Protein AF-0000000073190656 (afdb_homodimer)

pLDDT: mean 90.26, std 19.66, range [23.2, 99.0]

Sequence (734 aa):
MNTFQLHHPTRQRKRSVVDAFKEKRTVSGDARRRVSADVKNALSNDRDWGFDILRLERVTENHALSQLGIKIFERWKVHDTLRCSSDLIAKWFTVIENHYHSLNPYHNATHAADVLQATSYFLDSPAVAHHVQDTHATAALIAAAVHDLDHPGRGNAFLINTRQSLALLYNDQSVLENHHVALAFQLTLQQSNNVNIFAKLHRDEFVAIRQAVVEMVLSTDMCRHFEYLTKFQQTIGNLHECDEERDTTSMTVCRMLIKCADIGNPTREWNLCKQWAMRIVEEYFDQTSEEREKGLPLTMELFDRNTCNVPLTQCGFIDMFARETFTSWSEFAELPELLKQLEINYENWRQQTTNWNPAQNTNLIDTMNTFQLHHPTRQRKRSVVDAFKEKRTVSGDARRRVSADVKNALSNDRDWGFDILRLERVTENHALSQLGIKIFERWKVHDTLRCSSDLIAKWFTVIENHYHSLNPYHNATHAADVLQATSYFLDSPAVAHHVQDTHATAALIAAAVHDLDHPGRGNAFLINTRQSLALLYNDQSVLENHHVALAFQLTLQQSNNVNIFAKLHRDEFVAIRQAVVEMVLSTDMCRHFEYLTKFQQTIGNLHECDEERDTTSMTVCRMLIKCADIGNPTREWNLCKQWAMRIVEEYFDQTSEEREKGLPLTMELFDRNTCNVPLTQCGFIDMFARETFTSWSEFAELPELLKQLEINYENWRQQTTNWNPAQNTNLIDT

Nearest PDB structures (foldseek):
  5tkb-assembly1_A  TM=9.461E-01  e=6.704E-19  Homo sapiens
  5tkb-assembly2_B  TM=9.419E-01  e=1.090E-18  Homo sapiens
  4wcu-assembly1_B  TM=9.398E-01  e=2.551E-18  Homo sapiens
  6nji-assembly2_B  TM=9.078E-01  e=1.335E-18  Homo sapiens
  6boj-assembly1_A  TM=9.090E-01  e=3.124E-18  Homo sapiens

Solvent-accessible surface area (backbone atoms only — not comparable to full-atom values): 38967 Å² total; per-residue (Å²): 133,83,75,77,75,77,77,71,78,77,77,72,76,75,76,63,76,68,62,64,65,61,66,65,65,79,67,49,76,64,55,59,49,46,47,48,48,51,41,52,60,56,52,69,48,57,74,43,83,77,47,56,57,66,59,29,20,62,61,49,70,69,40,26,27,38,60,51,44,49,52,52,38,56,75,67,41,41,36,66,78,32,59,42,53,68,64,45,52,48,50,31,32,48,57,54,47,68,45,28,34,80,83,34,68,36,52,19,36,53,47,25,29,44,19,30,39,40,39,54,40,52,54,66,25,66,56,36,43,73,50,43,46,70,64,52,51,53,19,48,50,53,21,29,59,31,42,54,39,54,38,83,55,63,56,58,67,58,35,44,76,66,62,32,70,59,18,43,58,45,65,64,48,61,30,58,29,46,48,9,47,19,49,50,51,48,54,29,64,35,69,91,65,72,26,46,60,59,73,67,44,52,69,70,55,46,51,51,36,50,52,44,22,48,52,33,23,48,45,59,39,69,91,46,40,66,61,54,51,51,52,36,54,54,50,66,74,42,60,86,73,50,89,59,55,64,65,57,54,16,50,44,50,47,27,49,45,47,33,47,26,68,63,35,49,56,38,34,54,63,71,59,23,52,53,53,50,34,22,45,49,52,34,40,27,52,43,39,53,50,27,57,73,69,70,46,83,69,88,54,72,69,33,37,56,80,68,29,54,63,36,47,54,53,40,48,46,34,70,76,54,41,49,65,51,38,51,56,46,19,62,64,38,67,38,62,64,41,45,54,33,26,52,53,43,41,51,56,28,56,66,39,44,82,73,57,55,29,79,58,50,80,63,58,63,83,126,133,84,75,78,75,77,76,71,76,76,78,73,75,76,75,62,74,71,65,62,65,62,68,64,64,79,68,50,76,62,55,59,50,46,48,48,48,52,41,51,60,56,52,69,48,55,74,43,85,76,48,56,56,64,58,31,20,61,62,49,71,70,40,26,27,40,61,52,44,47,52,52,38,56,75,67,40,41,36,66,78,31,58,41,52,68,66,45,51,46,50,31,32,49,57,54,45,67,45,27,34,80,82,33,67,37,55,19,36,53,46,23,28,45,20,29,40,40,40,53,40,52,55,66,25,66,57,36,42,74,49,43,46,69,63,52,52,53,18,48,52,52,22,28,60,32,42,56,38,54,39,84,56,64,57,58,67,59,36,44,76,66,63,33,70,58,16,44,58,44,66,64,48,61,30,57,29,46,48,8,49,20,48,50,51,48,56,28,64,34,71,91,66,72,28,47,57,60,73,67,45,52,69,70,57,46,52,53,35,51,52,45,22,47,52,31,22,47,44,57,38,70,92,46,41,66,60,54,51,51,52,37,54,54,50,67,73,41,61,87,73,50,88,60,55,64,65,59,53,16,50,45,50,49,26,49,45,48,32,47,28,67,64,36,48,56,38,33,53,61,72,62,23,50,52,53,50,33,22,44,49,51,35,40,25,53,43,39,53,49,26,58,74,70,70,45,81,70,88,53,71,70,35,38,56,80,67,28,53,64,35,48,52,54,40,47,46,35,69,74,54,42,49,65,51,37,51,56,46,19,62,64,38,68,38,62,64,40,46,54,33,27,54,52,42,41,51,58,27,54,68,39,44,84,72,58,54,30,80,56,51,81,64,58,64,83,124

Radius of gyration: 30.31 Å; Cα contacts (8 Å, |Δi|>4): 963; chains: 2; bounding box: 77×87×83 Å

Foldseek 3Di:
DPPPPPPPPDPPPPPPPVVVVPPPPCPDPVNVVVLVVQLVVLQVPLLDLQRDLVSNCVSVVNLSQLSNLLVLCVVLVLCVVLVHDSVLVSLLLVLQQVQFDPPQLFLHQSLLNQLLSLLSNLCPQPLLVVLADSLLSSLLNVLSRQLSGNPPLDDLVLCCQVVPPQCVVVVSQLSRLQVRLVVSVCCQVPVVSVNPSNVPPDPVSVVSSSVLSSLLSSLLRVVCQVVLLVVLLVLLVCVPPDVPPSVVNNSSSSSLSSNCSSVLLLLHAQVSSLSSLLSSLVSLCVSQVVCVVVVTPRPPVLSPLQHHQSLVVLLVCCVPHNQSSCVSSCVSSVNVSSNVSSVVNSVVSVVCRVVDDSVVSPPSHDD/DPPPPPPPPDPPPPPDPVVVVPPPPCPDPVNVVVLVVQLVVLQVPLLDLQRDLVSNCVSVVNLSQLSNLLVLCVVLVLCVVLVHDSVLVSLLLVLQQVQFDPPQLFLHQSLLNQLLSLLSNLCPQPLLVVLADSLLSSLLNVLSRQLQGNPPLDDLVLCCQVVPPQCVVVVSQLSRLQVRLVVSVCCQVPVVSVNPSNVPPDPVSVVSSSVLSSLLSSLLRVVCQVVLLVVLLVLLVCVPPDVPPSVVNNSSSSSLSSNCSSVLLLLHAQVSSLSSLLSSLVSLCVSQVVCVVVVTPRPPVLSPLQHHQSLVVLLVCCVPHNQSSCVSSCVSSVNVSSNVSSVVNSVVSVVCSVVDDSVVSPPSHDD

Structure (mmCIF, N/CA/C/O backbone):
data_AF-0000000073190656-model_v1
#
loop_
_entity.id
_entity.type
_entity.pdbx_description
1 polymer '3,5-cyclic-nucleotide phosphodiesterase'
#
loop_
_atom_site.group_PDB
_atom_site.id
_atom_site.type_symbol
_atom_site.label_atom_id
_atom_site.label_alt_id
_atom_site.label_comp_id
_atom_site.label_asym_id
_atom_site.label_entity_id
_atom_site.label_seq_id
_atom_site.pdbx_PDB_ins_code
_atom_site.Cartn_x
_atom_site.Cartn_y
_atom_site.Cartn_z
_atom_site.occupancy
_atom_site.B_iso_or_equiv
_atom_site.auth_seq_id
_atom_site.auth_comp_id
_atom_site.auth_asym_id
_atom_site.auth_atom_id
_atom_site.pdbx_PDB_model_num
ATOM 1 N N . MET A 1 1 ? 49.625 -15.656 38.875 1 24.77 1 MET A N 1
ATOM 2 C CA . MET A 1 1 ? 48.344 -16.25 39.219 1 24.77 1 MET A CA 1
ATOM 3 C C . MET A 1 1 ? 47.406 -15.188 39.781 1 24.77 1 MET A C 1
ATOM 5 O O . MET A 1 1 ? 46.438 -15.523 40.469 1 24.77 1 MET A O 1
ATOM 9 N N . ASN A 1 2 ? 47.75 -13.914 39.719 1 26.39 2 ASN A N 1
ATOM 10 C CA . ASN A 1 2 ? 47.188 -12.75 40.406 1 26.39 2 ASN A CA 1
ATOM 11 C C . ASN A 1 2 ? 45.719 -12.547 40.062 1 26.39 2 ASN A C 1
ATOM 13 O O . ASN A 1 2 ? 45.344 -12.5 38.906 1 26.39 2 ASN A O 1
ATOM 17 N N . THR A 1 3 ? 44.812 -12.898 41.031 1 25.34 3 THR A N 1
ATOM 18 C CA . THR A 1 3 ? 43.375 -13.07 41.156 1 25.34 3 THR A CA 1
ATOM 19 C C . THR A 1 3 ? 42.656 -11.734 40.969 1 25.34 3 THR A C 1
ATOM 21 O O . THR A 1 3 ? 42.75 -10.852 41.812 1 25.34 3 THR A O 1
ATOM 24 N N . PHE A 1 4 ? 42.844 -11.078 39.812 1 29.83 4 PHE A N 1
ATOM 25 C CA . PHE A 1 4 ? 42.344 -9.727 39.625 1 29.83 4 PHE A CA 1
ATOM 26 C C . PHE A 1 4 ? 40.844 -9.664 39.906 1 29.83 4 PHE A C 1
ATOM 28 O O . PHE A 1 4 ? 40.062 -10.391 39.312 1 29.83 4 PHE A O 1
ATOM 35 N N . GLN A 1 5 ? 40.5 -9.445 41.219 1 24.91 5 GLN A N 1
ATOM 36 C CA . GLN A 1 5 ? 39.188 -9.391 41.844 1 24.91 5 GLN A CA 1
ATOM 37 C C . GLN A 1 5 ? 38.281 -8.375 41.156 1 24.91 5 GLN A C 1
ATOM 39 O O . GLN A 1 5 ? 38.625 -7.195 41.062 1 24.91 5 GLN A O 1
ATOM 44 N N . LEU A 1 6 ? 37.594 -8.805 40.094 1 26.64 6 LEU A N 1
ATOM 45 C CA . LEU A 1 6 ? 36.688 -8.039 39.219 1 26.64 6 LEU A CA 1
ATOM 46 C C . LEU A 1 6 ? 35.594 -7.355 40.031 1 26.64 6 LEU A C 1
ATOM 48 O O . LEU A 1 6 ? 34.812 -8.023 40.719 1 26.64 6 LEU A O 1
ATOM 52 N N . HIS A 1 7 ? 35.969 -6.227 40.719 1 26.83 7 HIS A N 1
ATOM 53 C CA . HIS A 1 7 ? 35.094 -5.512 41.625 1 26.83 7 HIS A CA 1
ATOM 54 C C . HIS A 1 7 ? 33.781 -5.145 40.938 1 26.83 7 HIS A C 1
ATOM 56 O O . HIS A 1 7 ? 33.781 -4.617 39.812 1 26.83 7 HIS A O 1
ATOM 62 N N . HIS A 1 8 ? 32.719 -5.926 41.125 1 24.77 8 HIS A N 1
ATOM 63 C CA . HIS A 1 8 ? 31.344 -5.898 40.656 1 24.77 8 HIS A CA 1
ATOM 64 C C . HIS A 1 8 ? 30.656 -4.586 41.031 1 24.77 8 HIS A C 1
ATOM 66 O O . HIS A 1 8 ? 30.578 -4.223 42.188 1 24.77 8 HIS A O 1
ATOM 72 N N . PRO A 1 9 ? 30.875 -3.551 40.188 1 28.08 9 PRO A N 1
ATOM 73 C CA . PRO A 1 9 ? 30.328 -2.277 40.656 1 28.08 9 PRO A CA 1
ATOM 74 C C . PRO A 1 9 ? 28.859 -2.385 41.062 1 28.08 9 PRO A C 1
ATOM 76 O O . PRO A 1 9 ? 28.125 -3.25 40.594 1 28.08 9 PRO A O 1
ATOM 79 N N . THR A 1 10 ? 28.547 -2.158 42.344 1 26.36 10 THR A N 1
ATOM 80 C CA . THR A 1 10 ? 27.297 -2.209 43.062 1 26.36 10 THR A CA 1
ATOM 81 C C . THR A 1 10 ? 26.188 -1.488 42.281 1 26.36 10 THR A C 1
ATOM 83 O O . THR A 1 10 ? 26.375 -0.35 41.875 1 26.36 10 THR A O 1
ATOM 86 N N . ARG A 1 11 ? 25.266 -2.25 41.656 1 23.97 11 ARG A N 1
ATOM 87 C CA . ARG A 1 11 ? 24.078 -1.869 40.906 1 23.97 11 ARG A CA 1
ATOM 88 C C . ARG A 1 11 ? 23.25 -0.833 41.656 1 23.97 11 ARG A C 1
ATOM 90 O O . ARG A 1 11 ? 22.734 -1.107 42.75 1 23.97 11 ARG A O 1
ATOM 97 N N . GLN A 1 12 ? 23.719 0.438 41.625 1 23.36 12 GLN A N 1
ATOM 98 C CA . GLN A 1 12 ? 22.922 1.472 42.281 1 23.36 12 GLN A CA 1
ATOM 99 C C . GLN A 1 12 ? 21.438 1.284 42.031 1 23.36 12 GLN A C 1
ATOM 101 O O . GLN A 1 12 ? 21.031 0.971 40.906 1 23.36 12 GLN A O 1
ATOM 106 N N . ARG A 1 13 ? 20.688 0.975 42.969 1 24.77 13 ARG A N 1
ATOM 107 C CA . ARG A 1 13 ? 19.25 0.742 43.094 1 24.77 13 ARG A CA 1
ATOM 108 C C . ARG A 1 13 ? 18.453 1.776 42.312 1 24.77 13 ARG A C 1
ATOM 110 O O . ARG A 1 13 ? 18.641 2.98 42.5 1 24.77 13 ARG A O 1
ATOM 117 N N . LYS A 1 14 ? 18.062 1.342 41.094 1 27.03 14 LYS A N 1
ATOM 118 C CA . LYS A 1 14 ? 17.172 2.057 40.188 1 27.03 14 LYS A CA 1
ATOM 119 C C . LYS A 1 14 ? 15.984 2.654 40.938 1 27.03 14 LYS A C 1
ATOM 121 O O . LYS A 1 14 ? 15.234 1.929 41.594 1 27.03 14 LYS A O 1
ATOM 126 N N . ARG A 1 15 ? 16.172 3.865 41.469 1 29.94 15 ARG A N 1
ATOM 127 C CA . ARG A 1 15 ? 15.125 4.629 42.125 1 29.94 15 ARG A CA 1
ATOM 128 C C . ARG A 1 15 ? 13.789 4.473 41.406 1 29.94 15 ARG A C 1
ATOM 130 O O . ARG A 1 15 ? 13.742 4.492 40.188 1 29.94 15 ARG A O 1
ATOM 137 N N . SER A 1 16 ? 12.852 3.766 41.969 1 26.41 16 SER A N 1
ATOM 138 C CA . SER A 1 16 ? 11.523 3.389 41.5 1 26.41 16 SER A CA 1
ATOM 139 C C . SER A 1 16 ? 10.773 4.598 40.938 1 26.41 16 SER A C 1
ATOM 141 O O . SER A 1 16 ? 10.875 5.699 41.5 1 26.41 16 SER A O 1
ATOM 143 N N . VAL A 1 17 ? 10.5 4.582 39.688 1 28.22 17 VAL A N 1
ATOM 144 C CA . VAL A 1 17 ? 9.742 5.527 38.875 1 28.22 17 VAL A CA 1
ATOM 145 C C . VAL A 1 17 ? 8.477 5.949 39.594 1 28.22 17 VAL A C 1
ATOM 147 O O . VAL A 1 17 ? 7.77 6.859 39.156 1 28.22 17 VAL A O 1
ATOM 150 N N . VAL A 1 18 ? 8.047 5.223 40.625 1 29.92 18 VAL A N 1
ATOM 151 C CA . VAL A 1 18 ? 6.84 5.527 41.375 1 29.92 18 VAL A CA 1
ATOM 152 C C . VAL A 1 18 ? 6.988 6.883 42.062 1 29.92 18 VAL A C 1
ATOM 154 O O . VAL A 1 18 ? 6.008 7.602 42.25 1 29.92 18 VAL A O 1
ATOM 157 N N . ASP A 1 19 ? 8.195 7.07 42.5 1 27.5 19 ASP A N 1
ATOM 158 C CA . ASP A 1 19 ? 8.305 8.234 43.375 1 27.5 19 ASP A CA 1
ATOM 159 C C . ASP A 1 19 ? 8.195 9.531 42.562 1 27.5 19 ASP A C 1
ATOM 161 O O . ASP A 1 19 ? 8.148 10.625 43.125 1 27.5 19 ASP A O 1
ATOM 165 N N . ALA A 1 20 ? 8.453 9.398 41.344 1 32.5 20 ALA A N 1
ATOM 166 C CA . ALA A 1 20 ? 8.477 10.664 40.625 1 32.5 20 ALA A CA 1
ATOM 167 C C . ALA A 1 20 ? 7.078 11.25 40.5 1 32.5 20 ALA A C 1
ATOM 169 O O . ALA A 1 20 ? 6.922 12.453 40.25 1 32.5 20 ALA A O 1
ATOM 170 N N . PHE A 1 21 ? 6.078 10.312 40.5 1 31.14 21 PHE A N 1
ATOM 171 C CA . PHE A 1 21 ? 4.758 10.875 40.25 1 31.14 21 PHE A CA 1
ATOM 172 C C . PHE A 1 21 ? 4.293 11.734 41.406 1 31.14 21 PHE A C 1
ATOM 174 O O . PHE A 1 21 ? 3.219 12.336 41.344 1 31.14 21 PHE A O 1
ATOM 181 N N . LYS A 1 22 ? 4.824 11.508 42.594 1 31.08 22 LYS A N 1
ATOM 182 C CA . LYS A 1 22 ? 4.215 12.195 43.719 1 31.08 22 LYS A CA 1
ATOM 183 C C . LYS A 1 22 ? 4.539 13.688 43.719 1 31.08 22 LYS A C 1
ATOM 185 O O . LYS A 1 22 ? 3.936 14.469 44.438 1 31.08 22 LYS A O 1
ATOM 190 N N . GLU A 1 23 ? 5.73 13.938 43.219 1 27.06 23 GLU A N 1
ATOM 191 C CA . GLU A 1 23 ? 5.875 15.367 43.469 1 27.06 23 GLU A CA 1
ATOM 192 C C . GLU A 1 23 ? 4.969 16.188 42.562 1 27.06 23 GLU A C 1
ATOM 194 O O . GLU A 1 23 ? 5.43 16.766 41.594 1 27.06 23 GLU A O 1
ATOM 199 N N . LYS A 1 24 ? 3.906 15.609 42.062 1 36.16 24 LYS A N 1
ATOM 200 C CA . LYS A 1 24 ? 2.996 16.594 41.469 1 36.16 24 LYS A CA 1
ATOM 201 C C . LYS A 1 24 ? 2.689 17.719 42.438 1 36.16 24 LYS A C 1
ATOM 203 O O . LYS A 1 24 ? 1.915 17.531 43.375 1 36.16 24 LYS A O 1
ATOM 208 N N . ARG A 1 25 ? 3.73 18.484 42.688 1 33.44 25 ARG A N 1
ATOM 209 C CA . ARG A 1 25 ? 3.564 19.672 43.5 1 33.44 25 ARG A CA 1
ATOM 210 C C . ARG A 1 25 ? 2.279 20.406 43.156 1 33.44 25 ARG A C 1
ATOM 212 O O . ARG A 1 25 ? 1.805 20.328 42.031 1 33.44 25 ARG A O 1
ATOM 219 N N . THR A 1 26 ? 1.508 20.859 44.062 1 35.5 26 THR A N 1
ATOM 220 C CA . THR A 1 26 ? 0.364 21.766 44.156 1 35.5 26 THR A CA 1
ATOM 221 C C . THR A 1 26 ? 0.563 22.969 43.25 1 35.5 26 THR A C 1
ATOM 223 O O . THR A 1 26 ? 1.253 23.922 43.625 1 35.5 26 THR A O 1
ATOM 226 N N . VAL A 1 27 ? 0.921 22.766 41.969 1 41.72 27 VAL A N 1
ATOM 227 C CA . VAL A 1 27 ? 0.806 24 41.219 1 41.72 27 VAL A CA 1
ATOM 228 C C . VAL A 1 27 ? -0.464 24.75 41.625 1 41.72 27 VAL A C 1
ATOM 230 O O . VAL A 1 27 ? -1.554 24.172 41.625 1 41.72 27 VAL A O 1
ATOM 233 N N . SER A 1 28 ? -0.352 25.719 42.281 1 43.84 28 SER A N 1
ATOM 234 C CA . SER A 1 28 ? -1.417 26.531 42.875 1 43.84 28 SER A CA 1
ATOM 235 C C . SER A 1 28 ? -2.51 26.812 41.844 1 43.84 28 SER A C 1
ATOM 237 O O . SER A 1 28 ? -2.262 26.781 40.625 1 43.84 28 SER A O 1
ATOM 239 N N . GLY A 1 29 ? -3.83 26.594 42.156 1 44.53 29 GLY A N 1
ATOM 240 C CA . GLY A 1 29 ? -5.027 26.984 41.438 1 44.53 29 GLY A CA 1
ATOM 241 C C . GLY A 1 29 ? -4.793 28.156 40.5 1 44.53 29 GLY A C 1
ATOM 242 O O . GLY A 1 29 ? -5.363 28.203 39.406 1 44.53 29 GLY A O 1
ATOM 243 N N . ASP A 1 30 ? -3.918 29.016 40.875 1 46.69 30 ASP A N 1
ATOM 244 C CA . ASP A 1 30 ? -3.66 30.219 40.062 1 46.69 30 ASP A CA 1
ATOM 245 C C . ASP A 1 30 ? -2.811 29.891 38.844 1 46.69 30 ASP A C 1
ATOM 247 O O . ASP A 1 30 ? -3.031 30.438 37.75 1 46.69 30 ASP A O 1
ATOM 251 N N . ALA A 1 31 ? -1.82 28.969 38.938 1 46.19 31 ALA A N 1
ATOM 252 C CA . ALA A 1 31 ? -0.962 28.562 37.844 1 46.19 31 ALA A CA 1
ATOM 253 C C . ALA A 1 31 ? -1.748 27.781 36.812 1 46.19 31 ALA A C 1
ATOM 255 O O . ALA A 1 31 ? -1.561 27.969 35.594 1 46.19 31 ALA A O 1
ATOM 256 N N . ARG A 1 32 ? -2.535 26.953 37.188 1 54.06 32 ARG A N 1
ATOM 257 C CA . ARG A 1 32 ? -3.41 26.219 36.281 1 54.06 32 ARG A CA 1
ATOM 258 C C . ARG A 1 32 ? -4.359 27.172 35.562 1 54.06 32 ARG A C 1
ATOM 260 O O . ARG A 1 32 ? -4.656 26.969 34.375 1 54.06 32 ARG A O 1
ATOM 267 N N . ARG A 1 33 ? -4.832 28.141 36.281 1 51.28 33 ARG A N 1
ATOM 268 C CA . ARG A 1 33 ? -5.707 29.141 35.688 1 51.28 33 ARG A CA 1
ATOM 269 C C . ARG A 1 33 ? -4.949 30 34.656 1 51.28 33 ARG A C 1
ATOM 271 O O . ARG A 1 33 ? -5.492 30.344 33.625 1 51.28 33 ARG A O 1
ATOM 278 N N . ARG A 1 34 ? -3.773 30.375 34.969 1 54.16 34 ARG A N 1
ATOM 279 C CA . ARG A 1 34 ? -2.955 31.156 34.031 1 54.16 34 ARG A CA 1
ATOM 280 C C . ARG A 1 34 ? -2.605 30.359 32.781 1 54.16 34 ARG A C 1
ATOM 282 O O . ARG A 1 34 ? -2.658 30.875 31.672 1 54.16 34 ARG A O 1
ATOM 289 N N . VAL A 1 35 ? -2.203 29.141 33 1 63.47 35 VAL A N 1
ATOM 290 C CA . VAL A 1 35 ? -1.909 28.281 31.859 1 63.47 35 VAL A CA 1
ATOM 291 C C . VAL A 1 35 ? -3.148 28.141 30.984 1 63.47 35 VAL A C 1
ATOM 293 O O . VAL A 1 35 ? -3.055 28.203 29.75 1 63.47 35 VAL A O 1
ATOM 296 N N . SER A 1 36 ? -4.164 28.266 31.688 1 77.06 36 SER A N 1
ATOM 297 C CA . SER A 1 36 ? -5.43 28.156 30.969 1 77.06 36 SER A CA 1
ATOM 298 C C . SER A 1 36 ? -5.73 29.422 30.172 1 77.06 36 SER A C 1
ATOM 300 O O . SER A 1 36 ? -6.148 29.344 29.016 1 77.06 36 SER A O 1
ATOM 302 N N . ALA A 1 37 ? -5.332 30.578 30.719 1 86.69 37 ALA A N 1
ATOM 303 C CA . ALA A 1 37 ? -5.582 31.828 30 1 86.69 37 ALA A CA 1
ATOM 304 C C . ALA A 1 37 ? -4.629 31.984 28.828 1 86.69 37 ALA A C 1
ATOM 306 O O . ALA A 1 37 ? -5.023 32.469 27.766 1 86.69 37 ALA A O 1
ATOM 307 N N . ASP A 1 38 ? -3.428 31.641 29.016 1 91.44 38 ASP A N 1
ATOM 308 C CA . ASP A 1 38 ? -2.43 31.719 27.953 1 91.44 38 ASP A CA 1
ATOM 309 C C . ASP A 1 38 ? -2.807 30.812 26.781 1 91.44 38 ASP A C 1
ATOM 311 O O . ASP A 1 38 ? -2.645 31.188 25.625 1 91.44 38 ASP A O 1
ATOM 315 N N . VAL A 1 39 ? -3.229 29.703 27.141 1 93.69 39 VAL A N 1
ATOM 316 C CA . VAL A 1 39 ? -3.635 28.766 26.109 1 93.69 39 VAL A CA 1
ATOM 317 C C . VAL A 1 39 ? -4.844 29.312 25.359 1 93.69 39 VAL A C 1
ATOM 319 O O . VAL A 1 39 ? -4.887 29.266 24.125 1 93.69 39 VAL A O 1
ATOM 322 N N . LYS A 1 40 ? -5.797 29.844 26.062 1 93.56 40 LYS A N 1
ATOM 323 C CA . LYS A 1 40 ? -6.984 30.438 25.453 1 93.56 40 LYS A CA 1
ATOM 324 C C . LYS A 1 40 ? -6.613 31.578 24.5 1 93.56 40 LYS A C 1
ATOM 326 O O . LYS A 1 40 ? -7.168 31.688 23.406 1 93.56 40 LYS A O 1
ATOM 331 N N . ASN A 1 41 ? -5.738 32.375 24.984 1 93.5 41 ASN A N 1
ATOM 332 C CA . ASN A 1 41 ? -5.289 33.469 24.156 1 93.5 41 ASN A CA 1
ATOM 333 C C . ASN A 1 41 ? -4.555 33 22.906 1 93.5 41 ASN A C 1
ATOM 335 O O . ASN A 1 41 ? -4.727 33.562 21.828 1 93.5 41 ASN A O 1
ATOM 339 N N . ALA A 1 42 ? -3.791 32.031 23.078 1 93.81 42 ALA A N 1
ATOM 340 C CA . ALA A 1 42 ? -3.018 31.516 21.969 1 93.81 42 ALA A CA 1
ATOM 341 C C . ALA A 1 42 ? -3.928 30.859 20.922 1 93.81 42 ALA A C 1
ATOM 343 O O . ALA A 1 42 ? -3.592 30.797 19.75 1 93.81 42 ALA A O 1
ATOM 344 N N . LEU A 1 43 ? -5.074 30.453 21.375 1 96 43 LEU A N 1
ATOM 345 C CA . LEU A 1 43 ? -6.004 29.734 20.5 1 96 43 LEU A CA 1
ATOM 346 C C . LEU A 1 43 ? -6.949 30.703 19.812 1 96 43 LEU A C 1
ATOM 348 O O . LEU A 1 43 ? -7.684 30.312 18.891 1 96 43 LEU A O 1
ATOM 352 N N . SER A 1 44 ? -7.02 31.969 20.125 1 92.88 44 SER A N 1
ATOM 353 C CA . SER A 1 44 ? -8.062 32.906 19.734 1 92.88 44 SER A CA 1
ATOM 354 C C . SER A 1 44 ? -8.039 33.188 18.234 1 92.88 44 SER A C 1
ATOM 356 O O . SER A 1 44 ? -9.086 33.438 17.625 1 92.88 44 SER A O 1
ATOM 358 N N . ASN A 1 45 ? -6.949 33.094 17.547 1 92.94 45 ASN A N 1
ATOM 359 C CA . ASN A 1 45 ? -6.883 33.469 16.141 1 92.94 45 ASN A CA 1
ATOM 360 C C . ASN A 1 45 ? -6.574 32.25 15.273 1 92.94 45 ASN A C 1
ATOM 362 O O . ASN A 1 45 ? -5.836 32.344 14.289 1 92.94 45 ASN A O 1
ATOM 366 N N . ASP A 1 46 ? -7.199 31.109 15.648 1 95.69 46 ASP A N 1
ATOM 367 C CA . ASP A 1 46 ? -6.883 29.859 14.961 1 95.69 46 ASP A CA 1
ATOM 368 C C . ASP A 1 46 ? -7.465 29.859 13.547 1 95.69 46 ASP A C 1
ATOM 370 O O . ASP A 1 46 ? -7.078 29.031 12.719 1 95.69 46 ASP A O 1
ATOM 374 N N . ARG A 1 47 ? -8.32 30.828 13.125 1 96.94 47 ARG A N 1
ATOM 375 C CA . ARG A 1 47 ? -8.922 30.875 11.797 1 96.94 47 ARG A CA 1
ATOM 376 C C . ARG A 1 47 ? -8.07 31.734 10.852 1 96.94 47 ARG A C 1
ATOM 378 O O . ARG A 1 47 ? -8.273 31.703 9.633 1 96.94 47 ARG A O 1
ATOM 385 N N . ASP A 1 48 ? -7.156 32.406 11.438 1 97.06 48 ASP A N 1
ATOM 386 C CA . ASP A 1 48 ? -6.293 33.281 10.648 1 97.06 48 ASP A CA 1
ATOM 387 C C . ASP A 1 48 ? -5.086 32.531 10.109 1 97.06 48 ASP A C 1
ATOM 389 O O . ASP A 1 48 ? -4.523 31.672 10.805 1 97.06 48 ASP A O 1
ATOM 393 N N . TRP A 1 49 ? -4.688 32.875 8.883 1 97.88 49 TRP A N 1
ATOM 394 C CA . TRP A 1 49 ? -3.531 32.219 8.289 1 97.88 49 TRP A CA 1
ATOM 395 C C . TRP A 1 49 ? -2.26 32.531 9.07 1 97.88 49 TRP A C 1
ATOM 397 O O . TRP A 1 49 ? -1.333 31.734 9.109 1 97.88 49 TRP A O 1
ATOM 407 N N . GLY A 1 50 ? -2.213 33.688 9.75 1 96.38 50 GLY A N 1
ATOM 408 C CA . GLY A 1 50 ? -1.062 34.125 10.531 1 96.38 50 GLY A CA 1
ATOM 409 C C . GLY A 1 50 ? -1.003 33.469 11.906 1 96.38 50 GLY A C 1
ATOM 410 O O . GLY A 1 50 ? -0.258 33.938 12.773 1 96.38 50 GLY A O 1
ATOM 411 N N . PHE A 1 51 ? -1.784 32.438 12.148 1 97.5 51 PHE A N 1
ATOM 412 C CA . PHE A 1 51 ? -1.822 31.75 13.43 1 97.5 51 PHE A CA 1
ATOM 413 C C . PHE A 1 51 ? -0.434 31.25 13.812 1 97.5 51 PHE A C 1
ATOM 415 O O . PHE A 1 51 ? 0.255 30.625 13.008 1 97.5 51 PHE A O 1
ATOM 422 N N . ASP A 1 52 ? -0.055 31.547 15.039 1 97.31 52 ASP A N 1
ATOM 423 C CA . ASP A 1 52 ? 1.271 31.172 15.523 1 97.31 52 ASP A CA 1
ATOM 424 C C . ASP A 1 52 ? 1.231 29.859 16.281 1 97.31 52 ASP A C 1
ATOM 426 O O . ASP A 1 52 ? 1.178 29.828 17.516 1 97.31 52 ASP A O 1
ATOM 430 N N . ILE A 1 53 ? 1.461 28.797 15.562 1 98.19 53 ILE A N 1
ATOM 431 C CA . ILE A 1 53 ? 1.377 27.438 16.125 1 98.19 53 ILE A CA 1
ATOM 432 C C . ILE A 1 53 ? 2.504 27.234 17.125 1 98.19 53 ILE A C 1
ATOM 434 O O . ILE A 1 53 ? 2.354 26.469 18.078 1 98.19 53 ILE A O 1
ATOM 438 N N . LEU A 1 54 ? 3.639 27.891 16.922 1 97.06 54 LEU A N 1
ATOM 439 C CA . LEU A 1 54 ? 4.781 27.703 17.812 1 97.06 54 LEU A CA 1
ATOM 440 C C . LEU A 1 54 ? 4.555 28.375 19.156 1 97.06 54 LEU A C 1
ATOM 442 O O . LEU A 1 54 ? 5.02 27.875 20.188 1 97.06 54 LEU A O 1
ATOM 446 N N . ARG A 1 55 ? 3.881 29.484 19.156 1 96.56 55 ARG A N 1
ATOM 447 C CA . ARG A 1 55 ? 3.451 30.062 20.422 1 96.56 55 ARG A CA 1
ATOM 448 C C . ARG A 1 55 ? 2.568 29.078 21.188 1 96.56 55 ARG A C 1
ATOM 450 O O . ARG A 1 55 ? 2.744 28.891 22.391 1 96.56 55 ARG A O 1
ATOM 457 N N . LEU A 1 56 ? 1.623 28.469 20.484 1 97.75 56 LEU A N 1
ATOM 458 C CA . LEU A 1 56 ? 0.764 27.469 21.109 1 97.75 56 LEU A CA 1
ATOM 459 C C . LEU A 1 56 ? 1.585 26.297 21.641 1 97.75 56 LEU A C 1
ATOM 461 O O . LEU A 1 56 ? 1.305 25.781 22.719 1 97.75 56 LEU A O 1
ATOM 465 N N . GLU A 1 57 ? 2.502 25.859 20.891 1 97.31 57 GLU A N 1
ATOM 466 C CA . GLU A 1 57 ? 3.402 24.797 21.328 1 97.31 57 GLU A CA 1
ATOM 467 C C . GLU A 1 57 ? 4.031 25.141 22.688 1 97.31 57 GLU A C 1
ATOM 469 O O . GLU A 1 57 ? 4.039 24.328 23.594 1 97.31 57 GLU A O 1
ATOM 474 N N . ARG A 1 58 ? 4.539 26.359 22.766 1 96.12 58 ARG A N 1
ATOM 475 C CA . ARG A 1 58 ? 5.246 26.812 23.969 1 96.12 58 ARG A CA 1
ATOM 476 C C . ARG A 1 58 ? 4.305 26.859 25.156 1 96.12 58 ARG A C 1
ATOM 478 O O . ARG A 1 58 ? 4.613 26.328 26.219 1 96.12 58 ARG A O 1
ATOM 485 N N . VAL A 1 59 ? 3.186 27.438 25 1 96.44 59 VAL A N 1
ATOM 486 C CA . VAL A 1 59 ? 2.305 27.703 26.125 1 96.44 59 VAL A CA 1
ATOM 487 C C . VAL A 1 59 ? 1.63 26.406 26.562 1 96.44 59 VAL A C 1
ATOM 489 O O . VAL A 1 59 ? 1.193 26.281 27.703 1 96.44 59 VAL A O 1
ATOM 492 N N . THR A 1 60 ? 1.537 25.406 25.656 1 96.25 60 THR A N 1
ATOM 493 C CA . THR A 1 60 ? 0.891 24.141 25.984 1 96.25 60 THR A CA 1
ATOM 494 C C . THR A 1 60 ? 1.93 23.078 26.344 1 96.25 60 THR A C 1
ATOM 496 O O . THR A 1 60 ? 1.582 21.922 26.594 1 96.25 60 THR A O 1
ATOM 499 N N . GLU A 1 61 ? 3.137 23.406 26.266 1 94.44 61 GLU A N 1
ATOM 500 C CA . GLU A 1 61 ? 4.23 22.484 26.531 1 94.44 61 GLU A CA 1
ATOM 501 C C . GLU A 1 61 ? 4.145 21.266 25.609 1 94.44 61 GLU A C 1
ATOM 503 O O . GLU A 1 61 ? 4.121 20.125 26.078 1 94.44 61 GLU A O 1
ATOM 508 N N . ASN A 1 62 ? 4.047 21.531 24.375 1 95.31 62 ASN A N 1
ATOM 509 C CA . ASN A 1 62 ? 4.121 20.562 23.297 1 95.31 62 ASN A CA 1
ATOM 510 C C . ASN A 1 62 ? 2.812 19.797 23.141 1 95.31 62 ASN A C 1
ATOM 512 O O . ASN A 1 62 ? 2.805 18.672 22.641 1 95.31 62 ASN A O 1
ATOM 516 N N . HIS A 1 63 ? 1.669 20.391 23.516 1 97.62 63 HIS A N 1
ATOM 517 C CA . HIS A 1 63 ? 0.359 19.781 23.328 1 97.62 63 HIS A CA 1
ATOM 518 C C . HIS A 1 63 ? -0.509 20.609 22.391 1 97.62 63 HIS A C 1
ATOM 520 O O . HIS A 1 63 ? -1.713 20.75 22.609 1 97.62 63 HIS A O 1
ATOM 526 N N . ALA A 1 64 ? 0.108 21.203 21.406 1 98.38 64 ALA A N 1
ATOM 527 C CA . ALA A 1 64 ? -0.592 22.062 20.453 1 98.38 64 ALA A CA 1
ATOM 528 C C . ALA A 1 64 ? -1.655 21.281 19.688 1 98.38 64 ALA A C 1
ATOM 530 O O . ALA A 1 64 ? -2.738 21.812 19.422 1 98.38 64 ALA A O 1
ATOM 531 N N . LEU A 1 65 ? -1.407 20.031 19.344 1 98.88 65 LEU A N 1
ATOM 532 C CA . LEU A 1 65 ? -2.314 19.266 18.5 1 98.88 65 LEU A CA 1
ATOM 533 C C . LEU A 1 65 ? -3.635 19 19.219 1 98.88 65 LEU A C 1
ATOM 535 O O . LEU A 1 65 ? -4.707 19.234 18.656 1 98.88 65 LEU A O 1
ATOM 539 N N . SER A 1 66 ? -3.537 18.516 20.453 1 98.56 66 SER A N 1
ATOM 540 C CA . SER A 1 66 ? -4.762 18.203 21.188 1 98.56 66 SER A CA 1
ATOM 541 C C . SER A 1 66 ? -5.574 19.469 21.469 1 98.56 66 SER A C 1
ATOM 543 O O . SER A 1 66 ? -6.789 19.484 21.25 1 98.56 66 SER A O 1
ATOM 545 N N . GLN A 1 67 ? -4.891 20.562 21.891 1 98.12 67 GLN A N 1
ATOM 546 C CA . GLN A 1 67 ? -5.586 21.797 22.234 1 98.12 67 GLN A CA 1
ATOM 547 C C . GLN A 1 67 ? -6.262 22.406 21.016 1 98.12 67 GLN A C 1
ATOM 549 O O . GLN A 1 67 ? -7.449 22.734 21.062 1 98.12 67 GLN A O 1
ATOM 554 N N . LEU A 1 68 ? -5.531 22.547 19.984 1 98.75 68 LEU A N 1
ATOM 555 C CA . LEU A 1 68 ? -6.066 23.141 18.781 1 98.75 68 LEU A CA 1
ATOM 556 C C . LEU A 1 68 ? -7.059 22.203 18.094 1 98.75 68 LEU A C 1
ATOM 558 O O . LEU A 1 68 ? -8.078 22.641 17.562 1 98.75 68 LEU A O 1
ATOM 562 N N . GLY A 1 69 ? -6.75 20.906 18.094 1 98.81 69 GLY A N 1
ATOM 563 C CA . GLY A 1 69 ? -7.598 19.906 17.438 1 98.81 69 GLY A CA 1
ATOM 564 C C . GLY A 1 69 ? -9 19.844 18.016 1 98.81 69 GLY A C 1
ATOM 565 O O . GLY A 1 69 ? -9.984 19.828 17.281 1 98.81 69 GLY A O 1
ATOM 566 N N . ILE A 1 70 ? -9.086 19.828 19.281 1 98.44 70 ILE A N 1
ATOM 567 C CA . ILE A 1 70 ? -10.383 19.797 19.969 1 98.44 70 ILE A CA 1
ATOM 568 C C . ILE A 1 70 ? -11.203 21.016 19.547 1 98.44 70 ILE A C 1
ATOM 570 O O . ILE A 1 70 ? -12.383 20.891 19.219 1 98.44 70 ILE A O 1
ATOM 574 N N . LYS A 1 71 ? -10.57 22.141 19.531 1 98.31 71 LYS A N 1
ATOM 575 C CA . LYS A 1 71 ? -11.258 23.375 19.156 1 98.31 71 LYS A CA 1
ATOM 576 C C . LYS A 1 71 ? -11.75 23.328 17.719 1 98.31 71 LYS A C 1
ATOM 578 O O . LYS A 1 71 ? -12.898 23.656 17.438 1 98.31 71 LYS A O 1
ATOM 583 N N . ILE A 1 72 ? -10.898 22.922 16.812 1 98.75 72 ILE A N 1
ATOM 584 C CA . ILE A 1 72 ? -11.227 22.875 15.391 1 98.75 72 ILE A CA 1
ATOM 585 C C . ILE A 1 72 ? -12.32 21.828 15.156 1 98.75 72 ILE A C 1
ATOM 587 O O . ILE A 1 72 ? -13.281 22.094 14.422 1 98.75 72 ILE A O 1
ATOM 591 N N . PHE A 1 73 ? -12.195 20.641 15.789 1 98.81 73 PHE A N 1
ATOM 592 C CA . PHE A 1 73 ? -13.195 19.594 15.609 1 98.81 73 PHE A CA 1
ATOM 593 C C . PHE A 1 73 ? -14.555 20.047 16.141 1 98.81 73 PHE A C 1
ATOM 595 O O . PHE A 1 73 ? -15.594 19.703 15.57 1 98.81 73 PHE A O 1
ATOM 602 N N . GLU A 1 74 ? -14.539 20.859 17.172 1 98 74 GLU A N 1
ATOM 603 C CA . GLU A 1 74 ? -15.789 21.406 17.688 1 98 74 GLU A CA 1
ATOM 604 C C . GLU A 1 74 ? -16.406 22.406 16.703 1 98 74 GLU A C 1
ATOM 606 O O . GLU A 1 74 ? -17.609 22.344 16.438 1 98 74 GLU A O 1
ATOM 611 N N . ARG A 1 75 ? -15.625 23.266 16.234 1 97.56 75 ARG A N 1
ATOM 612 C CA . ARG A 1 75 ? -16.109 24.281 15.305 1 97.56 75 ARG A CA 1
ATOM 613 C C . ARG A 1 75 ? -16.703 23.641 14.055 1 97.56 75 ARG A C 1
ATOM 615 O O . ARG A 1 75 ? -17.719 24.094 13.531 1 97.56 75 ARG A O 1
ATOM 622 N N . TRP A 1 76 ? -16.094 22.578 13.609 1 98.06 76 TRP A N 1
ATOM 623 C CA . TRP A 1 76 ? -16.531 21.906 12.391 1 98.06 76 TRP A CA 1
ATOM 624 C C . TRP A 1 76 ? -17.578 20.844 12.688 1 98.06 76 TRP A C 1
ATOM 626 O O . TRP A 1 76 ? -18 20.109 11.789 1 98.06 76 TRP A O 1
ATOM 636 N N . LYS A 1 77 ? -17.953 20.672 13.953 1 97.75 77 LYS A N 1
ATOM 637 C CA . LYS A 1 77 ? -18.984 19.75 14.406 1 97.75 77 LYS A CA 1
ATOM 638 C C . LYS A 1 77 ? -18.672 18.328 13.969 1 97.75 77 LYS A C 1
ATOM 640 O O . LYS A 1 77 ? -19.547 17.625 13.461 1 97.75 77 LYS A O 1
ATOM 645 N N . VAL A 1 78 ? -17.438 17.969 14.141 1 98.38 78 VAL A N 1
ATOM 646 C CA . VAL A 1 78 ? -17 16.625 13.781 1 98.38 78 VAL A CA 1
ATOM 647 C C . VAL A 1 78 ? -17.719 15.594 14.648 1 98.38 78 VAL A C 1
ATOM 649 O O . VAL A 1 78 ? -18.047 14.508 14.188 1 98.38 78 VAL A O 1
ATOM 652 N N . HIS A 1 79 ? -17.969 15.961 15.93 1 97.56 79 HIS A N 1
ATOM 653 C CA . HIS A 1 79 ? -18.672 15.07 16.844 1 97.56 79 HIS A CA 1
ATOM 654 C C . HIS A 1 79 ? -20.078 14.742 16.312 1 97.56 79 HIS A C 1
ATOM 656 O O . HIS A 1 79 ? -20.562 13.625 16.516 1 97.56 79 HIS A O 1
ATOM 662 N N . ASP A 1 80 ? -20.719 15.664 15.656 1 97.5 80 ASP A N 1
ATOM 663 C CA . ASP A 1 80 ? -22.031 15.422 15.078 1 97.5 80 ASP A CA 1
ATOM 664 C C . ASP A 1 80 ? -21.938 14.484 13.883 1 97.5 80 ASP A C 1
ATOM 666 O O . ASP A 1 80 ? -22.734 13.555 13.758 1 97.5 80 ASP A O 1
ATOM 670 N N . THR A 1 81 ? -21 14.781 13.023 1 97.44 81 THR A N 1
ATOM 671 C CA . THR A 1 81 ? -20.828 13.969 11.82 1 97.44 81 THR A CA 1
ATOM 672 C C . THR A 1 81 ? -20.5 12.523 12.188 1 97.44 81 THR A C 1
ATOM 674 O O . THR A 1 81 ? -20.984 11.594 11.539 1 97.44 81 THR A O 1
ATOM 677 N N . LEU A 1 82 ? -19.688 12.344 13.25 1 98.44 82 LEU A N 1
ATOM 678 C CA . LEU A 1 82 ? -19.25 11.008 13.633 1 98.44 82 LEU A CA 1
ATOM 679 C C . LEU A 1 82 ? -20.172 10.414 14.703 1 98.44 82 LEU A C 1
ATOM 681 O O . LEU A 1 82 ? -19.984 9.273 15.117 1 98.44 82 LEU A O 1
ATOM 685 N N . ARG A 1 83 ? -21.125 11.211 15.188 1 98.06 83 ARG A N 1
ATOM 686 C CA . ARG A 1 83 ? -22.094 10.789 16.203 1 98.06 83 ARG A CA 1
ATOM 687 C C . ARG A 1 83 ? -21.391 10.297 17.453 1 98.06 83 ARG A C 1
ATOM 689 O O . ARG A 1 83 ? -21.688 9.211 17.953 1 98.06 83 ARG A O 1
ATOM 696 N N . CYS A 1 84 ? -20.406 11.039 17.906 1 97.62 84 CYS A N 1
ATOM 697 C CA . CYS A 1 84 ? -19.703 10.719 19.141 1 97.62 84 CYS A CA 1
ATOM 698 C C . CYS A 1 84 ? -19.609 11.938 20.047 1 97.62 84 CYS A C 1
ATOM 700 O O . CYS A 1 84 ? -20 13.039 19.656 1 97.62 84 CYS A O 1
ATOM 702 N N . SER A 1 85 ? -19.141 11.727 21.266 1 97.88 85 SER A N 1
ATOM 703 C CA . SER A 1 85 ? -19.078 12.82 22.234 1 97.88 85 SER A CA 1
ATOM 704 C C . SER A 1 85 ? -17.812 13.648 22.062 1 97.88 85 SER A C 1
ATOM 706 O O . SER A 1 85 ? -16.797 13.148 21.578 1 97.88 85 SER A O 1
ATOM 708 N N . SER A 1 86 ? -17.891 14.898 22.516 1 97.56 86 SER A N 1
ATOM 709 C CA . SER A 1 86 ? -16.719 15.766 22.516 1 97.56 86 SER A CA 1
ATOM 710 C C . SER A 1 86 ? -15.641 15.227 23.438 1 97.56 86 SER A C 1
ATOM 712 O O . SER A 1 86 ? -14.445 15.391 23.172 1 97.56 86 SER A O 1
ATOM 714 N N . ASP A 1 87 ? -16.062 14.578 24.406 1 98.06 87 ASP A N 1
ATOM 715 C CA . ASP A 1 87 ? -15.117 13.969 25.344 1 98.06 87 ASP A CA 1
ATOM 716 C C . ASP A 1 87 ? -14.312 12.867 24.656 1 98.06 87 ASP A C 1
ATOM 718 O O . ASP A 1 87 ? -13.109 12.734 24.906 1 98.06 87 ASP A O 1
ATOM 722 N N . LEU A 1 88 ? -14.992 12.078 23.891 1 98.56 88 LEU A N 1
ATOM 723 C CA . LEU A 1 88 ? -14.312 11.016 23.156 1 98.56 88 LEU A CA 1
ATOM 724 C C . LEU A 1 88 ? -13.305 11.594 22.156 1 98.56 88 LEU A C 1
ATOM 726 O O . LEU A 1 88 ? -12.211 11.055 22 1 98.56 88 LEU A O 1
ATOM 730 N N . ILE A 1 89 ? -13.688 12.688 21.547 1 98.69 89 ILE A N 1
ATOM 731 C CA . ILE A 1 89 ? -12.797 13.359 20.609 1 98.69 89 ILE A CA 1
ATOM 732 C C . ILE A 1 89 ? -11.555 13.859 21.359 1 98.69 89 ILE A C 1
ATOM 734 O O . ILE A 1 89 ? -10.43 13.719 20.875 1 98.69 89 ILE A O 1
ATOM 738 N N . ALA A 1 90 ? -11.758 14.398 22.5 1 98.5 90 ALA A N 1
ATOM 739 C CA . ALA A 1 90 ? -10.633 14.883 23.297 1 98.5 90 ALA A CA 1
ATOM 740 C C . ALA A 1 90 ? -9.695 13.734 23.672 1 98.5 90 ALA A C 1
ATOM 742 O O . ALA A 1 90 ? -8.469 13.875 23.594 1 98.5 90 ALA A O 1
ATOM 743 N N . LYS A 1 91 ? -10.25 12.641 24.078 1 98.69 91 LYS A N 1
ATOM 744 C CA . LYS A 1 91 ? -9.445 11.469 24.406 1 98.69 91 LYS A CA 1
ATOM 745 C C . LYS A 1 91 ? -8.695 10.953 23.172 1 98.69 91 LYS A C 1
ATOM 747 O O . LYS A 1 91 ? -7.543 10.531 23.281 1 98.69 91 LYS A O 1
ATOM 752 N N . TRP A 1 92 ? -9.398 10.945 22.078 1 98.88 92 TRP A N 1
ATOM 753 C CA . TRP A 1 92 ? -8.789 10.508 20.828 1 98.88 92 TRP A CA 1
ATOM 754 C C . TRP A 1 92 ? -7.559 11.352 2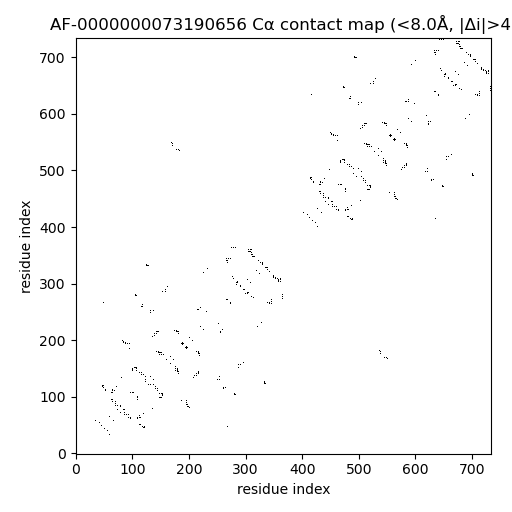0.5 1 98.88 92 TRP A C 1
ATOM 756 O O . TRP A 1 92 ? -6.5 10.812 20.172 1 98.88 92 TRP A O 1
ATOM 766 N N . PHE A 1 93 ? -7.641 12.664 20.656 1 98.88 93 PHE A N 1
ATOM 767 C CA . PHE A 1 93 ? -6.512 13.547 20.375 1 98.88 93 PHE A CA 1
ATOM 768 C C . PHE A 1 93 ? -5.363 13.281 21.344 1 98.88 93 PHE A C 1
ATOM 770 O O . PHE A 1 93 ? -4.195 13.383 20.969 1 98.88 93 PHE A O 1
ATOM 777 N N . THR A 1 94 ? -5.695 12.984 22.516 1 98.62 94 THR A N 1
ATOM 778 C CA . THR A 1 94 ? -4.66 12.672 23.484 1 98.62 94 THR A CA 1
ATOM 779 C C . THR A 1 94 ? -3.883 11.43 23.062 1 98.62 94 THR A C 1
ATOM 781 O O . THR A 1 94 ? -2.65 11.414 23.109 1 98.62 94 THR A O 1
ATOM 784 N N . VAL A 1 95 ? -4.641 10.414 22.656 1 98.75 95 VAL A N 1
ATOM 785 C CA . VAL A 1 95 ? -4.012 9.172 22.219 1 98.75 95 VAL A CA 1
ATOM 786 C C . VAL A 1 95 ? -3.158 9.422 20.984 1 98.75 95 VAL A C 1
ATOM 788 O O . VAL A 1 95 ? -2.01 8.977 20.906 1 98.75 95 VAL A O 1
ATOM 791 N N . ILE A 1 96 ? -3.67 10.164 20 1 98.88 96 ILE A N 1
ATOM 792 C CA . ILE A 1 96 ? -2.975 10.438 18.75 1 98.88 96 ILE A CA 1
ATOM 793 C C . ILE A 1 96 ? -1.719 11.258 19.031 1 98.88 96 ILE A C 1
ATOM 795 O O . ILE A 1 96 ? -0.628 10.914 18.562 1 98.88 96 ILE A O 1
ATOM 799 N N . GLU A 1 97 ? -1.846 12.305 19.781 1 98.81 97 GLU A N 1
ATOM 800 C CA . GLU A 1 97 ? -0.72 13.188 20.078 1 98.81 97 GLU A CA 1
ATOM 801 C C . GLU A 1 97 ? 0.387 12.445 20.812 1 98.81 97 GLU A C 1
ATOM 803 O O . GLU A 1 97 ? 1.572 12.688 20.578 1 98.81 97 GLU A O 1
ATOM 808 N N . ASN A 1 98 ? 0.024 11.516 21.688 1 98.44 98 ASN A N 1
ATOM 809 C CA . ASN A 1 98 ? 0.988 10.75 22.469 1 98.44 98 ASN A CA 1
ATOM 810 C C . ASN A 1 98 ? 1.808 9.812 21.578 1 98.44 98 ASN A C 1
ATOM 812 O O . ASN A 1 98 ? 2.828 9.281 22.016 1 98.44 98 ASN A O 1
ATOM 816 N N . HIS A 1 99 ? 1.34 9.617 20.359 1 98.62 99 HIS A N 1
ATOM 817 C CA . HIS A 1 99 ? 2.057 8.695 19.484 1 98.62 99 HIS A CA 1
ATOM 818 C C . HIS A 1 99 ? 2.885 9.453 18.453 1 98.62 99 HIS A C 1
ATOM 820 O O . HIS A 1 99 ? 3.395 8.859 17.5 1 98.62 99 HIS A O 1
ATOM 826 N N . TYR A 1 100 ? 2.953 10.758 18.594 1 98.69 100 TYR A N 1
ATOM 827 C CA . TYR A 1 100 ? 3.977 11.555 17.938 1 98.69 100 TYR A CA 1
ATOM 828 C C . TYR A 1 100 ? 5.262 11.586 18.75 1 98.69 100 TYR A C 1
ATOM 830 O O . TYR A 1 100 ? 5.234 11.438 19.969 1 98.69 100 TYR A O 1
ATOM 838 N N . HIS A 1 101 ? 6.34 11.789 18.062 1 97.88 101 HIS A N 1
ATOM 839 C CA . HIS A 1 101 ? 7.637 11.867 18.734 1 97.88 101 HIS A CA 1
ATOM 840 C C . HIS A 1 101 ? 8.047 13.32 18.969 1 97.88 101 HIS A C 1
ATOM 842 O O . HIS A 1 101 ? 8.453 14.008 18.031 1 97.88 101 HIS A O 1
ATOM 848 N N . SER A 1 102 ? 8.133 13.688 20.203 1 94.62 102 SER A N 1
ATOM 849 C CA . SER A 1 102 ? 8.383 15.086 20.562 1 94.62 102 SER A CA 1
ATOM 850 C C . SER A 1 102 ? 9.828 15.477 20.281 1 94.62 102 SER A C 1
ATOM 852 O O . SER A 1 102 ? 10.148 16.656 20.172 1 94.62 102 SER A O 1
ATOM 854 N N . LEU A 1 103 ? 10.664 14.484 20.125 1 94.5 103 LEU A N 1
ATOM 855 C CA . LEU A 1 103 ? 12.078 14.766 19.906 1 94.5 103 LEU A CA 1
ATOM 856 C C . LEU A 1 103 ? 12.344 15.133 18.453 1 94.5 103 LEU A C 1
ATOM 858 O O . LEU A 1 103 ? 13.398 15.672 18.125 1 94.5 103 LEU A O 1
ATOM 862 N N . ASN A 1 104 ? 11.414 14.789 17.578 1 97.31 104 ASN A N 1
ATOM 863 C CA . ASN A 1 104 ? 11.562 15.219 16.188 1 97.31 104 ASN A CA 1
ATOM 864 C C . ASN A 1 104 ? 11.477 16.734 16.062 1 97.31 104 ASN A C 1
ATOM 866 O O . ASN A 1 104 ? 10.516 17.344 16.531 1 97.31 104 ASN A O 1
ATOM 870 N N . PRO A 1 105 ? 12.422 17.312 15.398 1 96.69 105 PRO A N 1
ATOM 871 C CA . PRO A 1 105 ? 12.352 18.766 15.227 1 96.69 105 PRO A CA 1
ATOM 872 C C . PRO A 1 105 ? 11.156 19.203 14.383 1 96.69 105 PRO A C 1
ATOM 874 O O . PRO A 1 105 ? 10.484 20.188 14.719 1 96.69 105 PRO A O 1
ATOM 877 N N . TYR A 1 106 ? 10.852 18.484 13.344 1 98.12 106 TYR A N 1
ATOM 878 C CA . TYR A 1 106 ? 9.844 18.938 12.383 1 98.12 106 TYR A CA 1
ATOM 879 C C . TYR A 1 106 ? 8.609 18.047 12.43 1 98.12 106 TYR A C 1
ATOM 881 O O . TYR A 1 106 ? 7.508 18.516 12.727 1 98.12 106 TYR A O 1
ATOM 889 N N . HIS A 1 107 ? 8.805 16.734 12.156 1 98.69 107 HIS A N 1
ATOM 890 C CA . HIS A 1 107 ? 7.676 15.812 12.078 1 98.69 107 HIS A CA 1
ATOM 891 C C . HIS A 1 107 ? 7.207 15.391 13.469 1 98.69 107 HIS A C 1
ATOM 893 O O . HIS A 1 107 ? 7.434 14.258 13.891 1 98.69 107 HIS A O 1
ATOM 899 N N . ASN A 1 108 ? 6.527 16.266 14.117 1 98.62 108 ASN A N 1
ATOM 900 C CA . ASN A 1 108 ? 6.008 16.094 15.469 1 98.62 108 ASN A CA 1
ATOM 901 C C . ASN A 1 108 ? 4.559 16.547 15.57 1 98.62 108 ASN A C 1
ATOM 903 O O . ASN A 1 108 ? 3.932 16.875 14.562 1 98.62 108 ASN A O 1
ATOM 907 N N . ALA A 1 109 ? 4.035 16.547 16.797 1 98.81 109 ALA A N 1
ATOM 908 C CA . ALA A 1 109 ? 2.631 16.875 17.016 1 98.81 109 ALA A CA 1
ATOM 909 C C . ALA A 1 109 ? 2.348 18.328 16.656 1 98.81 109 ALA A C 1
ATOM 911 O O . ALA A 1 109 ? 1.26 18.672 16.188 1 98.81 109 ALA A O 1
ATOM 912 N N . THR A 1 110 ? 3.297 19.203 16.859 1 98.81 110 THR A N 1
ATOM 913 C CA . THR A 1 110 ? 3.125 20.625 16.547 1 98.81 110 THR A CA 1
ATOM 914 C C . THR A 1 110 ? 2.957 20.828 15.047 1 98.81 110 THR A C 1
ATOM 916 O O . THR A 1 110 ? 2.109 21.609 14.609 1 98.81 110 THR A O 1
ATOM 919 N N . HIS A 1 111 ? 3.811 20.109 14.273 1 98.88 111 HIS A N 1
ATOM 920 C CA . HIS A 1 111 ? 3.648 20.172 12.828 1 98.88 111 HIS A CA 1
ATOM 921 C C . HIS A 1 111 ? 2.268 19.672 12.406 1 98.88 111 HIS A C 1
ATOM 923 O O . HIS A 1 111 ? 1.619 20.281 11.555 1 98.88 111 HIS A O 1
ATOM 929 N N . ALA A 1 112 ? 1.806 18.609 13 1 98.94 112 ALA A N 1
ATOM 930 C CA . ALA A 1 112 ? 0.47 18.094 12.703 1 98.94 112 ALA A CA 1
ATOM 931 C C . ALA A 1 112 ? -0.601 19.125 13.031 1 98.94 112 ALA A C 1
ATOM 933 O O . ALA A 1 112 ? -1.57 19.281 12.289 1 98.94 112 ALA A O 1
ATOM 934 N N . ALA A 1 113 ? -0.405 19.812 14.148 1 98.88 113 ALA A N 1
ATOM 935 C CA . ALA A 1 113 ? -1.34 20.859 14.539 1 98.88 113 ALA A CA 1
ATOM 936 C C . ALA A 1 113 ? -1.362 21.984 13.5 1 98.88 113 ALA A C 1
ATOM 938 O O . ALA A 1 113 ? -2.426 22.516 13.18 1 98.88 113 ALA A O 1
ATOM 939 N N . ASP A 1 114 ? -0.233 22.344 13.055 1 98.88 114 ASP A N 1
ATOM 940 C CA . ASP A 1 114 ? -0.131 23.391 12.039 1 98.88 114 ASP A CA 1
ATOM 941 C C . ASP A 1 114 ? -0.842 22.969 10.75 1 98.88 114 ASP A C 1
ATOM 943 O O . ASP A 1 114 ? -1.555 23.781 10.148 1 98.88 114 ASP A O 1
ATOM 947 N N . VAL A 1 115 ? -0.642 21.734 10.336 1 98.94 115 VAL A N 1
ATOM 948 C CA . VAL A 1 115 ? -1.295 21.203 9.141 1 98.94 115 VAL A CA 1
ATOM 949 C C . VAL A 1 115 ? -2.807 21.156 9.359 1 98.94 115 VAL A C 1
ATOM 951 O O . VAL A 1 115 ? -3.576 21.469 8.438 1 98.94 115 VAL A O 1
ATOM 954 N N . LEU A 1 116 ? -3.227 20.781 10.547 1 98.94 116 LEU A N 1
ATOM 955 C CA . LEU A 1 116 ? -4.648 20.766 10.875 1 98.94 116 LEU A CA 1
ATOM 956 C C . LEU A 1 116 ? -5.234 22.172 10.805 1 98.94 116 LEU A C 1
ATOM 958 O O . LEU A 1 116 ? -6.324 22.375 10.266 1 98.94 116 LEU A O 1
ATOM 962 N N . GLN A 1 117 ? -4.523 23.156 11.344 1 98.88 117 GLN A N 1
ATOM 963 C CA . GLN A 1 117 ? -4.945 24.547 11.266 1 98.88 117 GLN A CA 1
ATOM 964 C C . GLN A 1 117 ? -5.07 25 9.82 1 98.88 117 GLN A C 1
ATOM 966 O O . GLN A 1 117 ? -6.062 25.625 9.438 1 98.88 117 GLN A O 1
ATOM 971 N N . ALA A 1 118 ? -4.09 24.734 9.031 1 98.88 118 ALA A N 1
ATOM 972 C CA . ALA A 1 118 ? -4.105 25.109 7.617 1 98.88 118 ALA A CA 1
ATOM 973 C C . ALA A 1 118 ? -5.27 24.438 6.887 1 98.88 118 ALA A C 1
ATOM 975 O O . ALA A 1 118 ? -5.926 25.062 6.055 1 98.88 118 ALA A O 1
ATOM 976 N N . THR A 1 119 ? -5.477 23.156 7.168 1 98.94 119 THR A N 1
ATOM 977 C CA . THR A 1 119 ? -6.582 22.406 6.574 1 98.94 119 THR A CA 1
ATOM 978 C C . THR A 1 119 ? -7.918 23.078 6.883 1 98.94 119 THR A C 1
ATOM 980 O O . THR A 1 119 ? -8.734 23.297 5.98 1 98.94 119 THR A O 1
ATOM 983 N N . SER A 1 120 ? -8.086 23.422 8.141 1 98.88 120 SER A N 1
ATOM 984 C CA . SER A 1 120 ? -9.305 24.125 8.547 1 98.88 120 SER A CA 1
ATOM 985 C C . SER A 1 120 ? -9.438 25.469 7.836 1 98.88 120 SER A C 1
ATOM 987 O O . SER A 1 120 ? -10.523 25.828 7.383 1 98.88 120 SER A O 1
ATOM 989 N N . TYR A 1 121 ? -8.375 26.188 7.723 1 98.75 121 TYR A N 1
ATOM 990 C CA . TYR A 1 121 ? -8.352 27.469 7.043 1 98.75 121 TYR A CA 1
ATOM 991 C C . TYR A 1 121 ? -8.781 27.328 5.586 1 98.75 121 TYR A C 1
ATOM 993 O O . TYR A 1 121 ? -9.594 28.109 5.09 1 98.75 121 TYR A O 1
ATOM 1001 N N . PHE A 1 122 ? -8.227 26.359 4.871 1 98.94 122 PHE A N 1
ATOM 1002 C CA . PHE A 1 122 ? -8.547 26.125 3.465 1 98.94 122 PHE A CA 1
ATOM 1003 C C . PHE A 1 122 ? -10 25.703 3.299 1 98.94 122 PHE A C 1
ATOM 1005 O O . PHE A 1 122 ? -10.664 26.141 2.352 1 98.94 122 PHE A O 1
ATOM 1012 N N . LEU A 1 123 ? -10.477 24.891 4.223 1 98.81 123 LEU A N 1
ATOM 1013 C CA . LEU A 1 123 ? -11.867 24.438 4.152 1 98.81 123 LEU A CA 1
ATOM 1014 C C . LEU A 1 123 ? -12.828 25.609 4.348 1 98.81 123 LEU A C 1
ATOM 1016 O O . LEU A 1 123 ? -13.969 25.562 3.877 1 98.81 123 LEU A O 1
ATOM 1020 N N . ASP A 1 124 ? -12.398 26.688 5.016 1 97.88 124 ASP A N 1
ATOM 1021 C CA . ASP A 1 124 ? -13.211 27.859 5.285 1 97.88 124 ASP A CA 1
ATOM 1022 C C . ASP A 1 124 ? -13.375 28.719 4.031 1 97.88 124 ASP A C 1
ATOM 1024 O O . ASP A 1 124 ? -14.25 29.578 3.973 1 97.88 124 ASP A O 1
ATOM 1028 N N . SER A 1 125 ? -12.516 28.531 3.029 1 98.12 125 SER A N 1
ATOM 1029 C CA . SER A 1 125 ? -12.656 29.25 1.771 1 98.12 125 SER A CA 1
ATOM 1030 C C . SER A 1 125 ? -13.953 28.875 1.058 1 98.12 125 SER A C 1
ATOM 1032 O O . SER A 1 125 ? -14.219 27.688 0.828 1 98.12 125 SER A O 1
ATOM 1034 N N . PRO A 1 126 ? -14.758 29.875 0.66 1 97.88 126 PRO A N 1
ATOM 1035 C CA . PRO A 1 126 ? -16 29.562 -0.049 1 97.88 126 PRO A CA 1
ATOM 1036 C C . PRO A 1 126 ? -15.758 28.766 -1.336 1 97.88 126 PRO A C 1
ATOM 1038 O O . PRO A 1 126 ? -16.547 27.875 -1.671 1 97.88 126 PRO A O 1
ATOM 1041 N N . ALA A 1 127 ? -14.727 29.109 -2.021 1 97 127 ALA A N 1
ATOM 1042 C CA . ALA A 1 127 ? -14.406 28.422 -3.262 1 97 127 ALA A CA 1
ATOM 1043 C C . ALA A 1 127 ? -14.133 26.938 -3.002 1 97 127 ALA A C 1
ATOM 1045 O O . ALA A 1 127 ? -14.547 26.078 -3.781 1 97 127 ALA A O 1
ATOM 1046 N N . VAL A 1 128 ? -13.438 26.625 -1.943 1 98.31 128 VAL A N 1
ATOM 1047 C CA . VAL A 1 128 ? -13.117 25.234 -1.586 1 98.31 128 VAL A CA 1
ATOM 1048 C C . VAL A 1 128 ? -14.367 24.531 -1.077 1 98.31 128 VAL A C 1
ATOM 1050 O O . VAL A 1 128 ? -14.68 23.422 -1.505 1 98.31 128 VAL A O 1
ATOM 1053 N N . ALA A 1 129 ? -15.086 25.25 -0.2 1 97 129 ALA A N 1
ATOM 1054 C CA . ALA A 1 129 ? -16.281 24.688 0.425 1 97 129 ALA A CA 1
ATOM 1055 C C . ALA A 1 129 ? -17.312 24.281 -0.627 1 97 129 ALA A C 1
ATOM 1057 O O . ALA A 1 129 ? -18.031 23.297 -0.448 1 97 129 ALA A O 1
ATOM 1058 N N . HIS A 1 130 ? -17.312 24.953 -1.675 1 95.69 130 HIS A N 1
ATOM 1059 C CA . HIS A 1 130 ? -18.266 24.688 -2.744 1 95.69 130 HIS A CA 1
ATOM 1060 C C . HIS A 1 130 ? -18.031 23.328 -3.379 1 95.69 130 HIS A C 1
ATOM 1062 O O . HIS A 1 130 ? -18.969 22.703 -3.889 1 95.69 130 HIS A O 1
ATOM 1068 N N . HIS A 1 131 ? -16.812 22.812 -3.309 1 96.19 131 HIS A N 1
ATOM 1069 C CA . HIS A 1 131 ? -16.484 21.609 -4.059 1 96.19 131 HIS A CA 1
ATOM 1070 C C . HIS A 1 131 ? -16.156 20.438 -3.125 1 96.19 131 HIS A C 1
ATOM 1072 O O . HIS A 1 131 ? -15.891 19.328 -3.58 1 96.19 131 HIS A O 1
ATOM 1078 N N . VAL A 1 132 ? -16.188 20.672 -1.84 1 97.81 132 VAL A N 1
ATOM 1079 C CA . VAL A 1 132 ? -15.797 19.641 -0.889 1 97.81 132 VAL A CA 1
ATOM 1080 C C . VAL A 1 132 ? -17.031 19.109 -0.16 1 97.81 132 VAL A C 1
ATOM 1082 O O . VAL A 1 132 ? -17.781 19.891 0.439 1 97.81 132 VAL A O 1
ATOM 1085 N N . GLN A 1 133 ? -17.219 17.859 -0.226 1 96.69 133 GLN A N 1
ATOM 1086 C CA . GLN A 1 133 ? -18.312 17.203 0.49 1 96.69 133 GLN A CA 1
ATOM 1087 C C . GLN A 1 133 ? -18.031 17.156 1.989 1 96.69 133 GLN A C 1
ATOM 1089 O O . GLN A 1 133 ? -16.875 17.109 2.412 1 96.69 133 GLN A O 1
ATOM 1094 N N . ASP A 1 134 ? -19.094 17.109 2.764 1 95.94 134 ASP A N 1
ATOM 1095 C CA . ASP A 1 134 ? -18.984 17.141 4.219 1 95.94 134 ASP A CA 1
ATOM 1096 C C . ASP A 1 134 ? -18.156 15.969 4.734 1 95.94 134 ASP A C 1
ATOM 1098 O O . ASP A 1 134 ? -17.312 16.141 5.621 1 95.94 134 ASP A O 1
ATOM 1102 N N . THR A 1 135 ? -18.391 14.836 4.188 1 96.5 135 THR A N 1
ATOM 1103 C CA . THR A 1 135 ? -17.641 13.648 4.59 1 96.5 135 THR A CA 1
ATOM 1104 C C . THR A 1 135 ? -16.156 13.828 4.312 1 96.5 135 THR A C 1
ATOM 1106 O O . THR A 1 135 ? -15.312 13.43 5.121 1 96.5 135 THR A O 1
ATOM 1109 N N . HIS A 1 136 ? -15.859 14.43 3.225 1 98.56 136 HIS A N 1
ATOM 1110 C CA . HIS A 1 136 ? -14.461 14.648 2.859 1 98.56 136 HIS A CA 1
ATOM 1111 C C . HIS A 1 136 ? -13.836 15.734 3.715 1 98.56 136 HIS A C 1
ATOM 1113 O O . HIS A 1 136 ? -12.641 15.672 4.031 1 98.56 136 HIS A O 1
ATOM 1119 N N . ALA A 1 137 ? -14.617 16.734 4.074 1 98.81 137 ALA A N 1
ATOM 1120 C CA . ALA A 1 137 ? -14.102 17.75 4.98 1 98.81 137 ALA A CA 1
ATOM 1121 C C . ALA A 1 137 ? -13.711 17.156 6.324 1 98.81 137 ALA A C 1
ATOM 1123 O O . ALA A 1 137 ? -12.633 17.438 6.852 1 98.81 137 ALA A O 1
ATOM 1124 N N . THR A 1 138 ? -14.594 16.344 6.828 1 98.81 138 THR A N 1
ATOM 1125 C CA . THR A 1 138 ? -14.305 15.664 8.086 1 98.81 138 THR A CA 1
ATOM 1126 C C . THR A 1 138 ? -13.078 14.766 7.953 1 98.81 138 THR A C 1
ATOM 1128 O O . THR A 1 138 ? -12.203 14.766 8.82 1 98.81 138 THR A O 1
ATOM 1131 N N . ALA A 1 139 ? -12.984 14.023 6.887 1 98.94 139 ALA A N 1
ATOM 1132 C CA . ALA A 1 139 ? -11.844 13.148 6.625 1 98.94 139 ALA A CA 1
ATOM 1133 C C . ALA A 1 139 ? -10.555 13.953 6.523 1 98.94 139 ALA A C 1
ATOM 1135 O O . ALA A 1 139 ? -9.5 13.516 6.996 1 98.94 139 ALA A O 1
ATOM 1136 N N . ALA A 1 140 ? -10.617 15.109 5.918 1 98.94 140 ALA A N 1
ATOM 1137 C CA . ALA A 1 140 ? -9.438 15.953 5.762 1 98.94 140 ALA A CA 1
ATOM 1138 C C . ALA A 1 140 ? -8.906 16.406 7.117 1 98.94 140 ALA A C 1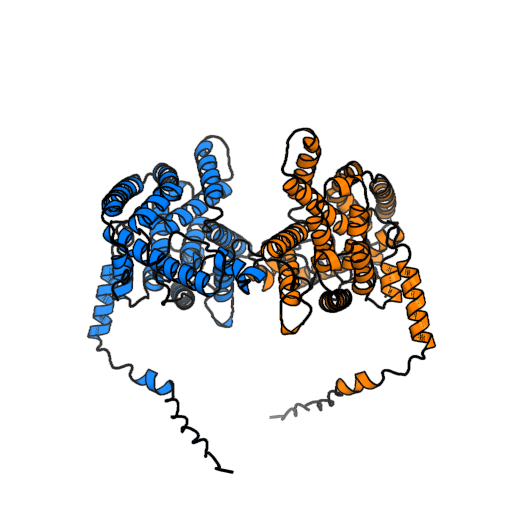
ATOM 1140 O O . ALA A 1 140 ? -7.695 16.438 7.336 1 98.94 140 ALA A O 1
ATOM 1141 N N . LEU A 1 141 ? -9.828 16.766 7.969 1 98.94 141 LEU A N 1
ATOM 1142 C CA . LEU A 1 141 ? -9.43 17.188 9.305 1 98.94 141 LEU A CA 1
ATOM 1143 C C . LEU A 1 141 ? -8.773 16.047 10.07 1 98.94 141 LEU A C 1
ATOM 1145 O O . LEU A 1 141 ? -7.746 16.234 10.719 1 98.94 141 LEU A O 1
ATOM 1149 N N . ILE A 1 142 ? -9.336 14.875 9.953 1 99 142 ILE A N 1
ATOM 1150 C CA . ILE A 1 142 ? -8.758 13.703 10.594 1 99 142 ILE A CA 1
ATOM 1151 C C . ILE A 1 142 ? -7.398 13.391 9.969 1 99 142 ILE A C 1
ATOM 1153 O O . ILE A 1 142 ? -6.418 13.164 10.68 1 99 142 ILE A O 1
ATOM 1157 N N . ALA A 1 143 ? -7.301 13.398 8.648 1 99 143 ALA A N 1
ATOM 1158 C CA . ALA A 1 143 ? -6.059 13.125 7.934 1 99 143 ALA A CA 1
ATOM 1159 C C . ALA A 1 143 ? -4.957 14.102 8.352 1 99 143 ALA A C 1
ATOM 1161 O O . ALA A 1 143 ? -3.805 13.703 8.523 1 99 143 ALA A O 1
ATOM 1162 N N . ALA A 1 144 ? -5.305 15.328 8.508 1 98.94 144 ALA A N 1
ATOM 1163 C CA . ALA A 1 144 ? -4.336 16.344 8.914 1 98.94 144 ALA A CA 1
ATOM 1164 C C . ALA A 1 144 ? -3.742 16.016 10.281 1 98.94 144 ALA A C 1
ATOM 1166 O O . ALA A 1 144 ? -2.537 16.156 10.492 1 98.94 144 ALA A O 1
ATOM 1167 N N . ALA A 1 145 ? -4.535 15.539 11.148 1 98.94 145 ALA A N 1
ATOM 1168 C CA . ALA A 1 145 ? -4.113 15.258 12.516 1 98.94 145 ALA A CA 1
ATOM 1169 C C . ALA A 1 145 ? -3.184 14.047 12.555 1 98.94 145 ALA A C 1
ATOM 1171 O O . ALA A 1 145 ? -2.312 13.953 13.43 1 98.94 145 ALA A O 1
ATOM 1172 N N . VAL A 1 146 ? -3.32 13.141 11.586 1 98.94 146 VAL A N 1
ATOM 1173 C CA . VAL A 1 146 ? -2.643 11.859 11.773 1 98.94 146 VAL A CA 1
ATOM 1174 C C . VAL A 1 146 ? -1.612 11.656 10.672 1 98.94 146 VAL A C 1
ATOM 1176 O O . VAL A 1 146 ? -0.924 10.633 10.633 1 98.94 146 VAL A O 1
ATOM 1179 N N . HIS A 1 147 ? -1.382 12.547 9.695 1 98.94 147 HIS A N 1
ATOM 1180 C CA . HIS A 1 147 ? -0.66 12.32 8.445 1 98.94 147 HIS A CA 1
ATOM 1181 C C . HIS A 1 147 ? 0.807 11.992 8.711 1 98.94 147 HIS A C 1
ATOM 1183 O O . HIS A 1 147 ? 1.459 11.344 7.895 1 98.94 147 HIS A O 1
ATOM 1189 N N . ASP A 1 148 ? 1.362 12.375 9.867 1 98.88 148 ASP A N 1
ATOM 1190 C CA . ASP A 1 148 ? 2.754 12.133 10.227 1 98.88 148 ASP A CA 1
ATOM 1191 C C . ASP A 1 148 ? 2.852 11.367 11.547 1 98.88 148 ASP A C 1
ATOM 1193 O O . ASP A 1 148 ? 3.855 11.461 12.25 1 98.88 148 ASP A O 1
ATOM 1197 N N . LEU A 1 149 ? 1.791 10.641 11.938 1 98.94 149 LEU A N 1
ATOM 1198 C CA . LEU A 1 149 ? 1.748 9.891 13.188 1 98.94 149 LEU A CA 1
ATOM 1199 C C . LEU A 1 149 ? 2.902 8.898 13.266 1 98.94 149 LEU A C 1
ATOM 1201 O O . LEU A 1 149 ? 3.16 8.164 12.312 1 98.94 149 LEU A O 1
ATOM 1205 N N . ASP A 1 150 ? 3.674 8.977 14.406 1 98.81 150 ASP A N 1
ATOM 1206 C CA . ASP A 1 150 ? 4.762 8.055 14.711 1 98.81 150 ASP A CA 1
ATOM 1207 C C . ASP A 1 150 ? 5.91 8.211 13.719 1 98.81 150 ASP A C 1
ATOM 1209 O O . ASP A 1 150 ? 6.676 7.273 13.492 1 98.81 150 ASP A O 1
ATOM 1213 N N . HIS A 1 151 ? 6.051 9.32 13.133 1 98.75 151 HIS A N 1
ATOM 1214 C CA . HIS A 1 151 ? 7.121 9.594 12.188 1 98.75 151 HIS A CA 1
ATOM 1215 C C . HIS A 1 151 ? 8.492 9.43 12.844 1 98.75 151 HIS A C 1
ATOM 1217 O O . HIS A 1 151 ? 8.758 10.031 13.883 1 98.75 151 HIS A O 1
ATOM 1223 N N . PRO A 1 152 ? 9.383 8.742 12.234 1 98.12 152 PRO A N 1
ATOM 1224 C CA . PRO A 1 152 ? 10.664 8.453 12.883 1 98.12 152 PRO A CA 1
ATOM 1225 C C . PRO A 1 152 ? 11.688 9.562 12.688 1 98.12 152 PRO A C 1
ATOM 1227 O O . PRO A 1 152 ? 12.797 9.492 13.227 1 98.12 152 PRO A O 1
ATOM 1230 N N . GLY A 1 153 ? 11.344 10.57 11.906 1 98 153 GLY A N 1
ATOM 1231 C CA . GLY A 1 153 ? 12.289 11.641 11.625 1 98 153 GLY A CA 1
ATOM 1232 C C . GLY A 1 153 ? 13.258 11.305 10.508 1 98 153 GLY A C 1
ATOM 1233 O O . GLY A 1 153 ? 14.328 11.906 10.398 1 98 153 GLY A O 1
ATOM 1234 N N . ARG A 1 154 ? 12.977 10.281 9.789 1 97.75 154 ARG A N 1
ATOM 1235 C CA . ARG A 1 154 ? 13.688 9.828 8.594 1 97.75 154 ARG A CA 1
ATOM 1236 C C . ARG A 1 154 ? 12.742 9.68 7.41 1 97.75 154 ARG A C 1
ATOM 1238 O O . ARG A 1 154 ? 11.555 9.414 7.59 1 97.75 154 ARG A O 1
ATOM 1245 N N . GLY A 1 155 ? 13.281 9.914 6.207 1 97.06 155 GLY A N 1
ATOM 1246 C CA . GLY A 1 155 ? 12.438 9.852 5.023 1 97.06 155 GLY A CA 1
ATOM 1247 C C . GLY A 1 155 ? 12.25 8.438 4.504 1 97.06 155 GLY A C 1
ATOM 1248 O O . GLY A 1 155 ? 12.922 7.508 4.953 1 97.06 155 GLY A O 1
ATOM 1249 N N . ASN A 1 156 ? 11.375 8.234 3.574 1 97.62 156 ASN A N 1
ATOM 1250 C CA . ASN A 1 156 ? 11.062 6.949 2.961 1 97.62 156 ASN A CA 1
ATOM 1251 C C . ASN A 1 156 ? 12.312 6.293 2.377 1 97.62 156 ASN A C 1
ATOM 1253 O O . ASN A 1 156 ? 12.547 5.102 2.582 1 97.62 156 ASN A O 1
ATOM 1257 N N . ALA A 1 157 ? 13.125 7.062 1.623 1 96.38 157 ALA A N 1
ATOM 1258 C CA . ALA A 1 157 ? 14.297 6.512 0.961 1 96.38 157 ALA A CA 1
ATOM 1259 C C . ALA A 1 157 ? 15.289 5.949 1.979 1 96.38 157 ALA A C 1
ATOM 1261 O O . ALA A 1 157 ? 15.898 4.902 1.749 1 96.38 157 ALA A O 1
ATOM 1262 N N . PHE A 1 158 ? 15.477 6.621 3.131 1 97.12 158 PHE A N 1
ATOM 1263 C CA . PHE A 1 158 ? 16.344 6.141 4.199 1 97.12 158 PHE A CA 1
ATOM 1264 C C . PHE A 1 158 ? 15.859 4.797 4.73 1 97.12 158 PHE A C 1
ATOM 1266 O O . PHE A 1 158 ? 16.656 3.869 4.91 1 97.12 158 PHE A O 1
ATOM 1273 N N . LEU A 1 159 ? 14.516 4.711 4.965 1 97.56 159 LEU A N 1
ATOM 1274 C CA . LEU A 1 159 ? 13.938 3.48 5.492 1 97.56 159 LEU A CA 1
ATOM 1275 C C . LEU A 1 159 ? 14.117 2.33 4.508 1 97.56 159 LEU A C 1
ATOM 1277 O O . LEU A 1 159 ? 14.422 1.206 4.91 1 97.56 159 LEU A O 1
ATOM 1281 N N . ILE A 1 160 ? 13.938 2.568 3.266 1 96.38 160 ILE A N 1
ATOM 1282 C CA . ILE A 1 160 ? 14.07 1.561 2.221 1 96.38 160 ILE A CA 1
ATOM 1283 C C . ILE A 1 160 ? 15.531 1.117 2.121 1 96.38 160 ILE A C 1
ATOM 1285 O O . ILE A 1 160 ? 15.82 -0.081 2.111 1 96.38 160 ILE A O 1
ATOM 1289 N N . ASN A 1 161 ? 16.469 2.107 2.111 1 94.69 161 ASN A N 1
ATOM 1290 C CA . ASN A 1 161 ? 17.891 1.82 1.971 1 94.69 161 ASN A CA 1
ATOM 1291 C C . ASN A 1 161 ? 18.422 1.033 3.164 1 94.69 161 ASN A C 1
ATOM 1293 O O . ASN A 1 161 ? 19.391 0.276 3.031 1 94.69 161 ASN A O 1
ATOM 1297 N N . THR A 1 162 ? 17.797 1.194 4.297 1 93.56 162 THR A N 1
ATOM 1298 C CA . THR A 1 162 ? 18.234 0.481 5.492 1 93.56 162 THR A CA 1
ATOM 1299 C C . THR A 1 162 ? 17.422 -0.792 5.688 1 93.56 162 THR A C 1
ATOM 1301 O O . THR A 1 162 ? 17.609 -1.509 6.676 1 93.56 162 THR A O 1
ATOM 1304 N N . ARG A 1 163 ? 16.453 -1.095 4.785 1 91.06 163 ARG A N 1
ATOM 1305 C CA . ARG A 1 163 ? 15.578 -2.258 4.855 1 91.06 163 ARG A CA 1
ATOM 1306 C C . ARG A 1 163 ? 14.906 -2.355 6.219 1 91.06 163 ARG A C 1
ATOM 1308 O O . ARG A 1 163 ? 14.859 -3.43 6.824 1 91.06 163 ARG A O 1
ATOM 1315 N N . GLN A 1 164 ? 14.492 -1.171 6.68 1 93.44 164 GLN A N 1
ATOM 1316 C CA . GLN A 1 164 ? 13.781 -1.141 7.953 1 93.44 164 GLN A CA 1
ATOM 1317 C C . GLN A 1 164 ? 12.5 -1.973 7.887 1 93.44 164 GLN A C 1
ATOM 1319 O O . GLN A 1 164 ? 11.938 -2.168 6.809 1 93.44 164 GLN A O 1
ATOM 1324 N N . SER A 1 165 ? 12.047 -2.449 8.992 1 96.5 165 SER A N 1
ATOM 1325 C CA . SER A 1 165 ? 10.875 -3.314 9.094 1 96.5 165 SER A CA 1
ATOM 1326 C C . SER A 1 165 ? 9.672 -2.689 8.406 1 96.5 165 SER A C 1
ATOM 1328 O O . SER A 1 165 ? 8.906 -3.385 7.734 1 96.5 165 SER A O 1
ATOM 1330 N N . LEU A 1 166 ? 9.492 -1.416 8.523 1 97.81 166 LEU A N 1
ATOM 1331 C CA . LEU A 1 166 ? 8.352 -0.744 7.914 1 97.81 166 LEU A CA 1
ATOM 1332 C C . LEU A 1 166 ? 8.461 -0.77 6.391 1 97.81 166 LEU A C 1
ATOM 1334 O O . LEU A 1 166 ? 7.453 -0.875 5.695 1 97.81 166 LEU A O 1
ATOM 1338 N N . ALA A 1 167 ? 9.688 -0.572 5.887 1 97.75 167 ALA A N 1
ATOM 1339 C CA . ALA A 1 167 ? 9.891 -0.611 4.441 1 97.75 167 ALA A CA 1
ATOM 1340 C C . ALA A 1 167 ? 9.508 -1.975 3.869 1 97.75 167 ALA A C 1
ATOM 1342 O O . ALA A 1 167 ? 8.844 -2.057 2.834 1 97.75 167 ALA A O 1
ATOM 1343 N N . LEU A 1 168 ? 9.898 -3.041 4.539 1 97.25 168 LEU A N 1
ATOM 1344 C CA . LEU A 1 168 ? 9.539 -4.391 4.117 1 97.25 168 LEU A CA 1
ATOM 1345 C C . LEU A 1 168 ? 8.031 -4.609 4.227 1 97.25 168 LEU A C 1
ATOM 1347 O O . LEU A 1 168 ? 7.414 -5.191 3.33 1 97.25 168 LEU A O 1
ATOM 1351 N N . LEU A 1 169 ? 7.496 -4.102 5.293 1 98.25 169 LEU A N 1
ATOM 1352 C CA . LEU A 1 169 ? 6.082 -4.289 5.598 1 98.25 169 LEU A CA 1
ATOM 1353 C C . LEU A 1 169 ? 5.203 -3.656 4.52 1 98.25 169 LEU A C 1
ATOM 1355 O O . LEU A 1 169 ? 4.199 -4.242 4.109 1 98.25 169 LEU A O 1
ATOM 1359 N N . TYR A 1 170 ? 5.57 -2.484 4.086 1 98.44 170 TYR A N 1
ATOM 1360 C CA . TYR A 1 170 ? 4.723 -1.75 3.154 1 98.44 170 TYR A CA 1
ATOM 1361 C C . TYR A 1 170 ? 5.281 -1.818 1.738 1 98.44 170 TYR A C 1
ATOM 1363 O O . TYR A 1 170 ? 4.938 -0.995 0.887 1 98.44 170 TYR A O 1
ATOM 1371 N N . ASN A 1 171 ? 6.215 -2.746 1.571 1 98.25 171 ASN A N 1
ATOM 1372 C CA . ASN A 1 171 ? 6.738 -3.102 0.257 1 98.25 171 ASN A CA 1
ATOM 1373 C C . ASN A 1 171 ? 7.348 -1.895 -0.45 1 98.25 171 ASN A C 1
ATOM 1375 O O . ASN A 1 171 ? 7.16 -1.717 -1.655 1 98.25 171 ASN A O 1
ATOM 1379 N N . ASP A 1 172 ? 7.98 -1 0.337 1 97.25 172 ASP A N 1
ATOM 1380 C CA . ASP A 1 172 ? 8.797 0.104 -0.151 1 97.25 172 ASP A CA 1
ATOM 1381 C C . ASP A 1 172 ? 7.945 1.146 -0.87 1 97.25 172 ASP A C 1
ATOM 1383 O O . ASP A 1 172 ? 8.461 1.933 -1.669 1 97.25 172 ASP A O 1
ATOM 1387 N N . GLN A 1 173 ? 6.621 1.106 -0.675 1 96.56 173 GLN A N 1
ATOM 1388 C CA . GLN A 1 173 ? 5.719 2.068 -1.299 1 96.56 173 GLN A CA 1
ATOM 1389 C C . GLN A 1 173 ? 5.094 2.994 -0.257 1 96.56 173 GLN A C 1
ATOM 1391 O O . GLN A 1 173 ? 4.375 2.539 0.636 1 96.56 173 GLN A O 1
ATOM 1396 N N . SER A 1 174 ? 5.359 4.301 -0.447 1 98.06 174 SER A N 1
ATOM 1397 C CA . SER A 1 174 ? 4.789 5.25 0.504 1 98.06 174 SER A CA 1
ATOM 1398 C C . SER A 1 174 ? 4.824 4.695 1.925 1 98.06 174 SER A C 1
ATOM 1400 O O . SER A 1 174 ? 3.801 4.664 2.611 1 98.06 174 SER A O 1
ATOM 1402 N N . VAL A 1 175 ? 6.012 4.309 2.334 1 98.5 175 VAL A N 1
ATOM 1403 C CA . VAL A 1 175 ? 6.215 3.541 3.559 1 98.5 175 VAL A CA 1
ATOM 1404 C C . VAL A 1 175 ? 5.656 4.312 4.75 1 98.5 175 VAL A C 1
ATOM 1406 O O . VAL A 1 175 ? 4.812 3.797 5.492 1 98.5 175 VAL A O 1
ATOM 1409 N N . LEU A 1 176 ? 6.02 5.547 4.906 1 98.81 176 LEU A N 1
ATOM 1410 C CA . LEU A 1 176 ? 5.641 6.352 6.062 1 98.81 176 LEU A CA 1
ATOM 1411 C C . LEU A 1 176 ? 4.152 6.684 6.027 1 98.81 176 LEU A C 1
ATOM 1413 O O . LEU A 1 176 ? 3.443 6.484 7.02 1 98.81 176 LEU A O 1
ATOM 1417 N N . GLU A 1 177 ? 3.646 7.102 4.891 1 98.81 177 GLU A N 1
ATOM 1418 C CA . GLU A 1 177 ? 2.246 7.5 4.773 1 98.81 177 GLU A CA 1
ATOM 1419 C C . GLU A 1 177 ? 1.312 6.332 5.066 1 98.81 177 GLU A C 1
ATOM 1421 O O . GLU A 1 177 ? 0.303 6.492 5.754 1 98.81 177 GLU A O 1
ATOM 1426 N N . ASN A 1 178 ? 1.726 5.148 4.578 1 98.75 178 ASN A N 1
ATOM 1427 C CA . ASN A 1 178 ? 0.94 3.961 4.898 1 98.75 178 ASN A CA 1
ATOM 1428 C C . ASN A 1 178 ? 0.985 3.645 6.391 1 98.75 178 ASN A C 1
ATOM 1430 O O . ASN A 1 178 ? -0.034 3.287 6.984 1 98.75 178 ASN A O 1
ATOM 1434 N N . HIS A 1 179 ? 2.111 3.756 6.961 1 98.81 179 HIS A N 1
ATOM 1435 C CA . HIS A 1 179 ? 2.277 3.484 8.383 1 98.81 179 HIS A CA 1
ATOM 1436 C C . HIS A 1 179 ? 1.451 4.449 9.227 1 98.81 179 HIS A C 1
ATOM 1438 O O . HIS A 1 179 ? 0.761 4.031 10.164 1 98.81 179 HIS A O 1
ATOM 1444 N N . HIS A 1 180 ? 1.539 5.727 8.898 1 98.94 180 HIS A N 1
ATOM 1445 C CA . HIS A 1 180 ? 0.849 6.742 9.68 1 98.94 180 HIS A CA 1
ATOM 1446 C C . HIS A 1 180 ? -0.647 6.457 9.758 1 98.94 180 HIS A C 1
ATOM 1448 O O . HIS A 1 180 ? -1.219 6.422 10.852 1 98.94 180 HIS A O 1
ATOM 1454 N N . VAL A 1 181 ? -1.229 6.273 8.648 1 98.88 181 VAL A N 1
ATOM 1455 C CA . VAL A 1 181 ? -2.684 6.16 8.617 1 98.88 181 VAL A CA 1
ATOM 1456 C C . VAL A 1 181 ? -3.109 4.789 9.125 1 98.88 181 VAL A C 1
ATOM 1458 O O . VAL A 1 181 ? -4.141 4.656 9.789 1 98.88 181 VAL A O 1
ATOM 1461 N N . ALA A 1 182 ? -2.346 3.727 8.859 1 98.81 182 ALA A N 1
ATOM 1462 C CA . ALA A 1 182 ? -2.65 2.412 9.422 1 98.81 182 ALA A CA 1
ATOM 1463 C C . ALA A 1 182 ? -2.645 2.455 10.945 1 98.81 182 ALA A C 1
ATOM 1465 O O . ALA A 1 182 ? -3.576 1.964 11.586 1 98.81 182 ALA A O 1
ATOM 1466 N N . LEU A 1 183 ? -1.589 3.035 11.484 1 98.81 183 LEU A N 1
ATOM 1467 C CA . LEU A 1 183 ? -1.468 3.123 12.938 1 98.81 183 LEU A CA 1
ATOM 1468 C C . LEU A 1 183 ? -2.611 3.939 13.523 1 98.81 183 LEU A C 1
ATOM 1470 O O . LEU A 1 183 ? -3.145 3.592 14.586 1 98.81 183 LEU A O 1
ATOM 1474 N N . ALA A 1 184 ? -2.98 4.992 12.875 1 98.88 184 ALA A N 1
ATOM 1475 C CA . ALA A 1 184 ? -4.07 5.836 13.359 1 98.88 184 ALA A CA 1
ATOM 1476 C C . ALA A 1 184 ? -5.355 5.031 13.523 1 98.88 184 ALA A C 1
ATOM 1478 O O . ALA A 1 184 ? -6.031 5.129 14.547 1 98.88 184 ALA A O 1
ATOM 1479 N N . PHE A 1 185 ? -5.691 4.27 12.555 1 98.75 185 PHE A N 1
ATOM 1480 C CA . PHE A 1 185 ? -6.922 3.492 12.625 1 98.75 185 PHE A CA 1
ATOM 1481 C C . PHE A 1 185 ? -6.781 2.332 13.602 1 98.75 185 PHE A C 1
ATOM 1483 O O . PHE A 1 185 ? -7.742 1.962 14.281 1 98.75 185 PHE A O 1
ATOM 1490 N N . GLN A 1 186 ? -5.594 1.755 13.688 1 98.38 186 GLN A N 1
ATOM 1491 C CA . GLN A 1 186 ? -5.371 0.706 14.68 1 98.38 186 GLN A CA 1
ATOM 1492 C C . GLN A 1 186 ? -5.578 1.231 16.094 1 98.38 186 GLN A C 1
ATOM 1494 O O . GLN A 1 186 ? -6.266 0.601 16.906 1 98.38 186 GLN A O 1
ATOM 1499 N N . LEU A 1 187 ? -4.949 2.354 16.391 1 98.62 187 LEU A N 1
ATOM 1500 C CA . LEU A 1 187 ? -5.094 2.965 17.703 1 98.62 187 LEU A CA 1
ATOM 1501 C C . LEU A 1 187 ? -6.555 3.293 18 1 98.62 187 LEU A C 1
ATOM 1503 O O . LEU A 1 187 ? -7.039 3.076 19.109 1 98.62 187 LEU A O 1
ATOM 1507 N N . THR A 1 188 ? -7.242 3.799 16.969 1 98.75 188 THR A N 1
ATOM 1508 C CA . THR A 1 188 ? -8.609 4.281 17.141 1 98.75 188 THR A CA 1
ATOM 1509 C C . THR A 1 188 ? -9.57 3.117 17.359 1 98.75 188 THR A C 1
ATOM 1511 O O . THR A 1 188 ? -10.492 3.209 18.172 1 98.75 188 THR A O 1
ATOM 1514 N N . LEU A 1 189 ? -9.344 2.008 16.703 1 97.94 189 LEU A N 1
ATOM 1515 C CA . LEU A 1 189 ? -10.32 0.92 16.672 1 97.94 189 LEU A CA 1
ATOM 1516 C C . LEU A 1 189 ? -9.992 -0.127 17.734 1 97.94 189 LEU A C 1
ATOM 1518 O O . LEU A 1 189 ? -10.82 -0.977 18.047 1 97.94 189 LEU A O 1
ATOM 1522 N N . GLN A 1 190 ? -8.758 -0.05 18.234 1 96.31 190 GLN A N 1
ATOM 1523 C CA . GLN A 1 190 ? -8.391 -0.994 19.281 1 96.31 190 GLN A CA 1
ATOM 1524 C C . GLN A 1 190 ? -9.266 -0.809 20.516 1 96.31 190 GLN A C 1
ATOM 1526 O O . GLN A 1 190 ? -9.297 0.272 21.109 1 96.31 190 GLN A O 1
ATOM 1531 N N . GLN A 1 191 ? -9.875 -1.822 20.969 1 93.75 191 GLN A N 1
ATOM 1532 C CA . GLN A 1 191 ? -10.867 -1.766 22.047 1 93.75 191 GLN A CA 1
ATOM 1533 C C . GLN A 1 191 ? -10.234 -1.319 23.359 1 93.75 191 GLN A C 1
ATOM 1535 O O . GLN A 1 191 ? -10.852 -0.577 24.125 1 93.75 191 GLN A O 1
ATOM 1540 N N . SER A 1 192 ? -9.039 -1.743 23.562 1 95.12 192 SER A N 1
ATOM 1541 C CA . SER A 1 192 ? -8.391 -1.444 24.844 1 95.12 192 SER A CA 1
ATOM 1542 C C . SER A 1 192 ? -8.148 0.053 25 1 95.12 192 SER A C 1
ATOM 1544 O O . SER A 1 192 ? -8.039 0.556 26.109 1 95.12 192 SER A O 1
ATOM 1546 N N . ASN A 1 193 ? -8.086 0.781 23.922 1 95.44 193 ASN A N 1
ATOM 1547 C CA . ASN A 1 193 ? -7.828 2.215 24 1 95.44 193 ASN A CA 1
ATOM 1548 C C . ASN A 1 193 ? -9.094 3.002 24.312 1 95.44 193 ASN A C 1
ATOM 1550 O O . ASN A 1 193 ? -9.023 4.125 24.812 1 95.44 193 ASN A O 1
ATOM 1554 N N . ASN A 1 194 ? -10.242 2.49 23.906 1 97.12 194 ASN A N 1
ATOM 1555 C CA . ASN A 1 194 ? -11.547 3.092 24.188 1 97.12 194 ASN A CA 1
ATOM 1556 C C . ASN A 1 194 ? -11.648 4.5 23.609 1 97.12 194 ASN A C 1
ATOM 1558 O O . ASN A 1 194 ? -12.086 5.426 24.281 1 97.12 194 ASN A O 1
ATOM 1562 N N . VAL A 1 195 ? -11.172 4.719 22.359 1 98.62 195 VAL A N 1
ATOM 1563 C CA . VAL A 1 195 ? -11.227 6.035 21.734 1 98.62 195 VAL A CA 1
ATOM 1564 C C . VAL A 1 195 ? -11.797 5.91 20.328 1 98.62 195 VAL A C 1
ATOM 1566 O O . VAL A 1 195 ? -11.422 6.676 19.438 1 98.62 195 VAL A O 1
ATOM 1569 N N . ASN A 1 196 ? -12.602 4.941 20.078 1 98.56 196 ASN A N 1
ATOM 1570 C CA . ASN A 1 196 ? -13.172 4.727 18.766 1 98.56 196 ASN A CA 1
ATOM 1571 C C . ASN A 1 196 ? -14.195 5.805 18.406 1 98.56 196 ASN A C 1
ATOM 1573 O O . ASN A 1 196 ? -15.398 5.621 18.625 1 98.56 196 ASN A O 1
ATOM 1577 N N . ILE A 1 197 ? -13.766 6.77 17.75 1 98.81 197 ILE A N 1
ATOM 1578 C CA . ILE A 1 197 ? -14.602 7.91 17.406 1 98.81 197 ILE A CA 1
ATOM 1579 C C . ILE A 1 197 ? -15.539 7.531 16.25 1 98.81 197 ILE A C 1
ATOM 1581 O O . ILE A 1 197 ? -16.453 8.281 15.922 1 98.81 197 ILE A O 1
ATOM 1585 N N . PHE A 1 198 ? -15.453 6.336 15.641 1 98.44 198 PHE A N 1
ATOM 1586 C CA . PHE A 1 198 ? -16.25 5.902 14.5 1 98.44 198 PHE A CA 1
ATOM 1587 C C . PHE A 1 198 ? -17.312 4.891 14.938 1 98.44 198 PHE A C 1
ATOM 1589 O O . PHE A 1 198 ? -18.031 4.348 14.109 1 98.44 198 PHE A O 1
ATOM 1596 N N . ALA A 1 199 ? -17.438 4.633 16.188 1 97.62 199 ALA A N 1
ATOM 1597 C CA . ALA A 1 199 ? -18.203 3.51 16.734 1 97.62 199 ALA A CA 1
ATOM 1598 C C . ALA A 1 199 ? -19.656 3.584 16.312 1 97.62 199 ALA A C 1
ATOM 1600 O O . ALA A 1 199 ? -20.312 2.553 16.141 1 97.62 199 ALA A O 1
ATOM 1601 N N . LYS A 1 200 ? -20.188 4.762 16.125 1 98 200 LYS A N 1
ATOM 1602 C CA . LYS A 1 200 ? -21.625 4.918 15.906 1 98 200 LYS A CA 1
ATOM 1603 C C . LYS A 1 200 ? -21.938 5.078 14.422 1 98 200 LYS A C 1
ATOM 1605 O O . LYS A 1 200 ? -23.094 5.223 14.031 1 98 200 LYS A O 1
ATOM 1610 N N . LEU A 1 201 ? -20.969 5.051 13.578 1 97.19 201 LEU A N 1
ATOM 1611 C CA . LEU A 1 201 ? -21.172 5.148 12.141 1 97.19 201 LEU A CA 1
ATOM 1612 C C . LEU A 1 201 ? -21.688 3.826 11.578 1 97.19 201 LEU A C 1
ATOM 1614 O O . LEU A 1 201 ? -21.266 2.754 12.016 1 97.19 201 LEU A O 1
ATOM 1618 N N . HIS A 1 202 ? -22.547 4.008 10.594 1 94.88 202 HIS A N 1
ATOM 1619 C CA . HIS A 1 202 ? -22.891 2.826 9.805 1 94.88 202 HIS A CA 1
ATOM 1620 C C . HIS A 1 202 ? -21.703 2.355 8.977 1 94.88 202 HIS A C 1
ATOM 1622 O O . HIS A 1 202 ? -20.766 3.125 8.719 1 94.88 202 HIS A O 1
ATOM 1628 N N . ARG A 1 203 ? -21.781 1.141 8.586 1 92.06 203 ARG A N 1
ATOM 1629 C CA . ARG A 1 203 ? -20.688 0.495 7.875 1 92.06 203 ARG A CA 1
ATOM 1630 C C . ARG A 1 203 ? -20.281 1.297 6.645 1 92.06 203 ARG A C 1
ATOM 1632 O O . ARG A 1 203 ? -19.094 1.548 6.422 1 92.06 203 ARG A O 1
ATOM 1639 N N . ASP A 1 204 ? -21.25 1.701 5.906 1 92.94 204 ASP A N 1
ATOM 1640 C CA . ASP A 1 204 ? -20.969 2.416 4.664 1 92.94 204 ASP A CA 1
ATOM 1641 C C . ASP A 1 204 ? -20.344 3.781 4.949 1 92.94 204 ASP A C 1
ATOM 1643 O O . ASP A 1 204 ? -19.5 4.254 4.184 1 92.94 204 ASP A O 1
ATOM 1647 N N . GLU A 1 205 ? -20.797 4.383 6.008 1 96.31 205 GLU A N 1
ATOM 1648 C CA . GLU A 1 205 ? -20.234 5.672 6.402 1 96.31 205 GLU A CA 1
ATOM 1649 C C . GLU A 1 205 ? -18.781 5.539 6.836 1 96.31 205 GLU A C 1
ATOM 1651 O O . GLU A 1 205 ? -17.938 6.355 6.457 1 96.31 205 GLU A O 1
ATOM 1656 N N . PHE A 1 206 ? -18.547 4.492 7.633 1 96.81 206 PHE A N 1
ATOM 1657 C CA . PHE A 1 206 ? -17.188 4.238 8.086 1 96.81 206 PHE A CA 1
ATOM 1658 C C . PHE A 1 206 ? -16.266 3.967 6.898 1 96.81 206 PHE A C 1
ATOM 1660 O O . PHE A 1 206 ? -15.164 4.512 6.828 1 96.81 206 PHE A O 1
ATOM 1667 N N . VAL A 1 207 ? -16.688 3.186 5.992 1 95.06 207 VAL A N 1
ATOM 1668 C CA . VAL A 1 207 ? -15.891 2.824 4.828 1 95.06 207 VAL A CA 1
ATOM 1669 C C . VAL A 1 207 ? -15.555 4.074 4.02 1 95.06 207 VAL A C 1
ATOM 1671 O O . VAL A 1 207 ? -14.422 4.254 3.584 1 95.06 207 VAL A O 1
ATOM 1674 N N . ALA A 1 208 ? -16.5 4.918 3.859 1 96.31 208 ALA A N 1
ATOM 1675 C CA . ALA A 1 208 ? -16.312 6.133 3.072 1 96.31 208 ALA A CA 1
ATOM 1676 C C . ALA A 1 208 ? -15.305 7.066 3.736 1 96.31 208 ALA A C 1
ATOM 1678 O O . ALA A 1 208 ? -14.406 7.586 3.076 1 96.31 208 ALA A O 1
ATOM 1679 N N . ILE A 1 209 ? -15.43 7.266 4.992 1 98.19 209 ILE A N 1
ATOM 1680 C CA . ILE A 1 209 ? -14.547 8.18 5.707 1 98.19 209 ILE A CA 1
ATOM 1681 C C . ILE A 1 209 ? -13.133 7.598 5.758 1 98.19 209 ILE A C 1
ATOM 1683 O O . ILE A 1 209 ? -12.148 8.32 5.566 1 98.19 209 ILE A O 1
ATOM 1687 N N . ARG A 1 210 ? -13.031 6.305 6.066 1 98.38 210 ARG A N 1
ATOM 1688 C CA . ARG A 1 210 ? -11.727 5.664 6.137 1 98.38 210 ARG A CA 1
ATOM 1689 C C . ARG A 1 210 ? -11 5.742 4.797 1 98.38 210 ARG A C 1
ATOM 1691 O O . ARG A 1 210 ? -9.82 6.086 4.738 1 98.38 210 ARG A O 1
ATOM 1698 N N . GLN A 1 211 ? -11.734 5.441 3.783 1 97.81 211 GLN A N 1
ATOM 1699 C CA . GLN A 1 211 ? -11.141 5.523 2.453 1 97.81 211 GLN A CA 1
ATOM 1700 C C . GLN A 1 211 ? -10.625 6.934 2.168 1 97.81 211 GLN A C 1
ATOM 1702 O O . GLN A 1 211 ? -9.531 7.105 1.633 1 97.81 211 GLN A O 1
ATOM 1707 N N . ALA A 1 212 ? -11.391 7.883 2.498 1 98.69 212 ALA A N 1
ATOM 1708 C CA . ALA A 1 212 ? -11.016 9.273 2.262 1 98.69 212 ALA A CA 1
ATOM 1709 C C . ALA A 1 212 ? -9.773 9.656 3.062 1 98.69 212 ALA A C 1
ATOM 1711 O O . ALA A 1 212 ? -8.852 10.266 2.531 1 98.69 212 ALA A O 1
ATOM 1712 N N . VAL A 1 213 ? -9.75 9.273 4.324 1 98.94 213 VAL A N 1
ATOM 1713 C CA . VAL A 1 213 ? -8.609 9.594 5.18 1 98.94 213 VAL A CA 1
ATOM 1714 C C . VAL A 1 213 ? -7.348 8.945 4.625 1 98.94 213 VAL A C 1
ATOM 1716 O O . VAL A 1 213 ? -6.297 9.586 4.543 1 98.94 213 VAL A O 1
ATOM 1719 N N . VAL A 1 214 ? -7.473 7.711 4.254 1 98.81 214 VAL A N 1
ATOM 1720 C CA . VAL A 1 214 ? -6.336 6.965 3.727 1 98.81 214 VAL A CA 1
ATOM 1721 C C . VAL A 1 214 ? -5.801 7.652 2.475 1 98.81 214 VAL A C 1
ATOM 1723 O O . VAL A 1 214 ? -4.602 7.914 2.363 1 98.81 214 VAL A O 1
ATOM 1726 N N . GLU A 1 215 ? -6.676 7.977 1.596 1 98.44 215 GLU A N 1
ATOM 1727 C CA . GLU A 1 215 ? -6.273 8.602 0.338 1 98.44 215 GLU A CA 1
ATOM 1728 C C . GLU A 1 215 ? -5.605 9.945 0.581 1 98.44 215 GLU A C 1
ATOM 1730 O O . GLU A 1 215 ? -4.621 10.289 -0.083 1 98.44 215 GLU A O 1
ATOM 1735 N N . MET A 1 216 ? -6.074 10.648 1.459 1 98.88 216 MET A N 1
ATOM 1736 C CA . MET A 1 216 ? -5.543 11.977 1.7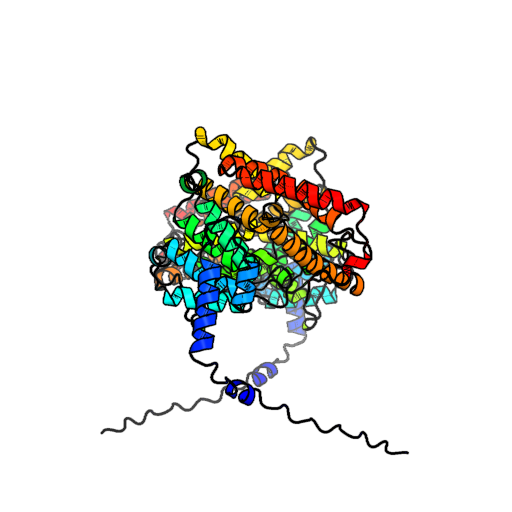31 1 98.88 216 MET A CA 1
ATOM 1737 C C . MET A 1 216 ? -4.172 11.891 2.391 1 98.88 216 MET A C 1
ATOM 1739 O O . MET A 1 216 ? -3.26 12.641 2.039 1 98.88 216 MET A O 1
ATOM 1743 N N . VAL A 1 217 ? -4.035 10.992 3.334 1 98.94 217 VAL A N 1
ATOM 1744 C CA . VAL A 1 217 ? -2.729 10.828 3.961 1 98.94 217 VAL A CA 1
ATOM 1745 C C . VAL A 1 217 ? -1.713 10.359 2.922 1 98.94 217 VAL A C 1
ATOM 1747 O O . VAL A 1 217 ? -0.578 10.836 2.893 1 98.94 217 VAL A O 1
ATOM 1750 N N . LEU A 1 218 ? -2.08 9.461 2.064 1 98.75 218 LEU A N 1
ATOM 1751 C CA . LEU A 1 218 ? -1.18 8.961 1.031 1 98.75 218 LEU A CA 1
ATOM 1752 C C . LEU A 1 218 ? -0.754 10.086 0.092 1 98.75 218 LEU A C 1
ATOM 1754 O O . LEU A 1 218 ? 0.357 10.07 -0.442 1 98.75 218 LEU A O 1
ATOM 1758 N N . SER A 1 219 ? -1.522 11.078 -0.087 1 98.56 219 SER A N 1
ATOM 1759 C CA . SER A 1 219 ? -1.226 12.172 -1.002 1 98.56 219 SER A CA 1
ATOM 1760 C C . SER A 1 219 ? -0.117 13.062 -0.454 1 98.56 219 SER A C 1
ATOM 1762 O O . SER A 1 219 ? 0.439 13.891 -1.181 1 98.56 219 SER A O 1
ATOM 1764 N N . THR A 1 220 ? 0.242 12.875 0.805 1 98.62 220 THR A N 1
ATOM 1765 C CA . THR A 1 220 ? 1.282 13.703 1.397 1 98.62 220 THR A CA 1
ATOM 1766 C C . THR A 1 220 ? 2.668 13.164 1.059 1 98.62 220 THR A C 1
ATOM 1768 O O . THR A 1 220 ? 3.68 13.797 1.354 1 98.62 220 THR A O 1
ATOM 1771 N N . ASP A 1 221 ? 2.693 12.031 0.451 1 97.75 221 ASP A N 1
ATOM 1772 C CA . ASP A 1 221 ? 3.961 11.5 -0.043 1 97.75 221 ASP A CA 1
ATOM 1773 C C . ASP A 1 221 ? 4.535 12.391 -1.146 1 97.75 221 ASP A C 1
ATOM 1775 O O . ASP A 1 221 ? 3.92 12.547 -2.203 1 97.75 221 ASP A O 1
ATOM 1779 N N . MET A 1 222 ? 5.727 12.836 -0.977 1 96.5 222 MET A N 1
ATOM 1780 C CA . MET A 1 222 ? 6.324 13.805 -1.898 1 96.5 222 MET A CA 1
ATOM 1781 C C . MET A 1 222 ? 6.777 13.117 -3.184 1 96.5 222 MET A C 1
ATOM 1783 O O . MET A 1 222 ? 6.953 13.773 -4.211 1 96.5 222 MET A O 1
ATOM 1787 N N . CYS A 1 223 ? 6.973 11.836 -3.121 1 94.44 223 CYS A N 1
ATOM 1788 C CA . CYS A 1 223 ? 7.387 11.125 -4.324 1 94.44 223 CYS A CA 1
ATOM 1789 C C . CYS A 1 223 ? 6.289 11.156 -5.379 1 94.44 223 CYS A C 1
ATOM 1791 O O . CYS A 1 223 ? 6.562 10.992 -6.57 1 94.44 223 CYS A O 1
ATOM 1793 N N . ARG A 1 224 ? 5.098 11.453 -4.898 1 96.12 224 ARG A N 1
ATOM 1794 C CA . ARG A 1 224 ? 3.961 11.477 -5.816 1 96.12 224 ARG A CA 1
ATOM 1795 C C . ARG A 1 224 ? 3.441 12.891 -6.012 1 96.12 224 ARG A C 1
ATOM 1797 O O . ARG A 1 224 ? 2.326 13.094 -6.496 1 96.12 224 ARG A O 1
ATOM 1804 N N . HIS A 1 225 ? 4.23 13.82 -5.719 1 97.69 225 HIS A N 1
ATOM 1805 C CA . HIS A 1 225 ? 3.84 15.227 -5.723 1 97.69 225 HIS A CA 1
ATOM 1806 C C . HIS A 1 225 ? 3.312 15.648 -7.09 1 97.69 225 HIS A C 1
ATOM 1808 O O . HIS A 1 225 ? 2.203 16.172 -7.195 1 97.69 225 HIS A O 1
ATOM 1814 N N . PHE A 1 226 ? 4.008 15.406 -8.117 1 97.06 226 PHE A N 1
ATOM 1815 C CA . PHE A 1 226 ? 3.662 15.906 -9.438 1 97.06 226 PHE A CA 1
ATOM 1816 C C . PHE A 1 226 ? 2.443 15.18 -9.992 1 97.06 226 PHE A C 1
ATOM 1818 O O . PHE A 1 226 ? 1.657 15.766 -10.75 1 97.06 226 PHE A O 1
ATOM 1825 N N . GLU A 1 227 ? 2.314 13.938 -9.586 1 96.81 227 GLU A N 1
ATOM 1826 C CA . GLU A 1 227 ? 1.114 13.203 -9.969 1 96.81 227 GLU A CA 1
ATOM 1827 C C . GLU A 1 227 ? -0.144 13.875 -9.43 1 96.81 227 GLU A C 1
ATOM 1829 O O . GLU A 1 227 ? -1.1 14.102 -10.172 1 96.81 227 GLU A O 1
ATOM 1834 N N . TYR A 1 228 ? -0.128 14.211 -8.172 1 97.69 228 TYR A N 1
ATOM 1835 C CA . TYR A 1 228 ? -1.289 14.82 -7.531 1 97.69 228 TYR A CA 1
ATOM 1836 C C . TYR A 1 228 ? -1.517 16.234 -8.039 1 97.69 228 TYR A C 1
ATOM 1838 O O . TYR A 1 228 ? -2.66 16.672 -8.211 1 97.69 228 TYR A O 1
ATOM 1846 N N . LEU A 1 229 ? -0.438 16.953 -8.25 1 98.5 229 LEU A N 1
ATOM 1847 C CA . LEU A 1 229 ? -0.563 18.312 -8.773 1 98.5 229 LEU A CA 1
ATOM 1848 C C . LEU A 1 229 ? -1.194 18.312 -10.164 1 98.5 229 LEU A C 1
ATOM 1850 O O . LEU A 1 229 ? -2.119 19.078 -10.43 1 98.5 229 LEU A O 1
ATOM 1854 N N . THR A 1 230 ? -0.728 17.422 -11.023 1 98.25 230 THR A N 1
ATOM 1855 C CA . THR A 1 230 ? -1.255 17.328 -12.375 1 98.25 230 THR A CA 1
ATOM 1856 C C . THR A 1 230 ? -2.732 16.938 -12.359 1 98.25 230 THR A C 1
ATOM 1858 O O . THR A 1 230 ? -3.539 17.531 -13.078 1 98.25 230 THR A O 1
ATOM 1861 N N . LYS A 1 231 ? -3.074 15.992 -11.578 1 97.31 231 LYS A N 1
ATOM 1862 C CA . LYS A 1 231 ? -4.465 15.562 -11.461 1 97.31 231 LYS A CA 1
ATOM 1863 C C . LYS A 1 231 ? -5.355 16.703 -10.977 1 97.31 231 LYS A C 1
ATOM 1865 O O . LYS A 1 231 ? -6.473 16.875 -11.469 1 97.31 231 LYS A O 1
ATOM 1870 N N . PHE A 1 232 ? -4.941 17.422 -10.062 1 98.25 232 PHE A N 1
ATOM 1871 C CA . PHE A 1 232 ? -5.684 18.562 -9.539 1 98.25 232 PHE A CA 1
ATOM 1872 C C . PHE A 1 232 ? -5.906 19.609 -10.633 1 98.25 232 PHE A C 1
ATOM 1874 O O . PHE A 1 232 ? -7.039 20.047 -10.859 1 98.25 232 PHE A O 1
ATOM 1881 N N . GLN A 1 233 ? -4.812 19.969 -11.312 1 97.94 233 GLN A N 1
ATOM 1882 C CA . GLN A 1 233 ? -4.891 20.984 -12.359 1 97.94 233 GLN A CA 1
ATOM 1883 C C . GLN A 1 233 ? -5.848 20.547 -13.469 1 97.94 233 GLN A C 1
ATOM 1885 O O . GLN A 1 233 ? -6.637 21.359 -13.969 1 97.94 233 GLN A O 1
ATOM 1890 N N . GLN A 1 234 ? -5.781 19.266 -13.758 1 96.31 234 GLN A N 1
ATOM 1891 C CA . GLN A 1 234 ? -6.688 18.734 -14.773 1 96.31 234 GLN A CA 1
ATOM 1892 C C . GLN A 1 234 ? -8.141 18.797 -14.305 1 96.31 234 GLN A C 1
ATOM 1894 O O . GLN A 1 234 ? -9.031 19.156 -15.078 1 96.31 234 GLN A O 1
ATOM 1899 N N . THR A 1 235 ? -8.352 18.469 -13.086 1 95.69 235 THR A N 1
ATOM 1900 C CA . THR A 1 235 ? -9.695 18.438 -12.523 1 95.69 235 THR A CA 1
ATOM 1901 C C . THR A 1 235 ? -10.297 19.828 -12.453 1 95.69 235 THR A C 1
ATOM 1903 O O . THR A 1 235 ? -11.445 20.047 -12.852 1 95.69 235 THR A O 1
ATOM 1906 N N . ILE A 1 236 ? -9.586 20.781 -11.969 1 94.19 236 ILE A N 1
ATOM 1907 C CA . ILE A 1 236 ? -10.117 22.125 -11.781 1 94.19 236 ILE A CA 1
ATOM 1908 C C . ILE A 1 236 ? -10.266 22.812 -13.133 1 94.19 236 ILE A C 1
ATOM 1910 O O . ILE A 1 236 ? -11.133 23.672 -13.312 1 94.19 236 ILE A O 1
ATOM 1914 N N . GLY A 1 237 ? -9.43 22.469 -14.125 1 91.5 237 GLY A N 1
ATOM 1915 C CA . GLY A 1 237 ? -9.562 23 -15.477 1 91.5 237 GLY A CA 1
ATOM 1916 C C . GLY A 1 237 ? -10.828 22.547 -16.172 1 91.5 237 GLY A C 1
ATOM 1917 O O . GLY A 1 237 ? -11.297 23.203 -17.109 1 91.5 237 GLY A O 1
ATOM 1918 N N . ASN A 1 238 ? -11.398 21.453 -15.734 1 87.19 238 ASN A N 1
ATOM 1919 C CA . ASN A 1 238 ? -12.562 20.859 -16.391 1 87.19 238 ASN A CA 1
ATOM 1920 C C . ASN A 1 238 ? -13.797 20.922 -15.5 1 87.19 238 ASN A C 1
ATOM 1922 O O . ASN A 1 238 ? -14.742 20.172 -15.688 1 87.19 238 ASN A O 1
ATOM 1926 N N . LEU A 1 239 ? -13.828 21.672 -14.484 1 84.56 239 LEU A N 1
ATOM 1927 C CA . LEU A 1 239 ? -14.945 21.734 -13.547 1 84.56 239 LEU A CA 1
ATOM 1928 C C . LEU A 1 239 ? -16.234 22.109 -14.266 1 84.56 239 LEU A C 1
ATOM 1930 O O . LEU A 1 239 ? -17.328 21.703 -13.859 1 84.56 239 LEU A O 1
ATOM 1934 N N . HIS A 1 240 ? -16.281 23 -15.297 1 69.94 240 HIS A N 1
ATOM 1935 C CA . HIS A 1 240 ? -17.469 23.484 -15.992 1 69.94 240 HIS A CA 1
ATOM 1936 C C . HIS A 1 240 ? -18.016 22.422 -16.938 1 69.94 240 HIS A C 1
ATOM 1938 O O . HIS A 1 240 ? -19.203 22.438 -17.266 1 69.94 240 HIS A O 1
ATOM 1944 N N . GLU A 1 241 ? -17.188 21.734 -17.453 1 57.94 241 GLU A N 1
ATOM 1945 C CA . GLU A 1 241 ? -17.625 20.859 -18.531 1 57.94 241 GLU A CA 1
ATOM 1946 C C . GLU A 1 241 ? -18.453 19.688 -17.984 1 57.94 241 GLU A C 1
ATOM 1948 O O . GLU A 1 241 ? -19.422 19.266 -18.625 1 57.94 241 GLU A O 1
ATOM 1953 N N . CYS A 1 242 ? -17.812 18.719 -17.375 1 54.25 242 CYS A N 1
ATOM 1954 C CA . CYS A 1 242 ? -18.359 17.375 -17.219 1 54.25 242 CYS A CA 1
ATOM 1955 C C . CYS A 1 242 ? -18.906 17.156 -15.82 1 54.25 242 CYS A C 1
ATOM 1957 O O . CYS A 1 242 ? -18.469 17.812 -14.875 1 54.25 242 CYS A O 1
ATOM 1959 N N . ASP A 1 243 ? -20.188 16.766 -15.82 1 54.81 243 ASP A N 1
ATOM 1960 C CA . ASP A 1 243 ? -20.766 16.078 -14.664 1 54.81 243 ASP A CA 1
ATOM 1961 C C . ASP A 1 243 ? -19.719 15.266 -13.922 1 54.81 243 ASP A C 1
ATOM 1963 O O . ASP A 1 243 ? -19.734 14.031 -13.969 1 54.81 243 ASP A O 1
ATOM 1967 N N . GLU A 1 244 ? -18.531 15.688 -14.016 1 58.91 244 GLU A N 1
ATOM 1968 C CA . GLU A 1 244 ? -17.672 14.844 -13.195 1 58.91 244 GLU A CA 1
ATOM 1969 C C . GLU A 1 244 ? -18.281 14.609 -11.82 1 58.91 244 GLU A C 1
ATOM 1971 O O . GLU A 1 244 ? -18.984 15.469 -11.289 1 58.91 244 GLU A O 1
ATOM 1976 N N . GLU A 1 245 ? -18.141 13.406 -11.32 1 79.44 245 GLU A N 1
ATOM 1977 C CA . GLU A 1 245 ? -18.781 12.953 -10.086 1 79.44 245 GLU A CA 1
ATOM 1978 C C . GLU A 1 245 ? -18.312 13.789 -8.891 1 79.44 245 GLU A C 1
ATOM 1980 O O . GLU A 1 245 ? -17.109 14 -8.703 1 79.44 245 GLU A O 1
ATOM 1985 N N . ARG A 1 246 ? -19.156 14.609 -8.438 1 89.44 246 ARG A N 1
ATOM 1986 C CA . ARG A 1 246 ? -19 15.445 -7.254 1 89.44 246 ARG A CA 1
ATOM 1987 C C . ARG A 1 246 ? -18.078 14.789 -6.234 1 89.44 246 ARG A C 1
ATOM 1989 O O . ARG A 1 246 ? -17.25 15.453 -5.613 1 89.44 246 ARG A O 1
ATOM 1996 N N . ASP A 1 247 ? -18.109 13.555 -6.188 1 93.25 247 ASP A N 1
ATOM 1997 C CA . ASP A 1 247 ? -17.297 12.812 -5.234 1 93.25 247 ASP A CA 1
ATOM 1998 C C . ASP A 1 247 ? -15.82 12.805 -5.648 1 93.25 247 ASP A C 1
ATOM 2000 O O . ASP A 1 247 ? -14.938 13.008 -4.812 1 93.25 247 ASP A O 1
ATOM 2004 N N . THR A 1 248 ? -15.57 12.617 -6.891 1 94.75 248 THR A N 1
ATOM 2005 C CA . THR A 1 248 ? -14.211 12.57 -7.41 1 94.75 248 THR A CA 1
ATOM 2006 C C . THR A 1 248 ? -13.547 13.938 -7.324 1 94.75 248 THR A C 1
ATOM 2008 O O . THR A 1 248 ? -12.375 14.047 -6.957 1 94.75 248 THR A O 1
ATOM 2011 N N . THR A 1 249 ? -14.289 14.938 -7.695 1 96.31 249 THR A N 1
ATOM 2012 C CA . THR A 1 249 ? -13.773 16.297 -7.598 1 96.31 249 THR A CA 1
ATOM 2013 C C . THR A 1 249 ? -13.461 16.656 -6.145 1 96.31 249 THR A C 1
ATOM 2015 O O . THR A 1 249 ? -12.398 17.203 -5.848 1 96.31 249 THR A O 1
ATOM 2018 N N . SER A 1 250 ? -14.398 16.344 -5.281 1 97.81 250 SER A N 1
ATOM 2019 C CA . SER A 1 250 ? -14.219 16.609 -3.855 1 97.81 250 SER A CA 1
ATOM 2020 C C . SER A 1 250 ? -12.945 15.938 -3.334 1 97.81 250 SER A C 1
ATOM 2022 O O . SER A 1 250 ? -12.156 16.562 -2.631 1 97.81 250 SER A O 1
ATOM 2024 N N . MET A 1 251 ? -12.727 14.727 -3.689 1 98.19 251 MET A N 1
ATOM 2025 C CA . MET A 1 251 ? -11.555 13.977 -3.242 1 98.19 251 MET A CA 1
ATOM 2026 C C . MET A 1 251 ? -10.273 14.594 -3.799 1 98.19 251 MET A C 1
ATOM 2028 O O . MET A 1 251 ? -9.281 14.727 -3.08 1 98.19 251 MET A O 1
ATOM 2032 N N . THR A 1 252 ? -10.297 14.922 -5.066 1 98.44 252 THR A N 1
ATOM 2033 C CA . THR A 1 252 ? -9.133 15.523 -5.703 1 98.44 252 THR A CA 1
ATOM 2034 C C . THR A 1 252 ? -8.758 16.828 -5.02 1 98.44 252 THR A C 1
ATOM 2036 O O . THR A 1 252 ? -7.578 17.094 -4.762 1 98.44 252 THR A O 1
ATOM 2039 N N . VAL A 1 253 ? -9.734 17.609 -4.723 1 98.56 253 VAL A N 1
ATOM 2040 C CA . VAL A 1 253 ? -9.516 18.891 -4.051 1 98.56 253 VAL A CA 1
ATOM 2041 C C . VAL A 1 253 ? -8.953 18.641 -2.654 1 98.56 253 VAL A C 1
ATOM 2043 O O . VAL A 1 253 ? -8 19.312 -2.24 1 98.56 253 VAL A O 1
ATOM 2046 N N . CYS A 1 254 ? -9.469 17.688 -1.954 1 98.88 254 CYS A N 1
ATOM 2047 C CA . CYS A 1 254 ? -9.031 17.422 -0.588 1 98.88 254 CYS A CA 1
ATOM 2048 C C . CYS A 1 254 ? -7.617 16.875 -0.568 1 98.88 254 CYS A C 1
ATOM 2050 O O . CYS A 1 254 ? -6.84 17.156 0.343 1 98.88 254 CYS A O 1
ATOM 2052 N N . ARG A 1 255 ? -7.262 16.047 -1.521 1 98.88 255 ARG A N 1
ATOM 2053 C CA . ARG A 1 255 ? -5.891 15.562 -1.627 1 98.88 255 ARG A CA 1
ATOM 2054 C C . ARG A 1 255 ? -4.914 16.719 -1.81 1 98.88 255 ARG A C 1
ATOM 2056 O O . ARG A 1 255 ? -3.865 16.766 -1.162 1 98.88 255 ARG A O 1
ATOM 2063 N N . MET A 1 256 ? -5.266 17.625 -2.662 1 98.88 256 MET A N 1
ATOM 2064 C CA . MET A 1 256 ? -4.406 18.781 -2.873 1 98.88 256 MET A CA 1
ATOM 2065 C C . MET A 1 256 ? -4.398 19.688 -1.642 1 98.88 256 MET A C 1
ATOM 2067 O O . MET A 1 256 ? -3.361 20.25 -1.285 1 98.88 256 MET A O 1
ATOM 2071 N N . LEU A 1 257 ? -5.555 19.812 -1.051 1 98.94 257 LEU A N 1
ATOM 2072 C CA . LEU A 1 257 ? -5.707 20.625 0.15 1 98.94 257 LEU A CA 1
ATOM 2073 C C . LEU A 1 257 ? -4.734 20.172 1.236 1 98.94 257 LEU A C 1
ATOM 2075 O O . LEU A 1 257 ? -3.975 20.984 1.769 1 98.94 257 LEU A O 1
ATOM 2079 N N . ILE A 1 258 ? -4.703 18.922 1.559 1 98.81 258 ILE A N 1
ATOM 2080 C CA . ILE A 1 258 ? -3.854 18.438 2.635 1 98.81 258 ILE A CA 1
ATOM 2081 C C . ILE A 1 258 ? -2.387 18.547 2.227 1 98.81 258 ILE A C 1
ATOM 2083 O O . ILE A 1 258 ? -1.523 18.828 3.064 1 98.81 258 ILE A O 1
ATOM 2087 N N . LYS A 1 259 ? -2.064 18.297 0.942 1 98.69 259 LYS A N 1
ATOM 2088 C CA . LYS A 1 259 ? -0.702 18.484 0.452 1 98.69 259 LYS A CA 1
ATOM 2089 C C . LYS A 1 259 ? -0.23 19.906 0.663 1 98.69 259 LYS A C 1
ATOM 2091 O O . LYS A 1 259 ? 0.878 20.141 1.151 1 98.69 259 LYS A O 1
ATOM 2096 N N . CYS A 1 260 ? -1.09 20.844 0.282 1 98.88 260 CYS A N 1
ATOM 2097 C CA . CYS A 1 260 ? -0.765 22.25 0.451 1 98.88 260 CYS A CA 1
ATOM 2098 C C . CYS A 1 260 ? -0.625 22.609 1.927 1 98.88 260 CYS A C 1
ATOM 2100 O O . CYS A 1 260 ? 0.256 23.375 2.303 1 98.88 260 CYS A O 1
ATOM 2102 N N . ALA A 1 261 ? -1.522 22.062 2.723 1 98.94 261 ALA A N 1
ATOM 2103 C CA . ALA A 1 261 ? -1.427 22.312 4.16 1 98.94 261 ALA A CA 1
ATOM 2104 C C . ALA A 1 261 ? -0.101 21.797 4.715 1 98.94 261 ALA A C 1
ATOM 2106 O O . ALA A 1 261 ? 0.521 22.438 5.559 1 98.94 261 ALA A O 1
ATOM 2107 N N . ASP A 1 262 ? 0.331 20.656 4.266 1 98.88 262 ASP A N 1
ATOM 2108 C CA . ASP A 1 262 ? 1.527 19.969 4.746 1 98.88 262 ASP A CA 1
ATOM 2109 C C . ASP A 1 262 ? 2.793 20.688 4.297 1 98.88 262 ASP A C 1
ATOM 2111 O O . ASP A 1 262 ? 3.756 20.797 5.062 1 98.88 262 ASP A O 1
ATOM 2115 N N . ILE A 1 263 ? 2.807 21.266 3.09 1 98.69 263 ILE A N 1
ATOM 2116 C CA . ILE A 1 263 ? 4.031 21.875 2.582 1 98.69 263 ILE A CA 1
ATOM 2117 C C . ILE A 1 263 ? 3.887 23.391 2.578 1 98.69 263 ILE A C 1
ATOM 2119 O O . ILE A 1 263 ? 4.633 24.094 1.891 1 98.69 263 ILE A O 1
ATOM 2123 N N . GLY A 1 264 ? 2.965 23.969 3.352 1 98.44 264 GLY A N 1
ATOM 2124 C CA . GLY A 1 264 ? 2.566 25.359 3.238 1 98.44 264 GLY A CA 1
ATOM 2125 C C . GLY A 1 264 ? 3.461 26.312 4.023 1 98.44 264 GLY A C 1
ATOM 2126 O O . GLY A 1 264 ? 3.223 27.516 4.055 1 98.44 264 GLY A O 1
ATOM 2127 N N . ASN A 1 265 ? 4.551 25.797 4.582 1 97.38 265 ASN A N 1
ATOM 2128 C CA . ASN A 1 265 ? 5.445 26.609 5.402 1 97.38 265 ASN A CA 1
ATOM 2129 C C . ASN A 1 265 ? 5.949 27.828 4.645 1 97.38 265 ASN A C 1
ATOM 2131 O O . ASN A 1 265 ? 6.02 28.922 5.199 1 97.38 265 ASN A O 1
ATOM 2135 N N . PRO A 1 266 ? 6.293 27.719 3.389 1 98.69 266 PRO A N 1
ATOM 2136 C CA . PRO A 1 266 ? 6.805 28.875 2.641 1 98.69 266 PRO A CA 1
ATOM 2137 C C . PRO A 1 266 ? 5.773 29.984 2.496 1 98.69 266 PRO A C 1
ATOM 2139 O O . PRO A 1 266 ? 6.117 31.109 2.109 1 98.69 266 PRO A O 1
ATOM 2142 N N . THR A 1 267 ? 4.539 29.688 2.758 1 98.88 267 THR A N 1
ATOM 2143 C CA . THR A 1 267 ? 3.477 30.672 2.592 1 98.88 267 THR A CA 1
ATOM 2144 C C . THR A 1 267 ? 3.104 31.297 3.932 1 98.88 267 THR A C 1
ATOM 2146 O O . THR A 1 267 ? 2.254 32.188 3.992 1 98.88 267 THR A O 1
ATOM 2149 N N . ARG A 1 268 ? 3.705 30.844 5.008 1 98.69 268 ARG A N 1
ATOM 2150 C CA . ARG A 1 268 ? 3.451 31.406 6.332 1 98.69 268 ARG A CA 1
ATOM 2151 C C . ARG A 1 268 ? 4.219 32.719 6.527 1 98.69 268 ARG A C 1
ATOM 2153 O O . ARG A 1 268 ? 5.109 33.031 5.742 1 98.69 268 ARG A O 1
ATOM 2160 N N . GLU A 1 269 ? 3.855 33.438 7.594 1 97.94 269 GLU A N 1
ATOM 2161 C CA . GLU A 1 269 ? 4.629 34.625 7.945 1 97.94 269 GLU A CA 1
ATOM 2162 C C . GLU A 1 269 ? 6.105 34.281 8.148 1 97.94 269 GLU A C 1
ATOM 2164 O O . GLU A 1 269 ? 6.438 33.188 8.562 1 97.94 269 GLU A O 1
ATOM 2169 N N . TRP A 1 270 ? 6.973 35.25 7.93 1 98.38 270 TRP A N 1
ATOM 2170 C CA . TRP A 1 270 ? 8.414 35 7.836 1 98.38 270 TRP A CA 1
ATOM 2171 C C . TRP A 1 270 ? 8.93 34.281 9.078 1 98.38 270 TRP A C 1
ATOM 2173 O O . TRP A 1 270 ? 9.711 33.344 8.977 1 98.38 270 TRP A O 1
ATOM 2183 N N . ASN A 1 271 ? 8.5 34.75 10.234 1 97.19 271 ASN A N 1
ATOM 2184 C CA . ASN A 1 271 ? 9.016 34.188 11.469 1 97.19 271 ASN A CA 1
ATOM 2185 C C . ASN A 1 271 ? 8.695 32.688 11.562 1 97.19 271 ASN A C 1
ATOM 2187 O O . ASN A 1 271 ? 9.57 31.891 11.906 1 97.19 271 ASN A O 1
ATOM 2191 N N . LEU A 1 272 ? 7.465 32.344 11.297 1 97.88 272 LEU A N 1
ATOM 2192 C CA . LEU A 1 272 ? 7.055 30.953 11.32 1 97.88 272 LEU A CA 1
ATOM 2193 C C . LEU A 1 272 ? 7.711 30.172 10.188 1 97.88 272 LEU A C 1
ATOM 2195 O O . LEU A 1 272 ? 8.164 29.031 10.391 1 97.88 272 LEU A O 1
ATOM 2199 N N . CYS A 1 273 ? 7.77 30.75 8.961 1 98.5 273 CYS A N 1
ATOM 2200 C CA . CYS A 1 273 ? 8.422 30.141 7.805 1 98.5 273 CYS A CA 1
ATOM 2201 C C . CYS A 1 273 ? 9.867 29.797 8.117 1 98.5 273 CYS A C 1
ATOM 2203 O O . CYS A 1 273 ? 10.305 28.672 7.883 1 98.5 273 CYS A O 1
ATOM 2205 N N . LYS A 1 274 ? 10.555 30.719 8.688 1 97.94 274 LYS A N 1
ATOM 2206 C CA . LYS A 1 274 ? 11.969 30.547 9 1 97.94 274 LYS A CA 1
ATOM 2207 C C . LYS A 1 274 ? 12.172 29.469 10.055 1 97.94 274 LYS A C 1
ATOM 2209 O O . LYS A 1 274 ? 13.055 28.609 9.914 1 97.94 274 LYS A O 1
ATOM 2214 N N . GLN A 1 275 ? 11.375 29.453 11.07 1 97.62 275 GLN A N 1
ATOM 2215 C CA . GLN A 1 275 ? 11.523 28.469 12.148 1 97.62 275 GLN A CA 1
ATOM 2216 C C . GLN A 1 275 ? 11.242 27.062 11.656 1 97.62 275 GLN A C 1
ATOM 2218 O O . GLN A 1 275 ? 11.969 26.125 12 1 97.62 275 GLN A O 1
ATOM 2223 N N . TRP A 1 276 ? 10.188 26.859 10.867 1 98.38 276 TRP A N 1
ATOM 2224 C CA . TRP A 1 276 ? 9.898 25.547 10.312 1 98.38 276 TRP A CA 1
ATOM 2225 C C . TRP A 1 276 ? 11.008 25.094 9.367 1 98.38 276 TRP A C 1
ATOM 2227 O O . TRP A 1 276 ? 11.336 23.906 9.305 1 98.38 276 TRP A O 1
ATOM 2237 N N . ALA A 1 277 ? 11.602 26.062 8.617 1 98.31 277 ALA A N 1
ATOM 2238 C CA . ALA A 1 277 ? 12.719 25.75 7.73 1 98.31 277 ALA A CA 1
ATOM 2239 C C . ALA A 1 277 ? 13.906 25.203 8.516 1 98.31 277 ALA A C 1
ATOM 2241 O O . ALA A 1 277 ? 14.508 24.203 8.125 1 98.31 277 ALA A O 1
ATOM 2242 N N . MET A 1 278 ? 14.211 25.859 9.625 1 98.06 278 MET A N 1
ATOM 2243 C CA . MET A 1 278 ? 15.328 25.391 10.438 1 98.06 278 MET A CA 1
ATOM 2244 C C . MET A 1 278 ? 15.055 24 11.008 1 98.06 278 MET A C 1
ATOM 2246 O O . MET A 1 278 ? 15.953 23.156 11.062 1 98.06 278 MET A O 1
ATOM 2250 N N . ARG A 1 279 ? 13.836 23.766 11.398 1 97.88 279 ARG A N 1
ATOM 2251 C CA . ARG A 1 279 ? 13.461 22.5 12.023 1 97.88 279 ARG A CA 1
ATOM 2252 C C . ARG A 1 279 ? 13.57 21.344 11.031 1 97.88 279 ARG A C 1
ATOM 2254 O O . ARG A 1 279 ? 14.102 20.281 11.359 1 97.88 279 ARG A O 1
ATOM 2261 N N . ILE A 1 280 ? 13.094 21.516 9.781 1 98.06 280 ILE A N 1
ATOM 2262 C CA . ILE A 1 280 ? 13.141 20.438 8.812 1 98.06 280 ILE A CA 1
ATOM 2263 C C . ILE A 1 280 ? 14.586 20.188 8.375 1 98.06 280 ILE A C 1
ATOM 2265 O O . ILE A 1 280 ? 14.984 19.047 8.148 1 98.06 280 ILE A O 1
ATOM 2269 N N . VAL A 1 281 ? 15.383 21.281 8.242 1 98.06 281 VAL A N 1
ATOM 2270 C CA . VAL A 1 281 ? 16.781 21.156 7.859 1 98.06 281 VAL A CA 1
ATOM 2271 C C . VAL A 1 281 ? 17.547 20.391 8.938 1 98.06 281 VAL A C 1
ATOM 2273 O O . VAL A 1 281 ? 18.391 19.547 8.633 1 98.06 281 VAL A O 1
ATOM 2276 N N . GLU A 1 282 ? 17.219 20.688 10.211 1 97.56 282 GLU A N 1
ATOM 2277 C CA . GLU A 1 282 ? 17.844 19.953 11.305 1 97.56 282 GLU A CA 1
ATOM 2278 C C . GLU A 1 282 ? 17.594 18.453 11.188 1 97.56 282 GLU A C 1
ATOM 2280 O O . GLU A 1 282 ? 18.5 17.641 11.375 1 97.56 282 GLU A O 1
ATOM 2285 N N . GLU A 1 283 ? 16.391 18.094 10.891 1 96.88 283 GLU A N 1
ATOM 2286 C CA . GLU A 1 283 ? 16.031 16.688 10.703 1 96.88 283 GLU A CA 1
ATOM 2287 C C . GLU A 1 283 ? 16.812 16.062 9.539 1 96.88 283 GLU A C 1
ATOM 2289 O O . GLU A 1 283 ? 17.281 14.93 9.625 1 96.88 283 GLU A O 1
ATOM 2294 N N . TYR A 1 284 ? 16.969 16.844 8.461 1 97.62 284 TYR A N 1
ATOM 2295 C CA . TYR A 1 284 ? 17.688 16.344 7.281 1 97.62 284 TYR A CA 1
ATOM 2296 C C . TYR A 1 284 ? 19.172 16.234 7.551 1 97.62 284 TYR A C 1
ATOM 2298 O O . TYR A 1 284 ? 19.844 15.328 7.047 1 97.62 284 TYR A O 1
ATOM 2306 N N . PHE A 1 285 ? 19.703 17.156 8.344 1 97.69 285 PHE A N 1
ATOM 2307 C CA . PHE A 1 285 ? 21.094 17.062 8.766 1 97.69 285 PHE A CA 1
ATOM 2308 C C . PHE A 1 285 ? 21.344 15.75 9.516 1 97.69 285 PHE A C 1
ATOM 2310 O O . PHE A 1 285 ? 22.328 15.055 9.266 1 97.69 285 PHE A O 1
ATOM 2317 N N . ASP A 1 286 ? 20.438 15.477 10.43 1 96.88 286 ASP A N 1
ATOM 2318 C CA . ASP A 1 286 ? 20.562 14.258 11.227 1 96.88 286 ASP A CA 1
ATOM 2319 C C . ASP A 1 286 ? 20.516 13.016 10.344 1 96.88 286 ASP A C 1
ATOM 2321 O O . ASP A 1 286 ? 21.297 12.086 10.539 1 96.88 286 ASP A O 1
ATOM 2325 N N . GLN A 1 287 ? 19.641 13 9.398 1 97.56 287 GLN A N 1
ATOM 2326 C CA . GLN A 1 287 ? 19.531 11.852 8.492 1 97.56 287 GLN A CA 1
ATOM 2327 C C . GLN A 1 287 ? 20.797 11.703 7.656 1 97.56 287 GLN A C 1
ATOM 2329 O O . GLN A 1 287 ? 21.312 10.594 7.492 1 97.56 287 GLN A O 1
ATOM 2334 N N . THR A 1 288 ? 21.266 12.828 7.07 1 97.88 288 THR A N 1
ATOM 2335 C CA . THR A 1 288 ? 22.453 12.805 6.23 1 97.88 288 THR A CA 1
ATOM 2336 C C . THR A 1 288 ? 23.656 12.289 7.016 1 97.88 288 THR A C 1
ATOM 2338 O O . THR A 1 288 ? 24.438 11.484 6.508 1 97.88 288 THR A O 1
ATOM 2341 N N . SER A 1 289 ? 23.781 12.75 8.227 1 97.06 289 SER A N 1
ATOM 2342 C CA . SER A 1 289 ? 24.859 12.297 9.086 1 97.06 289 SER A CA 1
ATOM 2343 C C . SER A 1 289 ? 24.781 10.789 9.32 1 97.06 289 SER A C 1
ATOM 2345 O O . SER A 1 289 ? 25.797 10.094 9.242 1 97.06 289 SER A O 1
ATOM 2347 N N . GLU A 1 290 ? 23.594 10.305 9.625 1 97.31 290 GLU A N 1
ATOM 2348 C CA . GLU A 1 290 ? 23.391 8.875 9.867 1 97.31 290 GLU A CA 1
ATOM 2349 C C . GLU A 1 290 ? 23.688 8.055 8.609 1 97.31 290 GLU A C 1
ATOM 2351 O O . GLU A 1 290 ? 24.266 6.977 8.688 1 97.31 290 GLU A O 1
ATOM 2356 N N . GLU A 1 291 ? 23.25 8.547 7.457 1 97.44 291 GLU A N 1
ATOM 2357 C CA . GLU A 1 291 ? 23.516 7.867 6.191 1 97.44 291 GLU A CA 1
ATOM 2358 C C . GLU A 1 291 ? 25.016 7.746 5.934 1 97.44 291 GLU A C 1
ATOM 2360 O O . GLU A 1 291 ? 25.484 6.691 5.512 1 97.44 291 GLU A O 1
ATOM 2365 N N . ARG A 1 292 ? 25.719 8.781 6.191 1 96.25 292 ARG A N 1
ATOM 2366 C CA . ARG A 1 292 ? 27.156 8.766 6.023 1 96.25 292 ARG A CA 1
ATOM 2367 C C . ARG A 1 292 ? 27.812 7.754 6.965 1 96.25 292 ARG A C 1
ATOM 2369 O O . ARG A 1 292 ? 28.672 6.98 6.555 1 96.25 292 ARG A O 1
ATOM 2376 N N . GLU A 1 293 ? 27.359 7.77 8.148 1 97.19 293 GLU A N 1
ATOM 2377 C CA . GLU A 1 293 ? 27.906 6.875 9.172 1 97.19 293 GLU A CA 1
ATOM 2378 C C . GLU A 1 293 ? 27.688 5.414 8.797 1 97.19 293 GLU A C 1
ATOM 2380 O O . GLU A 1 293 ? 28.547 4.566 9.047 1 97.19 293 GLU A O 1
ATOM 2385 N N . LYS A 1 294 ? 26.578 5.137 8.195 1 95.12 294 LYS A N 1
ATOM 2386 C CA . LYS A 1 294 ? 26.203 3.762 7.875 1 95.12 294 LYS A CA 1
ATOM 2387 C C . LYS A 1 294 ? 26.688 3.377 6.477 1 95.12 294 LYS A C 1
ATOM 2389 O O . LYS A 1 294 ? 26.453 2.256 6.023 1 95.12 294 LYS A O 1
ATOM 2394 N N . GLY A 1 295 ? 27.281 4.293 5.738 1 94.5 295 GLY A N 1
ATOM 2395 C CA . GLY A 1 295 ? 27.75 4.027 4.391 1 94.5 295 GLY A CA 1
ATOM 2396 C C . GLY A 1 295 ? 26.625 3.834 3.393 1 94.5 295 GLY A C 1
ATOM 2397 O O . GLY A 1 295 ? 26.75 3.043 2.455 1 94.5 295 GLY A O 1
ATOM 2398 N N . LEU A 1 296 ? 25.516 4.477 3.6 1 94.62 296 LEU A N 1
ATOM 2399 C CA . LEU A 1 296 ? 24.359 4.402 2.719 1 94.62 296 LEU A CA 1
ATOM 2400 C C . LEU A 1 296 ? 24.438 5.473 1.636 1 94.62 296 LEU A C 1
ATOM 2402 O O . LEU A 1 296 ? 25.156 6.465 1.782 1 94.62 296 LEU A O 1
ATOM 2406 N N . PRO A 1 297 ? 23.688 5.145 0.494 1 93 297 PRO A N 1
ATOM 2407 C CA . PRO A 1 297 ? 23.531 6.262 -0.442 1 93 297 PRO A CA 1
ATOM 2408 C C . PRO A 1 297 ? 22.906 7.496 0.211 1 93 297 PRO A C 1
ATOM 2410 O O . PRO A 1 297 ? 21.969 7.379 0.995 1 93 297 PRO A O 1
ATOM 2413 N N . LEU A 1 298 ? 23.484 8.664 -0.096 1 94.75 298 LEU A N 1
ATOM 2414 C CA . LEU A 1 298 ? 22.922 9.906 0.424 1 94.75 298 LEU A CA 1
ATOM 2415 C C . LEU A 1 298 ? 21.656 10.289 -0.327 1 94.75 298 LEU A C 1
ATOM 2417 O O . LEU A 1 298 ? 21.688 10.523 -1.537 1 94.75 298 LEU A O 1
ATOM 2421 N N . THR A 1 299 ? 20.578 10.336 0.445 1 93.88 299 THR A N 1
ATOM 2422 C CA . THR A 1 299 ? 19.266 10.594 -0.168 1 93.88 299 THR A CA 1
ATOM 2423 C C . THR A 1 299 ? 19.047 12.094 -0.344 1 93.88 299 THR A C 1
ATOM 2425 O O . THR A 1 299 ? 18.281 12.508 -1.219 1 93.88 299 THR A O 1
ATOM 2428 N N . MET A 1 300 ? 19.641 12.898 0.537 1 92.5 300 MET A N 1
ATOM 2429 C CA . MET A 1 300 ? 19.578 14.352 0.469 1 92.5 300 MET A CA 1
ATOM 2430 C C . MET A 1 300 ? 20.969 14.961 0.637 1 92.5 300 MET A C 1
ATOM 2432 O O . MET A 1 300 ? 21.25 15.625 1.639 1 92.5 300 MET A O 1
ATOM 2436 N N . GLU A 1 301 ? 21.703 14.945 -0.414 1 90.81 301 GLU A N 1
ATOM 2437 C CA . GLU A 1 301 ? 23.125 15.25 -0.366 1 90.81 301 GLU A CA 1
ATOM 2438 C C . GLU A 1 301 ? 23.359 16.719 -0.015 1 90.81 301 GLU A C 1
ATOM 2440 O O . GLU A 1 301 ? 24.375 17.047 0.609 1 90.81 301 GLU A O 1
ATOM 2445 N N . LEU A 1 302 ? 22.438 17.516 -0.305 1 94.19 302 LEU A N 1
ATOM 2446 C CA . LEU A 1 302 ? 22.594 18.953 -0.079 1 94.19 302 LEU A CA 1
ATOM 2447 C C . LEU A 1 302 ? 22.531 19.281 1.41 1 94.19 302 LEU A C 1
ATOM 2449 O O . LEU A 1 302 ? 22.953 20.359 1.829 1 94.19 302 LEU A O 1
ATOM 2453 N N . PHE A 1 303 ? 22.094 18.375 2.217 1 97.44 303 PHE A N 1
ATOM 2454 C CA . PHE A 1 303 ? 21.844 18.656 3.625 1 97.44 303 PHE A CA 1
ATOM 2455 C C . PHE A 1 303 ? 22.969 18.094 4.492 1 97.44 303 PHE A C 1
ATOM 2457 O O . PHE A 1 303 ? 22.703 17.391 5.473 1 97.44 303 PHE A O 1
ATOM 2464 N N . ASP A 1 304 ? 24.141 18.484 4.117 1 96.38 304 ASP A N 1
ATOM 2465 C CA . ASP A 1 304 ? 25.312 18.297 4.965 1 96.38 304 ASP A CA 1
ATOM 2466 C C . ASP A 1 304 ? 25.531 19.5 5.883 1 96.38 304 ASP A C 1
ATOM 2468 O O . ASP A 1 304 ? 25.797 20.609 5.41 1 96.38 304 ASP A O 1
ATOM 2472 N N . ARG A 1 305 ? 25.484 19.266 7.168 1 95.94 305 ARG A N 1
ATOM 2473 C CA . ARG A 1 305 ? 25.531 20.328 8.156 1 95.94 305 ARG A CA 1
ATOM 2474 C C . ARG A 1 305 ? 26.766 21.188 7.969 1 95.94 305 ARG A C 1
ATOM 2476 O O . ARG A 1 305 ? 26.734 22.406 8.227 1 95.94 305 ARG A O 1
ATOM 2483 N N . ASN A 1 306 ? 27.812 20.688 7.496 1 95.19 306 ASN A N 1
ATOM 2484 C CA . ASN A 1 306 ? 29.094 21.375 7.395 1 95.19 306 ASN A CA 1
ATOM 2485 C C . ASN A 1 306 ? 29.141 22.281 6.168 1 95.19 306 ASN A C 1
ATOM 2487 O O . ASN A 1 306 ? 29.938 23.234 6.117 1 95.19 306 ASN A O 1
ATOM 2491 N N . THR A 1 307 ? 28.281 22.047 5.191 1 96.5 307 THR A N 1
ATOM 2492 C CA . THR A 1 307 ? 28.469 22.766 3.936 1 96.5 307 THR A CA 1
ATOM 2493 C C . THR A 1 307 ? 27.141 23.359 3.449 1 96.5 307 THR A C 1
ATOM 2495 O O . THR A 1 307 ? 27.125 24.234 2.578 1 96.5 307 THR A O 1
ATOM 2498 N N . CYS A 1 308 ? 26.062 22.969 4.027 1 97.75 308 CYS A N 1
ATOM 2499 C CA . CYS A 1 308 ? 24.734 23.297 3.51 1 97.75 308 CYS A CA 1
ATOM 2500 C C . CYS A 1 308 ? 24.484 24.797 3.549 1 97.75 308 CYS A C 1
ATOM 2502 O O . CYS A 1 308 ? 24.75 25.453 4.562 1 97.75 308 CYS A O 1
ATOM 2504 N N . ASN A 1 309 ? 24.109 25.266 2.406 1 98.12 309 ASN A N 1
ATOM 2505 C CA . ASN A 1 309 ? 23.516 26.594 2.338 1 98.12 309 ASN A CA 1
ATOM 2506 C C . ASN A 1 309 ? 22 26.531 2.555 1 98.12 309 ASN A C 1
ATOM 2508 O O . ASN A 1 309 ? 21.234 26.328 1.606 1 98.12 309 ASN A O 1
ATOM 2512 N N . VAL A 1 310 ? 21.531 26.781 3.764 1 97.94 310 VAL A N 1
ATOM 2513 C CA . VAL A 1 310 ? 20.141 26.547 4.172 1 97.94 310 VAL A CA 1
ATOM 2514 C C . VAL A 1 310 ? 19.219 27.422 3.336 1 97.94 310 VAL A C 1
ATOM 2516 O O . VAL A 1 310 ? 18.234 26.938 2.768 1 97.94 310 VAL A O 1
ATOM 2519 N N . PRO A 1 311 ? 19.469 28.734 3.186 1 98.31 311 PRO A N 1
ATOM 2520 C CA . PRO A 1 311 ? 18.609 29.562 2.346 1 98.31 311 PRO A CA 1
ATOM 2521 C C . PRO A 1 311 ? 18.469 29.016 0.922 1 98.31 311 PRO A C 1
ATOM 2523 O O . PRO A 1 311 ? 17.375 29.047 0.344 1 98.31 311 PRO A O 1
ATOM 2526 N N . LEU A 1 312 ? 19.531 28.547 0.41 1 98.31 312 LEU A N 1
ATOM 2527 C CA . LEU A 1 312 ? 19.516 28.016 -0.951 1 98.31 312 LEU A CA 1
ATOM 2528 C C . LEU A 1 312 ? 18.594 26.797 -1.054 1 98.31 312 LEU A C 1
ATOM 2530 O O . LEU A 1 312 ? 17.906 26.625 -2.061 1 98.31 312 LEU A O 1
ATOM 2534 N N . THR A 1 313 ? 18.609 25.922 -0.041 1 98.19 313 THR A N 1
ATOM 2535 C CA . THR A 1 313 ? 17.734 24.75 -0.045 1 98.19 313 THR A CA 1
ATOM 2536 C C . THR A 1 313 ? 16.266 25.172 0.018 1 98.19 313 THR A C 1
ATOM 2538 O O . THR A 1 313 ? 15.414 24.547 -0.607 1 98.19 313 THR A O 1
ATOM 2541 N N . GLN A 1 314 ? 15.945 26.219 0.76 1 98.44 314 GLN A N 1
ATOM 2542 C CA . GLN A 1 314 ? 14.578 26.719 0.851 1 98.44 314 GLN A CA 1
ATOM 2543 C C . GLN A 1 314 ? 14.109 27.297 -0.483 1 98.44 314 GLN A C 1
ATOM 2545 O O . GLN A 1 314 ? 12.977 27.062 -0.908 1 98.44 314 GLN A O 1
ATOM 2550 N N . CYS A 1 315 ? 15.031 28.047 -1.136 1 98.62 315 CYS A N 1
ATOM 2551 C CA . CYS A 1 315 ? 14.719 28.547 -2.471 1 98.62 315 CYS A CA 1
ATOM 2552 C C . CYS A 1 315 ? 14.469 27.391 -3.439 1 98.62 315 CYS A C 1
ATOM 2554 O O . CYS A 1 315 ? 13.539 27.453 -4.246 1 98.62 315 CYS A O 1
ATOM 2556 N N . GLY A 1 316 ? 15.312 26.406 -3.354 1 98.19 316 GLY A N 1
ATOM 2557 C CA . GLY A 1 316 ? 15.148 25.234 -4.199 1 98.19 316 GLY A CA 1
ATOM 2558 C C . GLY A 1 316 ? 13.812 24.547 -4.016 1 98.19 316 GLY A C 1
ATOM 2559 O O . GLY A 1 316 ? 13.172 24.141 -4.992 1 98.19 316 GLY A O 1
ATOM 2560 N N . PHE A 1 317 ? 13.398 24.359 -2.779 1 98.19 317 PHE A N 1
ATOM 2561 C CA . PHE A 1 317 ? 12.117 23.734 -2.482 1 98.19 317 PHE A CA 1
ATOM 2562 C C . PHE A 1 317 ? 10.977 24.547 -3.076 1 98.19 317 PHE A C 1
ATOM 2564 O O . PHE A 1 317 ? 10.039 24 -3.652 1 98.19 317 PHE A O 1
ATOM 2571 N N . ILE A 1 318 ? 11 25.859 -2.914 1 98.75 318 ILE A N 1
ATOM 2572 C CA . ILE A 1 318 ? 9.969 26.734 -3.441 1 98.75 318 ILE A CA 1
ATOM 2573 C C . ILE A 1 318 ? 9.922 26.625 -4.965 1 98.75 318 ILE A C 1
ATOM 2575 O O . ILE A 1 318 ? 8.844 26.484 -5.551 1 98.75 318 ILE A O 1
ATOM 2579 N N . ASP A 1 319 ? 11.031 26.625 -5.57 1 98.62 319 ASP A N 1
ATOM 2580 C CA . ASP A 1 319 ? 11.125 26.609 -7.027 1 98.62 319 ASP A CA 1
ATOM 2581 C C . ASP A 1 319 ? 10.609 25.281 -7.586 1 98.62 319 ASP A C 1
ATOM 2583 O O . ASP A 1 319 ? 9.914 25.266 -8.609 1 98.62 319 ASP A O 1
ATOM 2587 N N . MET A 1 320 ? 10.922 24.234 -6.934 1 97.19 320 MET A N 1
ATOM 2588 C CA . MET A 1 320 ? 10.672 22.906 -7.496 1 97.19 320 MET A CA 1
ATOM 2589 C C . MET A 1 320 ? 9.266 22.438 -7.148 1 97.19 320 MET A C 1
ATOM 2591 O O . MET A 1 320 ? 8.617 21.766 -7.953 1 97.19 320 MET A O 1
ATOM 2595 N N . PHE A 1 321 ? 8.82 22.781 -5.922 1 98 321 PHE A N 1
ATOM 2596 C CA . PHE A 1 321 ? 7.613 22.094 -5.453 1 98 321 PHE A CA 1
ATOM 2597 C C . PHE A 1 321 ? 6.531 23.109 -5.094 1 98 321 PHE A C 1
ATOM 2599 O O . PHE A 1 321 ? 5.383 22.969 -5.52 1 98 321 PHE A O 1
ATOM 2606 N N . ALA A 1 322 ? 6.844 24.172 -4.387 1 98.75 322 ALA A N 1
ATOM 2607 C CA . ALA A 1 322 ? 5.836 24.984 -3.707 1 98.75 322 ALA A CA 1
ATOM 2608 C C . ALA A 1 322 ? 5.215 26 -4.66 1 98.75 322 ALA A C 1
ATOM 2610 O O . ALA A 1 322 ? 3.998 26.203 -4.664 1 98.75 322 ALA A O 1
ATOM 2611 N N . ARG A 1 323 ? 6.016 26.641 -5.5 1 98.69 323 ARG A N 1
ATOM 2612 C CA . ARG A 1 323 ? 5.555 27.797 -6.273 1 98.69 323 ARG A CA 1
ATOM 2613 C C . ARG A 1 323 ? 4.418 27.391 -7.211 1 98.69 323 ARG A C 1
ATOM 2615 O O . ARG A 1 323 ? 3.346 28.016 -7.188 1 98.69 323 ARG A O 1
ATOM 2622 N N . GLU A 1 324 ? 4.668 26.406 -7.996 1 98.56 324 GLU A N 1
ATOM 2623 C CA . GLU A 1 324 ? 3.633 25.984 -8.938 1 98.56 324 GLU A CA 1
ATOM 2624 C C . GLU A 1 324 ? 2.4 25.469 -8.211 1 98.56 324 GLU A C 1
ATOM 2626 O O . GLU A 1 324 ? 1.27 25.703 -8.641 1 98.56 324 GLU A O 1
ATOM 2631 N N . THR A 1 325 ? 2.623 24.719 -7.176 1 98.81 325 THR A N 1
ATOM 2632 C CA . THR A 1 325 ? 1.531 24.156 -6.391 1 98.81 325 THR A CA 1
ATOM 2633 C C . THR A 1 325 ? 0.651 25.25 -5.812 1 98.81 325 THR A C 1
ATOM 2635 O O . THR A 1 325 ? -0.574 25.219 -5.941 1 98.81 325 THR A O 1
ATOM 2638 N N . PHE A 1 326 ? 1.257 26.281 -5.227 1 98.81 326 PHE A N 1
ATOM 2639 C CA . PHE A 1 326 ? 0.483 27.328 -4.559 1 98.81 326 PHE A CA 1
ATOM 2640 C C . PHE A 1 326 ? -0.058 28.328 -5.57 1 98.81 326 PHE A C 1
ATOM 2642 O O . PHE A 1 326 ? -1.013 29.047 -5.281 1 98.81 326 PHE A O 1
ATOM 2649 N N . THR A 1 327 ? 0.567 28.406 -6.754 1 98.69 327 THR A N 1
ATOM 2650 C CA . THR A 1 327 ? -0.066 29.156 -7.828 1 98.69 327 THR A CA 1
ATOM 2651 C C . THR A 1 327 ? -1.426 28.562 -8.18 1 98.69 327 THR A C 1
ATOM 2653 O O . THR A 1 327 ? -2.434 29.266 -8.211 1 98.69 327 THR A O 1
ATOM 2656 N N . SER A 1 328 ? -1.437 27.234 -8.398 1 98.56 328 SER A N 1
ATOM 2657 C CA . SER A 1 328 ? -2.67 26.547 -8.758 1 98.56 328 SER A CA 1
ATOM 2658 C C . SER A 1 328 ? -3.664 26.547 -7.602 1 98.56 328 SER A C 1
ATOM 2660 O O . SER A 1 328 ? -4.852 26.828 -7.797 1 98.56 328 SER A O 1
ATOM 2662 N N . TRP A 1 329 ? -3.248 26.344 -6.406 1 98.75 329 TRP A N 1
ATOM 2663 C CA . TRP A 1 329 ? -4.129 26.234 -5.246 1 98.75 329 TRP A CA 1
ATOM 2664 C C . TRP A 1 329 ? -4.738 27.578 -4.883 1 98.75 329 TRP A C 1
ATOM 2666 O O . TRP A 1 329 ? -5.938 27.672 -4.617 1 98.75 329 TRP A O 1
ATOM 2676 N N . SER A 1 330 ? -3.867 28.609 -4.812 1 98.5 330 SER A N 1
ATOM 2677 C CA . SER A 1 330 ? -4.348 29.922 -4.414 1 98.5 330 SER A CA 1
ATOM 2678 C C . SER A 1 330 ? -5.375 30.453 -5.406 1 98.5 330 SER A C 1
ATOM 2680 O O . SER A 1 330 ? -6.324 31.141 -5.016 1 98.5 330 SER A O 1
ATOM 2682 N N . GLU A 1 331 ? -5.117 30.219 -6.707 1 98.12 331 GLU A N 1
ATOM 2683 C CA . GLU A 1 331 ? -6.094 30.625 -7.711 1 98.12 331 GLU A CA 1
ATOM 2684 C C . GLU A 1 331 ? -7.426 29.906 -7.508 1 98.12 331 GLU A C 1
ATOM 2686 O O . GLU A 1 331 ? -8.484 30.531 -7.496 1 98.12 331 GLU A O 1
ATOM 2691 N N . PHE A 1 332 ? -7.387 28.625 -7.328 1 98.19 332 PHE A N 1
ATOM 2692 C CA . PHE A 1 332 ? -8.586 27.828 -7.141 1 98.19 332 PHE A CA 1
ATOM 2693 C C . PHE A 1 332 ? -9.32 28.234 -5.867 1 98.19 332 PHE A C 1
ATOM 2695 O O . PHE A 1 332 ? -10.531 28.438 -5.879 1 98.19 332 PHE A O 1
ATOM 2702 N N . ALA A 1 333 ? -8.586 28.344 -4.777 1 98.44 333 ALA A N 1
ATOM 2703 C CA . ALA A 1 333 ? -9.164 28.578 -3.457 1 98.44 333 ALA A CA 1
ATOM 2704 C C . ALA A 1 333 ? -9.461 30.062 -3.25 1 98.44 333 ALA A C 1
ATOM 2706 O O . ALA A 1 333 ? -10.078 30.438 -2.248 1 98.44 333 ALA A O 1
ATOM 2707 N N . GLU A 1 334 ? -8.992 30.906 -4.203 1 98.38 334 GLU A N 1
ATOM 2708 C CA . GLU A 1 334 ? -9.148 32.344 -4.113 1 98.38 334 GLU A CA 1
ATOM 2709 C C . GLU A 1 334 ? -8.484 32.906 -2.854 1 98.38 334 GLU A C 1
ATOM 2711 O O . GLU A 1 334 ? -9.117 33.656 -2.09 1 98.38 334 GLU A O 1
ATOM 2716 N N . LEU A 1 335 ? -7.309 32.469 -2.691 1 98.56 335 LEU A N 1
ATOM 2717 C CA . LEU A 1 335 ? -6.477 32.906 -1.577 1 98.56 335 LEU A CA 1
ATOM 2718 C C . LEU A 1 335 ? -5.141 33.438 -2.076 1 98.56 335 LEU A C 1
ATOM 2720 O O . LEU A 1 335 ? -4.086 32.875 -1.76 1 98.56 335 LEU A O 1
ATOM 2724 N N . PRO A 1 336 ? -5.129 34.594 -2.783 1 98 336 PRO A N 1
ATOM 2725 C CA . PRO A 1 336 ? -3.912 35.094 -3.416 1 98 336 PRO A CA 1
ATOM 2726 C C . PRO A 1 336 ? -2.836 35.469 -2.402 1 98 336 PRO A C 1
ATOM 2728 O O . PRO A 1 336 ? -1.654 35.562 -2.75 1 98 336 PRO A O 1
ATOM 2731 N N . GLU A 1 337 ? -3.211 35.719 -1.145 1 97.94 337 GLU A N 1
ATOM 2732 C CA . GLU A 1 337 ? -2.262 36.125 -0.113 1 97.94 337 GLU A CA 1
ATOM 2733 C C . GLU A 1 337 ? -1.21 35.062 0.126 1 97.94 337 GLU A C 1
ATOM 2735 O O . GLU A 1 337 ? -0.081 35.344 0.519 1 97.94 337 GLU A O 1
ATOM 2740 N N . LEU A 1 338 ? -1.595 33.812 -0.084 1 98.62 338 LEU A N 1
ATOM 2741 C CA . LEU A 1 338 ? -0.641 32.719 0.104 1 98.62 338 LEU A CA 1
ATOM 2742 C C . LEU A 1 338 ? 0.548 32.875 -0.838 1 98.62 338 LEU A C 1
ATOM 2744 O O . LEU A 1 338 ? 1.701 32.812 -0.405 1 98.62 338 LEU A O 1
ATOM 2748 N N . LEU A 1 339 ? 0.239 33.062 -2.107 1 98.44 339 LEU A N 1
ATOM 2749 C CA . LEU A 1 339 ? 1.283 33.156 -3.119 1 98.44 339 LEU A CA 1
ATOM 2750 C C . LEU A 1 339 ? 2.1 34.438 -2.914 1 98.44 339 LEU A C 1
ATOM 2752 O O . LEU A 1 339 ? 3.316 34.438 -3.119 1 98.44 339 LEU A O 1
ATOM 2756 N N . LYS A 1 340 ? 1.455 35.5 -2.57 1 98.5 340 LYS A N 1
ATOM 2757 C CA . LYS A 1 340 ? 2.156 36.75 -2.275 1 98.5 340 LYS A CA 1
ATOM 2758 C C . LYS A 1 340 ? 3.176 36.562 -1.157 1 98.5 340 LYS A C 1
ATOM 2760 O O . LYS A 1 340 ? 4.324 37 -1.273 1 98.5 340 LYS A O 1
ATOM 2765 N N . GLN A 1 341 ? 2.725 35.938 -0.076 1 98.75 341 GLN A N 1
ATOM 2766 C CA . GLN A 1 341 ? 3.615 35.688 1.052 1 98.75 341 GLN A CA 1
ATOM 2767 C C . GLN A 1 341 ? 4.75 34.75 0.658 1 98.75 341 GLN A C 1
ATOM 2769 O O . GLN A 1 341 ? 5.883 34.906 1.117 1 98.75 341 GLN A O 1
ATOM 2774 N N . LEU A 1 342 ? 4.457 33.75 -0.167 1 98.88 342 LEU A N 1
ATOM 2775 C CA . LEU A 1 342 ? 5.469 32.844 -0.654 1 98.88 342 LEU A CA 1
ATOM 2776 C C . LEU A 1 342 ? 6.59 33.562 -1.371 1 98.88 342 LEU A C 1
ATOM 2778 O O . LEU A 1 342 ? 7.77 33.312 -1.133 1 98.88 342 LEU A O 1
ATOM 2782 N N . GLU A 1 343 ? 6.215 34.531 -2.197 1 98.81 343 GLU A N 1
ATOM 2783 C CA . GLU A 1 343 ? 7.211 35.281 -2.963 1 98.81 343 GLU A CA 1
ATOM 2784 C C . GLU A 1 343 ? 8.023 36.188 -2.061 1 98.81 343 GLU A C 1
ATOM 2786 O O . GLU A 1 343 ? 9.219 36.406 -2.291 1 98.81 343 GLU A O 1
ATOM 2791 N N . ILE A 1 344 ? 7.391 36.75 -1.067 1 98.81 344 ILE A N 1
ATOM 2792 C CA . ILE A 1 344 ? 8.109 37.562 -0.085 1 98.81 344 ILE A CA 1
ATOM 2793 C C . ILE A 1 344 ? 9.141 36.719 0.635 1 98.81 344 ILE A C 1
ATOM 2795 O O . ILE A 1 344 ? 10.297 37.094 0.782 1 98.81 344 ILE A O 1
ATOM 2799 N N . ASN A 1 345 ? 8.703 35.562 1.057 1 98.88 345 ASN A N 1
ATOM 2800 C CA . ASN A 1 345 ? 9.602 34.625 1.757 1 98.88 345 ASN A CA 1
ATOM 2801 C C . ASN A 1 345 ? 10.719 34.125 0.843 1 98.88 345 ASN A C 1
ATOM 2803 O O . ASN A 1 345 ? 11.852 33.938 1.287 1 98.88 345 ASN A O 1
ATOM 2807 N N . TYR A 1 346 ? 10.375 33.875 -0.441 1 98.81 346 TYR A N 1
ATOM 2808 C CA . TYR A 1 346 ? 11.391 33.469 -1.414 1 98.81 346 TYR A CA 1
ATOM 2809 C C . TYR A 1 346 ? 12.492 34.531 -1.509 1 98.81 346 TYR A C 1
ATOM 2811 O O . TYR A 1 346 ? 13.68 34.188 -1.487 1 98.81 346 TYR A O 1
ATOM 2819 N N . GLU A 1 347 ? 12.109 35.75 -1.586 1 98.75 347 GLU A N 1
ATOM 2820 C CA . GLU A 1 347 ? 13.07 36.844 -1.687 1 98.75 347 GLU A CA 1
ATOM 2821 C C . GLU A 1 347 ? 13.906 36.969 -0.415 1 98.75 347 GLU A C 1
ATOM 2823 O O . GLU A 1 347 ? 15.094 37.281 -0.474 1 98.75 347 GLU A O 1
ATOM 2828 N N . ASN A 1 348 ? 13.281 36.812 0.739 1 98.62 348 ASN A N 1
ATOM 2829 C CA . ASN A 1 348 ? 14.016 36.812 1.999 1 98.62 348 ASN A CA 1
ATOM 2830 C C . ASN A 1 348 ? 15.102 35.75 2.012 1 98.62 348 ASN A C 1
ATOM 2832 O O . ASN A 1 348 ? 16.234 36 2.414 1 98.62 348 ASN A O 1
ATOM 2836 N N . TRP A 1 349 ? 14.75 34.531 1.575 1 98.69 349 TRP A N 1
ATOM 2837 C CA . TRP A 1 349 ? 15.727 33.438 1.506 1 98.69 349 TRP A CA 1
ATOM 2838 C C . TRP A 1 349 ? 16.812 33.75 0.475 1 98.69 349 TRP A C 1
ATOM 2840 O O . TRP A 1 349 ? 18 33.594 0.745 1 98.69 349 TRP A O 1
ATOM 2850 N N . ARG A 1 350 ? 16.359 34.156 -0.711 1 98.5 350 ARG A N 1
ATOM 2851 C CA . ARG A 1 350 ? 17.281 34.438 -1.812 1 98.5 350 ARG A CA 1
ATOM 2852 C C . ARG A 1 350 ? 18.359 35.438 -1.389 1 98.5 350 ARG A C 1
ATOM 2854 O O . ARG A 1 350 ? 19.547 35.25 -1.697 1 98.5 350 ARG A O 1
ATOM 2861 N N . GLN A 1 351 ? 18.062 36.406 -0.654 1 98.12 351 GLN A N 1
ATOM 2862 C CA . GLN A 1 351 ? 18.984 37.438 -0.198 1 98.12 351 GLN A CA 1
ATOM 2863 C C . GLN A 1 351 ? 20.016 36.875 0.775 1 98.12 351 GLN A C 1
ATOM 2865 O O . GLN A 1 351 ? 21.125 37.375 0.873 1 98.12 351 GLN A O 1
ATOM 2870 N N . GLN A 1 352 ? 19.656 35.844 1.394 1 97.56 352 GLN A N 1
ATOM 2871 C CA . GLN A 1 352 ? 20.516 35.25 2.408 1 97.56 352 GLN A CA 1
ATOM 2872 C C . GLN A 1 352 ? 21.469 34.219 1.796 1 97.56 352 GLN A C 1
ATOM 2874 O O . GLN A 1 352 ? 22.438 33.812 2.432 1 97.56 352 GLN A O 1
ATOM 2879 N N . THR A 1 353 ? 21.234 33.781 0.562 1 97.62 353 THR A N 1
ATOM 2880 C CA . THR A 1 353 ? 22 32.719 -0.064 1 97.62 353 THR A CA 1
ATOM 2881 C C . THR A 1 353 ? 23.453 33.094 -0.223 1 97.62 353 THR A C 1
ATOM 2883 O O . THR A 1 353 ? 24.359 32.281 -0.045 1 97.62 353 THR A O 1
ATOM 2886 N N . THR A 1 354 ? 23.766 34.344 -0.561 1 95.75 354 THR A N 1
ATOM 2887 C CA . THR A 1 354 ? 25.125 34.781 -0.878 1 95.75 354 THR A CA 1
ATOM 2888 C C . THR A 1 354 ? 25.953 34.938 0.393 1 95.75 354 THR A C 1
ATOM 2890 O O . THR A 1 354 ? 27.172 34.75 0.374 1 95.75 354 THR A O 1
ATOM 2893 N N . ASN A 1 355 ? 25.359 35.219 1.472 1 94.12 355 ASN A N 1
ATOM 2894 C CA . ASN A 1 355 ? 26.094 35.562 2.686 1 94.12 355 ASN A CA 1
ATOM 2895 C C . ASN A 1 355 ? 25.969 34.438 3.73 1 94.12 355 ASN A C 1
ATOM 2897 O O . ASN A 1 355 ? 26.438 34.594 4.859 1 94.12 355 ASN A O 1
ATOM 2901 N N . TRP A 1 356 ? 25.312 33.344 3.361 1 95.69 356 TRP A N 1
ATOM 2902 C CA . TRP A 1 356 ? 25.125 32.312 4.359 1 95.69 356 TRP A CA 1
ATOM 2903 C C . TRP A 1 356 ? 26.453 31.609 4.664 1 95.69 356 TRP A C 1
ATOM 2905 O O . TRP A 1 356 ? 27.156 31.156 3.75 1 95.69 356 TRP A O 1
ATOM 2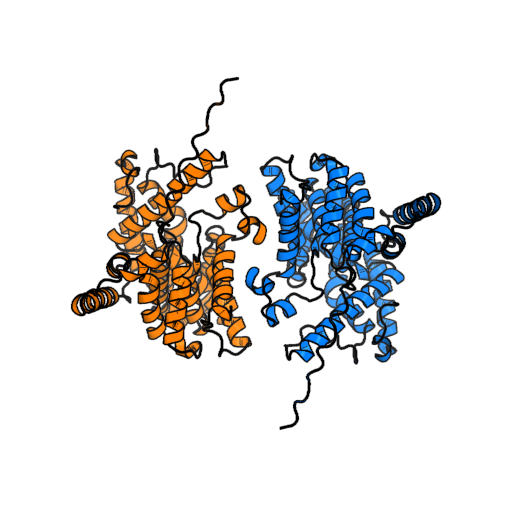915 N N . ASN A 1 357 ? 26.797 31.562 5.922 1 94.75 357 ASN A N 1
ATOM 2916 C CA . ASN A 1 357 ? 27.969 30.828 6.406 1 94.75 357 ASN A CA 1
ATOM 2917 C C . ASN A 1 357 ? 27.578 29.516 7.066 1 94.75 357 ASN A C 1
ATOM 2919 O O . ASN A 1 357 ? 26.906 29.516 8.109 1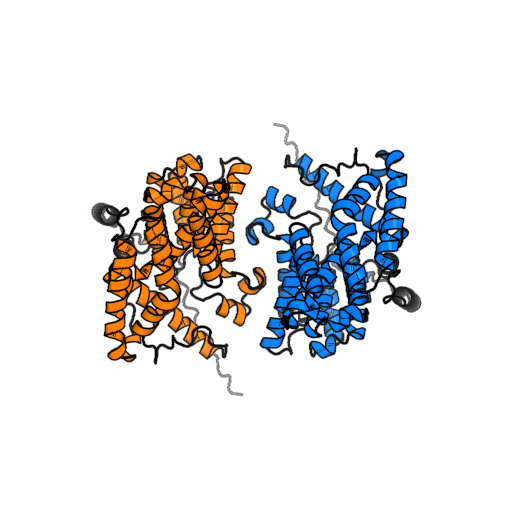 94.75 357 ASN A O 1
ATOM 2923 N N . PRO A 1 358 ? 27.984 28.438 6.531 1 94.19 358 PRO A N 1
ATOM 2924 C CA . PRO A 1 358 ? 27.609 27.141 7.074 1 94.19 358 PRO A CA 1
ATOM 2925 C C . PRO A 1 358 ? 27.969 26.984 8.555 1 94.19 358 PRO A C 1
ATOM 2927 O O . PRO A 1 358 ? 27.453 26.094 9.234 1 94.19 358 PRO A O 1
ATOM 2930 N N . ALA A 1 359 ? 28.828 27.75 9.047 1 92.81 359 ALA A N 1
ATOM 2931 C CA . ALA A 1 359 ? 29.141 27.734 10.477 1 92.81 359 ALA A CA 1
ATOM 2932 C C . ALA A 1 359 ? 27.875 28.016 11.297 1 92.81 359 ALA A C 1
ATOM 2934 O O . ALA A 1 359 ? 27.781 27.594 12.453 1 92.81 359 ALA A O 1
ATOM 2935 N N . GLN A 1 360 ? 26.922 28.641 10.672 1 91.5 360 GLN A N 1
ATOM 2936 C CA . GLN A 1 360 ? 25.656 28.969 11.328 1 91.5 360 GLN A CA 1
ATOM 2937 C C . GLN A 1 360 ? 24.797 27.734 11.523 1 91.5 360 GLN A C 1
ATOM 2939 O O . GLN A 1 360 ? 23.828 27.75 12.297 1 91.5 360 GLN A O 1
ATOM 2944 N N . ASN A 1 361 ? 25.125 26.672 10.844 1 94.62 361 ASN A N 1
ATOM 2945 C CA . ASN A 1 361 ? 24.328 25.453 10.867 1 94.62 361 ASN A CA 1
ATOM 2946 C C . ASN A 1 361 ? 24.453 24.719 12.195 1 94.62 361 ASN A C 1
ATOM 2948 O O . ASN A 1 361 ? 23.672 23.812 12.484 1 94.62 361 ASN A O 1
ATOM 2952 N N . THR A 1 362 ? 25.406 24.969 13 1 89.81 362 THR A N 1
ATOM 2953 C CA . THR A 1 362 ? 25.672 24.266 14.25 1 89.81 362 THR A CA 1
ATOM 2954 C C . THR A 1 362 ? 24.5 24.406 15.211 1 89.81 362 THR A C 1
ATOM 2956 O O . THR A 1 362 ? 24.203 23.484 15.961 1 89.81 362 THR A O 1
ATOM 2959 N N . ASN A 1 363 ? 23.766 25.5 15.234 1 84 363 ASN A N 1
ATOM 2960 C CA . ASN A 1 363 ? 22.625 25.719 16.109 1 84 363 ASN A CA 1
ATOM 2961 C C . ASN A 1 363 ? 21.453 26.344 15.367 1 84 363 ASN A C 1
ATOM 2963 O O . ASN A 1 363 ? 21.172 27.547 15.516 1 84 363 ASN A O 1
ATOM 2967 N N . LEU A 1 364 ? 20.75 25.5 14.727 1 88 364 LEU A N 1
ATOM 2968 C CA . LEU A 1 364 ? 19.641 26.047 13.945 1 88 364 LEU A CA 1
ATOM 2969 C C . LEU A 1 364 ? 18.422 26.266 14.82 1 88 364 LEU A C 1
ATOM 2971 O O . LEU A 1 364 ? 17.625 27.172 14.578 1 88 364 LEU A O 1
ATOM 2975 N N . ILE A 1 365 ? 18.234 25.344 15.758 1 83.75 365 ILE A N 1
ATOM 2976 C CA . ILE A 1 365 ? 17.031 25.422 16.578 1 83.75 365 ILE A CA 1
ATOM 2977 C C . ILE A 1 365 ? 17.391 25.922 17.984 1 83.75 365 ILE A C 1
ATOM 2979 O O . ILE A 1 365 ? 18.391 25.516 18.547 1 83.75 365 ILE A O 1
ATOM 2983 N N . ASP A 1 366 ? 17.047 27.141 18.297 1 62.97 366 ASP A N 1
ATOM 2984 C CA . ASP A 1 366 ? 17.312 27.688 19.625 1 62.97 366 ASP A CA 1
ATOM 2985 C C . ASP A 1 366 ? 16.781 26.75 20.703 1 62.97 366 ASP A C 1
ATOM 2987 O O . ASP A 1 366 ? 15.648 26.266 20.609 1 62.97 366 ASP A O 1
ATOM 2991 N N . THR A 1 367 ? 17.75 25.953 21.328 1 45.09 367 THR A N 1
ATOM 2992 C CA . THR A 1 367 ? 17.281 25.25 22.516 1 45.09 367 THR A CA 1
ATOM 2993 C C . THR A 1 367 ? 16.594 26.203 23.484 1 45.09 367 THR A C 1
ATOM 2995 O O . THR A 1 367 ? 16.953 27.391 23.562 1 45.09 367 THR A O 1
ATOM 2998 N N . MET B 1 1 ? -29.859 -23.5 49.594 1 23.53 1 MET B N 1
ATOM 2999 C CA . MET B 1 1 ? -28.438 -23.297 49.844 1 23.53 1 MET B CA 1
ATOM 3000 C C . MET B 1 1 ? -27.609 -24.344 49.094 1 23.53 1 MET B C 1
ATOM 3002 O O . MET B 1 1 ? -26.438 -24.547 49.438 1 23.53 1 MET B O 1
ATOM 3006 N N . ASN B 1 2 ? -28.219 -25.172 48.312 1 25.83 2 ASN B N 1
ATOM 3007 C CA . ASN B 1 2 ? -27.719 -26.422 47.75 1 25.83 2 ASN B CA 1
ATOM 3008 C C . ASN B 1 2 ? -26.5 -26.188 46.875 1 25.83 2 ASN B C 1
ATOM 3010 O O . ASN B 1 2 ? -26.516 -25.344 45.969 1 25.83 2 ASN B O 1
ATOM 3014 N N . THR B 1 3 ? -25.297 -26.531 47.375 1 24.64 3 THR B N 1
ATOM 3015 C CA . THR B 1 3 ? -23.875 -26.359 47.094 1 24.64 3 THR B CA 1
ATOM 3016 C C . THR B 1 3 ? -23.484 -27.094 45.812 1 24.64 3 THR B C 1
ATOM 3018 O O . THR B 1 3 ? -23.5 -28.328 45.781 1 24.64 3 THR B O 1
ATOM 3021 N N . PHE B 1 4 ? -24.109 -26.75 44.688 1 28.83 4 PHE B N 1
ATOM 3022 C CA . PHE B 1 4 ? -23.922 -27.5 43.438 1 28.83 4 PHE B CA 1
ATOM 3023 C C . PHE B 1 4 ? -22.438 -27.625 43.094 1 28.83 4 PHE B C 1
ATOM 3025 O O . PHE B 1 4 ? -21.75 -26.609 42.969 1 28.83 4 PHE B O 1
ATOM 3032 N N . GLN B 1 5 ? -21.781 -28.656 43.656 1 24.17 5 GLN B N 1
ATOM 3033 C CA . GLN B 1 5 ? -20.359 -29.031 43.625 1 24.17 5 GLN B CA 1
ATOM 3034 C C . GLN B 1 5 ? -19.859 -29.172 42.188 1 24.17 5 GLN B C 1
ATOM 3036 O O . GLN B 1 5 ? -20.375 -29.984 41.406 1 24.17 5 GLN B O 1
ATOM 3041 N N . LEU B 1 6 ? -19.453 -28.062 41.562 1 26.17 6 LEU B N 1
ATOM 3042 C CA . LEU B 1 6 ? -19.016 -27.922 40.156 1 26.17 6 LEU B CA 1
ATOM 3043 C C . LEU B 1 6 ? -17.828 -28.844 39.875 1 26.17 6 LEU B C 1
ATOM 3045 O O . LEU B 1 6 ? -16.781 -28.719 40.5 1 26.17 6 LEU B O 1
ATOM 3049 N N . HIS B 1 7 ? -18.141 -30.141 39.688 1 26.31 7 HIS B N 1
ATOM 3050 C CA . HIS B 1 7 ? -17.141 -31.172 39.531 1 26.31 7 HIS B CA 1
ATOM 3051 C C . HIS B 1 7 ? -16.156 -30.828 38.406 1 26.31 7 HIS B C 1
ATOM 3053 O O . HIS B 1 7 ? -16.578 -30.453 37.312 1 26.31 7 HIS B O 1
ATOM 3059 N N . HIS B 1 8 ? -15.016 -30.266 38.719 1 24.53 8 HIS B N 1
ATOM 3060 C CA . HIS B 1 8 ? -13.883 -29.781 37.938 1 24.53 8 HIS B CA 1
ATOM 3061 C C . HIS B 1 8 ? -13.281 -30.906 37.094 1 24.53 8 HIS B C 1
ATOM 3063 O O . HIS B 1 8 ? -12.859 -31.938 37.625 1 24.53 8 HIS B O 1
ATOM 3069 N N . PRO B 1 9 ? -13.922 -31.156 35.938 1 27.94 9 PRO B N 1
ATOM 3070 C CA . PRO B 1 9 ? -13.414 -32.344 35.25 1 27.94 9 PRO B CA 1
ATOM 3071 C C . PRO B 1 9 ? -11.891 -32.375 35.125 1 27.94 9 PRO B C 1
ATOM 3073 O O . PRO B 1 9 ? -11.258 -31.312 35.125 1 27.94 9 PRO B O 1
ATOM 3076 N N . THR B 1 10 ? -11.242 -33.312 35.688 1 26.12 10 THR B N 1
ATOM 3077 C CA . THR B 1 10 ? -9.82 -33.625 35.812 1 26.12 10 THR B CA 1
ATOM 3078 C C . THR B 1 10 ? -9.109 -33.469 34.5 1 26.12 10 THR B C 1
ATOM 3080 O O . THR B 1 10 ? -9.57 -33.969 33.469 1 26.12 10 THR B O 1
ATOM 3083 N N . ARG B 1 11 ? -8.312 -32.406 34.375 1 24.42 11 ARG B N 1
ATOM 3084 C CA . ARG B 1 11 ? -7.48 -31.953 33.25 1 24.42 11 ARG B CA 1
ATOM 3085 C C . ARG B 1 11 ? -6.617 -33.094 32.719 1 24.42 11 ARG B C 1
ATOM 3087 O O . ARG B 1 11 ? -5.758 -33.594 33.438 1 24.42 11 ARG B O 1
ATOM 3094 N N . GLN B 1 12 ? -7.277 -33.969 31.953 1 23.2 12 GLN B N 1
ATOM 3095 C CA . GLN B 1 12 ? -6.477 -35.062 31.406 1 23.2 12 GLN B CA 1
ATOM 3096 C C . GLN B 1 12 ? -5.141 -34.531 30.875 1 23.2 12 GLN B C 1
ATOM 3098 O O . GLN B 1 12 ? -5.074 -33.469 30.266 1 23.2 12 GLN B O 1
ATOM 3103 N N . ARG B 1 13 ? -4.086 -34.875 31.438 1 24.36 13 ARG B N 1
ATOM 3104 C CA . ARG B 1 13 ? -2.664 -34.625 31.234 1 24.36 13 ARG B CA 1
ATOM 3105 C C . ARG B 1 13 ? -2.32 -34.656 29.75 1 24.36 13 ARG B C 1
ATOM 3107 O O . ARG B 1 13 ? -2.623 -35.625 29.047 1 24.36 13 ARG B O 1
ATOM 3114 N N . LYS B 1 14 ? -2.301 -33.406 29.219 1 27.53 14 LYS B N 1
ATOM 3115 C CA . LYS B 1 14 ? -1.869 -33.094 27.875 1 27.53 14 LYS B CA 1
ATOM 3116 C C . LYS B 1 14 ? -0.608 -33.875 27.5 1 27.53 14 LYS B C 1
ATOM 3118 O O . LYS B 1 14 ? 0.428 -33.75 28.156 1 27.53 14 LYS B O 1
ATOM 3123 N N . ARG B 1 15 ? -0.807 -35.125 27.062 1 29.78 15 ARG B N 1
ATOM 3124 C CA . ARG B 1 15 ? 0.292 -35.938 26.578 1 29.78 15 ARG B CA 1
ATOM 3125 C C . ARG B 1 15 ? 1.281 -35.125 25.766 1 29.78 15 ARG B C 1
ATOM 3127 O O . ARG B 1 15 ? 0.88 -34.312 24.938 1 29.78 15 ARG B O 1
ATOM 3134 N N . SER B 1 16 ? 2.428 -34.812 26.266 1 25.91 16 SER B N 1
ATOM 3135 C CA . SER B 1 16 ? 3.521 -33.969 25.75 1 25.91 16 SER B CA 1
ATOM 3136 C C . SER B 1 16 ? 3.857 -34.344 24.312 1 25.91 16 SER B C 1
ATOM 3138 O O . SER B 1 16 ? 3.801 -35.5 23.922 1 25.91 16 SER B O 1
ATOM 3140 N N . VAL B 1 17 ? 3.686 -33.406 23.438 1 28.88 17 VAL B N 1
ATOM 3141 C CA . VAL B 1 17 ? 3.957 -33.406 22.016 1 28.88 17 VAL B CA 1
ATOM 3142 C C . VAL B 1 17 ? 5.32 -34.031 21.734 1 28.88 17 VAL B C 1
ATOM 3144 O O . VAL B 1 17 ? 5.652 -34.344 20.594 1 28.88 17 VAL B O 1
ATOM 3147 N N . VAL B 1 18 ? 6.188 -34.094 22.75 1 30.27 18 VAL B N 1
ATOM 3148 C CA . VAL B 1 18 ? 7.535 -34.625 22.594 1 30.27 18 VAL B CA 1
ATOM 3149 C C . VAL B 1 18 ? 7.461 -36.094 22.203 1 30.27 18 VAL B C 1
ATOM 3151 O O . VAL B 1 18 ? 8.336 -36.594 21.484 1 30.27 18 VAL B O 1
ATOM 3154 N N . ASP B 1 19 ? 6.469 -36.719 22.75 1 27.92 19 ASP B N 1
ATOM 3155 C CA . ASP B 1 19 ? 6.512 -38.188 22.547 1 27.92 19 ASP B CA 1
ATOM 3156 C C . ASP B 1 19 ? 6.129 -38.531 21.109 1 27.92 19 ASP B C 1
ATOM 3158 O O . ASP B 1 19 ? 6.215 -39.688 20.719 1 27.92 19 ASP B O 1
ATOM 3162 N N . ALA B 1 20 ? 5.477 -37.656 20.516 1 32.22 20 ALA B N 1
ATOM 3163 C CA . ALA B 1 20 ? 4.977 -38.062 19.219 1 32.22 20 ALA B CA 1
ATOM 3164 C C . ALA B 1 20 ? 6.109 -38.188 18.203 1 32.22 20 ALA B C 1
ATOM 3166 O O . ALA B 1 20 ? 5.977 -38.875 17.188 1 32.22 20 ALA B O 1
ATOM 3167 N N . PHE B 1 21 ? 7.176 -37.344 18.453 1 31.34 21 PHE B N 1
ATOM 3168 C CA . PHE B 1 21 ? 8.211 -37.375 17.422 1 31.34 21 PHE B CA 1
ATOM 3169 C C . PHE B 1 21 ? 8.938 -38.719 17.422 1 31.34 21 PHE B C 1
ATOM 3171 O O . PHE B 1 21 ? 9.828 -38.938 16.594 1 31.34 21 PHE B O 1
ATOM 3178 N N . LYS B 1 22 ? 8.914 -39.438 18.5 1 30.81 22 LYS B N 1
ATOM 3179 C CA . LYS B 1 22 ? 9.773 -40.625 18.547 1 30.81 22 LYS B CA 1
ATOM 3180 C C . LYS B 1 22 ? 9.258 -41.719 17.609 1 30.81 22 LYS B C 1
ATOM 3182 O O . LYS B 1 22 ? 9.953 -42.688 17.344 1 30.81 22 LYS B O 1
ATOM 3187 N N . GLU B 1 23 ? 7.957 -41.719 17.516 1 27.17 23 GLU B N 1
ATOM 3188 C CA . GLU B 1 23 ? 7.703 -42.938 16.734 1 27.17 23 GLU B CA 1
ATOM 3189 C C . GLU B 1 23 ? 8.109 -42.75 15.281 1 27.17 23 GLU B C 1
ATOM 3191 O O . GLU B 1 23 ? 7.254 -42.531 14.414 1 27.17 23 GLU B O 1
ATOM 3196 N N . LYS B 1 24 ? 9.047 -41.844 14.992 1 36.5 24 LYS B N 1
ATOM 3197 C CA . LYS B 1 24 ? 9.555 -42 13.633 1 36.5 24 LYS B CA 1
ATOM 3198 C C . LYS B 1 24 ? 9.977 -43.438 13.359 1 36.5 24 LYS B C 1
ATOM 3200 O O . LYS B 1 24 ? 11.023 -43.875 13.82 1 36.5 24 LYS B O 1
ATOM 3205 N N . ARG B 1 25 ? 8.977 -44.25 13.352 1 33.12 25 ARG B N 1
ATOM 3206 C CA . ARG B 1 25 ? 9.219 -45.656 12.977 1 33.12 25 ARG B CA 1
ATOM 3207 C C . ARG B 1 25 ? 10.164 -45.75 11.773 1 33.12 25 ARG B C 1
ATOM 3209 O O . ARG B 1 25 ? 10.234 -44.812 10.969 1 33.12 25 ARG B O 1
ATOM 3216 N N . THR B 1 26 ? 11.117 -46.594 11.734 1 35.41 26 THR B N 1
ATOM 3217 C CA . THR B 1 26 ? 12.055 -47.125 10.758 1 35.41 26 THR B CA 1
ATOM 3218 C C . THR B 1 26 ? 11.383 -47.344 9.406 1 35.41 26 THR B C 1
ATOM 3220 O O . THR B 1 26 ? 10.711 -48.344 9.188 1 35.41 26 THR B O 1
ATOM 3223 N N . VAL B 1 27 ? 10.688 -46.312 8.898 1 41.75 27 VAL B N 1
ATOM 3224 C CA . VAL B 1 27 ? 10.336 -46.625 7.516 1 41.75 27 VAL B CA 1
ATOM 3225 C C . VAL B 1 27 ? 11.539 -47.219 6.793 1 41.75 27 VAL B C 1
ATOM 3227 O O . VAL B 1 27 ? 12.641 -46.656 6.832 1 41.75 27 VAL B O 1
ATOM 3230 N N . SER B 1 28 ? 11.523 -48.375 6.508 1 44.03 28 SER B N 1
ATOM 3231 C CA . SER B 1 28 ? 12.578 -49.156 5.891 1 44.03 28 SER B CA 1
ATOM 3232 C C . SER B 1 28 ? 13.188 -48.438 4.688 1 44.03 28 SER B C 1
ATOM 3234 O O . SER B 1 28 ? 12.539 -47.594 4.078 1 44.03 28 SER B O 1
ATOM 3236 N N . GLY B 1 29 ? 14.539 -48.312 4.559 1 44.12 29 GLY B N 1
ATOM 3237 C CA . GLY B 1 29 ? 15.344 -47.906 3.424 1 44.12 29 GLY B CA 1
ATOM 3238 C C . GLY B 1 29 ? 14.617 -48.031 2.098 1 44.12 29 GLY B C 1
ATOM 3239 O O . GLY B 1 29 ? 14.781 -47.188 1.21 1 44.12 29 GLY B O 1
ATOM 3240 N N . ASP B 1 30 ? 13.812 -49.031 1.991 1 45.91 30 ASP B N 1
ATOM 3241 C CA . ASP B 1 30 ? 13.109 -49.281 0.741 1 45.91 30 ASP B CA 1
ATOM 3242 C C . ASP B 1 30 ? 11.961 -48.312 0.539 1 45.91 30 ASP B C 1
ATOM 3244 O O . ASP B 1 30 ? 11.719 -47.844 -0.579 1 45.91 30 ASP B O 1
ATOM 3248 N N . ALA B 1 31 ? 11.25 -47.875 1.622 1 46.12 31 ALA B N 1
ATOM 3249 C CA . ALA B 1 31 ? 10.133 -46.938 1.546 1 46.12 31 ALA B CA 1
ATOM 3250 C C . ALA B 1 31 ? 10.625 -45.531 1.201 1 46.12 31 ALA B C 1
ATOM 3252 O O . ALA B 1 31 ? 10 -44.812 0.41 1 46.12 31 ALA B O 1
ATOM 3253 N N . ARG B 1 32 ? 11.617 -45.125 1.721 1 53.41 32 ARG B N 1
ATOM 3254 C CA . ARG B 1 32 ? 12.234 -43.844 1.387 1 53.41 32 ARG B CA 1
ATOM 3255 C C . ARG B 1 32 ? 12.703 -43.844 -0.063 1 53.41 32 ARG B C 1
ATOM 3257 O O . ARG B 1 32 ? 12.609 -42.812 -0.741 1 53.41 32 ARG B O 1
ATOM 3264 N N . ARG B 1 33 ? 13.258 -44.938 -0.48 1 50.5 33 ARG B N 1
ATOM 3265 C CA . ARG B 1 33 ? 13.695 -45.062 -1.867 1 50.5 33 ARG B CA 1
ATOM 3266 C C . ARG B 1 33 ? 12.508 -45.031 -2.822 1 50.5 33 ARG B C 1
ATOM 3268 O O . ARG B 1 33 ? 12.586 -44.438 -3.898 1 50.5 33 ARG B O 1
ATOM 3275 N N . ARG B 1 34 ? 11.461 -45.656 -2.508 1 53.81 34 ARG B N 1
ATOM 3276 C CA . ARG B 1 34 ? 10.258 -45.656 -3.336 1 53.81 34 ARG B CA 1
ATOM 3277 C C . ARG B 1 34 ? 9.633 -44.281 -3.385 1 53.81 34 ARG B C 1
ATOM 3279 O O . ARG B 1 34 ? 9.203 -43.812 -4.445 1 53.81 34 ARG B O 1
ATOM 3286 N N . VAL B 1 35 ? 9.523 -43.688 -2.258 1 62.78 35 VAL B N 1
ATOM 3287 C CA . VAL B 1 35 ? 9 -42.312 -2.217 1 62.78 35 VAL B CA 1
ATOM 3288 C C . VAL B 1 35 ? 9.859 -41.406 -3.084 1 62.78 35 VAL B C 1
ATOM 3290 O O . VAL B 1 35 ? 9.336 -40.562 -3.834 1 62.78 35 VAL B O 1
ATOM 3293 N N . SER B 1 36 ? 11.023 -41.844 -3.102 1 77.25 36 SER B N 1
ATOM 3294 C CA . SER B 1 36 ? 11.969 -41.062 -3.893 1 77.25 36 SER B CA 1
ATOM 3295 C C . SER B 1 36 ? 11.766 -41.281 -5.387 1 77.25 36 SER B C 1
ATOM 3297 O O . SER B 1 36 ? 11.766 -40.344 -6.176 1 77.25 36 SER B O 1
ATOM 3299 N N . ALA B 1 37 ? 11.398 -42.531 -5.75 1 86.56 37 ALA B N 1
ATOM 3300 C CA . ALA B 1 37 ? 11.18 -42.812 -7.164 1 86.56 37 ALA B CA 1
ATOM 3301 C C . ALA B 1 37 ? 9.867 -42.219 -7.656 1 86.56 37 ALA B C 1
ATOM 3303 O O . ALA B 1 37 ? 9.789 -41.719 -8.773 1 86.56 37 ALA B O 1
ATOM 3304 N N . ASP B 1 38 ? 8.875 -42.312 -6.871 1 91.38 38 ASP B N 1
ATOM 3305 C CA . ASP B 1 38 ? 7.566 -41.75 -7.219 1 91.38 38 ASP B CA 1
ATOM 3306 C C . ASP B 1 38 ? 7.648 -40.25 -7.402 1 91.38 38 ASP B C 1
ATOM 3308 O O . ASP B 1 38 ? 7.039 -39.688 -8.32 1 91.38 38 ASP B O 1
ATOM 3312 N N . VAL B 1 39 ? 8.344 -39.688 -6.543 1 93.62 39 VAL B N 1
ATOM 3313 C CA . VAL B 1 39 ? 8.508 -38.25 -6.625 1 93.62 39 VAL B CA 1
ATOM 3314 C C . VAL B 1 39 ? 9.273 -37.875 -7.895 1 93.62 39 VAL B C 1
ATOM 3316 O O . VAL B 1 39 ? 8.891 -36.969 -8.617 1 93.62 39 VAL B O 1
ATOM 3319 N N . LYS B 1 40 ? 10.32 -38.594 -8.195 1 93.5 40 LYS B N 1
ATOM 3320 C CA . LYS B 1 40 ? 11.109 -38.375 -9.398 1 93.5 40 LYS B CA 1
ATOM 3321 C C . LYS B 1 40 ? 10.258 -38.531 -10.656 1 93.5 40 LYS B C 1
ATOM 3323 O O . LYS B 1 40 ? 10.367 -37.719 -11.586 1 93.5 40 LYS B O 1
ATOM 3328 N N . ASN B 1 41 ? 9.484 -39.531 -10.641 1 93.5 41 ASN B N 1
ATOM 3329 C CA . ASN B 1 41 ? 8.609 -39.781 -11.781 1 93.5 41 ASN B CA 1
ATOM 3330 C C . ASN B 1 41 ? 7.57 -38.656 -11.93 1 93.5 41 ASN B C 1
ATOM 3332 O O . ASN B 1 41 ? 7.262 -38.25 -13.047 1 93.5 41 ASN B O 1
ATOM 3336 N N . ALA B 1 42 ? 7.078 -38.25 -10.867 1 93.75 42 ALA B N 1
ATOM 3337 C CA . ALA B 1 42 ? 6.055 -37.219 -10.891 1 93.75 42 ALA B CA 1
ATOM 3338 C C . ALA B 1 42 ? 6.637 -35.875 -11.359 1 93.75 42 ALA B C 1
ATOM 3340 O O . ALA B 1 42 ? 5.922 -35.031 -11.906 1 93.75 42 ALA B O 1
ATOM 3341 N N . LEU B 1 43 ? 7.918 -35.75 -11.195 1 95.94 43 LEU B N 1
ATOM 3342 C CA . LEU B 1 43 ? 8.578 -34.5 -11.531 1 95.94 43 LEU B CA 1
ATOM 3343 C C . LEU B 1 43 ? 9.062 -34.5 -12.977 1 95.94 43 LEU B C 1
ATOM 3345 O O . LEU B 1 43 ? 9.477 -33.469 -13.5 1 95.94 43 LEU B O 1
ATOM 3349 N N . SER B 1 44 ? 9.031 -35.594 -13.734 1 92.81 44 SER B N 1
ATOM 3350 C CA . SER B 1 44 ? 9.711 -35.781 -15.008 1 92.81 44 SER B CA 1
ATOM 3351 C C . SER B 1 44 ? 9.125 -34.906 -16.094 1 92.81 44 SER B C 1
ATOM 3353 O O . SER B 1 44 ? 9.844 -34.469 -17 1 92.81 44 SER B O 1
ATOM 3355 N N . ASN B 1 45 ? 7.898 -34.5 -16.062 1 93 45 ASN B N 1
ATOM 3356 C CA . ASN B 1 45 ? 7.293 -33.75 -17.141 1 93 45 ASN B CA 1
ATOM 3357 C C . ASN B 1 45 ? 6.891 -32.344 -16.688 1 93 45 ASN B C 1
ATOM 3359 O O . ASN B 1 45 ? 5.852 -31.828 -17.094 1 93 45 ASN B O 1
ATOM 3363 N N . ASP B 1 46 ? 7.773 -31.75 -15.859 1 95.69 46 ASP B N 1
ATOM 3364 C CA . ASP B 1 46 ? 7.441 -30.469 -15.258 1 95.69 46 ASP B CA 1
ATOM 3365 C C . ASP B 1 46 ? 7.484 -29.344 -16.297 1 95.69 46 ASP B C 1
ATOM 3367 O O . ASP B 1 46 ? 6.969 -28.25 -16.062 1 95.69 46 ASP B O 1
ATOM 3371 N N . ARG B 1 47 ? 7.984 -29.562 -17.547 1 97 47 ARG B N 1
ATOM 3372 C CA . ARG B 1 47 ? 8.062 -28.562 -18.594 1 97 47 ARG B CA 1
ATOM 3373 C C . ARG B 1 47 ? 6.82 -28.578 -19.469 1 97 47 ARG B C 1
ATOM 3375 O O . ARG B 1 47 ? 6.59 -27.656 -20.266 1 97 47 ARG B O 1
ATOM 3382 N N . ASP B 1 48 ? 6.059 -29.609 -19.297 1 97.06 48 ASP B N 1
ATOM 3383 C CA . ASP B 1 48 ? 4.852 -29.766 -20.094 1 97.06 48 ASP B CA 1
ATOM 3384 C C . ASP B 1 48 ? 3.668 -29.047 -19.453 1 97.06 48 ASP B C 1
ATOM 3386 O O . ASP B 1 48 ? 3.52 -29.062 -18.234 1 97.06 48 ASP B O 1
ATOM 3390 N N . TRP B 1 49 ? 2.809 -28.484 -20.328 1 97.88 49 TRP B N 1
ATOM 3391 C CA . TRP B 1 49 ? 1.636 -27.781 -19.797 1 97.88 49 TRP B CA 1
ATOM 3392 C C . TRP B 1 49 ? 0.681 -28.766 -19.125 1 97.88 49 TRP B C 1
ATOM 3394 O O . TRP B 1 49 ? -0.048 -28.391 -18.203 1 97.88 49 TRP B O 1
ATOM 3404 N N . GLY B 1 50 ? 0.708 -30.031 -19.5 1 96.31 50 GLY B N 1
ATOM 3405 C CA . GLY B 1 50 ? -0.15 -31.062 -18.953 1 96.31 50 GLY B CA 1
ATOM 3406 C C . GLY B 1 50 ? 0.376 -31.641 -17.641 1 96.31 50 GLY B C 1
ATOM 3407 O O . GLY B 1 50 ? -0.08 -32.688 -17.188 1 96.31 50 GLY B O 1
ATOM 3408 N N . PHE B 1 51 ? 1.345 -30.984 -17.016 1 97.5 51 PHE B N 1
ATOM 3409 C CA . PHE B 1 51 ? 1.935 -31.422 -15.766 1 97.5 51 PHE B CA 1
ATOM 3410 C C . PHE B 1 51 ? 0.865 -31.594 -14.688 1 97.5 51 PHE B C 1
ATOM 3412 O O . PHE B 1 51 ? 0.044 -30.688 -14.484 1 97.5 51 PHE B O 1
ATOM 3419 N N . ASP B 1 52 ? 0.893 -32.719 -14.031 1 97.31 52 ASP B N 1
ATOM 3420 C CA . ASP B 1 52 ? -0.104 -33.031 -13.016 1 97.31 52 ASP B CA 1
ATOM 3421 C C . ASP B 1 52 ? 0.406 -32.688 -11.617 1 97.31 52 ASP B C 1
ATOM 3423 O O . ASP B 1 52 ? 0.887 -33.531 -10.883 1 97.31 52 ASP B O 1
ATOM 3427 N N . ILE B 1 53 ? 0.11 -31.469 -11.211 1 98.19 53 ILE B N 1
ATOM 3428 C CA . ILE B 1 53 ? 0.59 -30.938 -9.938 1 98.19 53 ILE B CA 1
ATOM 3429 C C . ILE B 1 53 ? -0.067 -31.703 -8.789 1 98.19 53 ILE B C 1
ATOM 3431 O O . ILE B 1 53 ? 0.522 -31.844 -7.715 1 98.19 53 ILE B O 1
ATOM 3435 N N . LEU B 1 54 ? -1.285 -32.188 -8.984 1 97.06 54 LEU B N 1
ATOM 3436 C CA . LEU B 1 54 ? -2.006 -32.875 -7.914 1 97.06 54 LEU B CA 1
ATOM 3437 C C . LEU B 1 54 ? -1.427 -34.25 -7.664 1 97.06 54 LEU B C 1
ATOM 3439 O O . LEU B 1 54 ? -1.421 -34.75 -6.527 1 97.06 54 LEU B O 1
ATOM 3443 N N . ARG B 1 55 ? -0.986 -34.906 -8.719 1 96.56 55 ARG B N 1
ATOM 3444 C CA . ARG B 1 55 ? -0.235 -36.125 -8.508 1 96.56 55 ARG B CA 1
ATOM 3445 C C . ARG B 1 55 ? 1.002 -35.875 -7.652 1 96.56 55 ARG B C 1
ATOM 3447 O O . ARG B 1 55 ? 1.289 -36.656 -6.73 1 96.56 55 ARG B O 1
ATOM 3454 N N . LEU B 1 56 ? 1.721 -34.812 -7.969 1 97.75 56 LEU B N 1
ATOM 3455 C CA . LEU B 1 56 ? 2.891 -34.469 -7.172 1 97.75 56 LEU B CA 1
ATOM 3456 C C . LEU B 1 56 ? 2.5 -34.188 -5.727 1 97.75 56 LEU B C 1
ATOM 3458 O O . LEU B 1 56 ? 3.217 -34.562 -4.797 1 97.75 56 LEU B O 1
ATOM 3462 N N . GLU B 1 57 ? 1.454 -33.469 -5.543 1 97.31 57 GLU B N 1
ATOM 3463 C CA . GLU B 1 57 ? 0.943 -33.219 -4.199 1 97.31 57 GLU B CA 1
ATOM 3464 C C . GLU B 1 57 ? 0.776 -34.531 -3.42 1 97.31 57 GLU B C 1
ATOM 3466 O O . GLU B 1 57 ? 1.22 -34.625 -2.273 1 97.31 57 GLU B O 1
ATOM 3471 N N . ARG B 1 58 ? 0.156 -35.5 -4.062 1 96.12 58 ARG B N 1
ATOM 3472 C CA . ARG B 1 58 ? -0.146 -36.781 -3.414 1 96.12 58 ARG B CA 1
ATOM 3473 C C . ARG B 1 58 ? 1.133 -37.531 -3.062 1 96.12 58 ARG B C 1
ATOM 3475 O O . ARG B 1 58 ? 1.308 -37.969 -1.925 1 96.12 58 ARG B O 1
ATOM 3482 N N . VAL B 1 59 ? 2.012 -37.625 -3.975 1 96.44 59 VAL B N 1
ATOM 3483 C CA . VAL B 1 59 ? 3.182 -38.469 -3.785 1 96.44 59 VAL B CA 1
ATOM 3484 C C . VAL B 1 59 ? 4.164 -37.781 -2.826 1 96.44 59 VAL B C 1
ATOM 3486 O O . VAL B 1 59 ? 4.984 -38.469 -2.199 1 96.44 59 VAL B O 1
ATOM 3489 N N . THR B 1 60 ? 4.086 -36.438 -2.682 1 96.25 60 THR B N 1
ATOM 3490 C CA . THR B 1 60 ? 4.996 -35.719 -1.799 1 96.25 60 THR B CA 1
ATOM 3491 C C . THR B 1 60 ? 4.328 -35.438 -0.46 1 96.25 60 THR B C 1
ATOM 3493 O O . THR B 1 60 ? 4.918 -34.781 0.402 1 96.25 60 THR B O 1
ATOM 3496 N N . GLU B 1 61 ? 3.131 -35.781 -0.326 1 94.44 61 GLU B N 1
ATOM 3497 C CA . GLU B 1 61 ? 2.359 -35.531 0.883 1 94.44 61 GLU B CA 1
ATOM 3498 C C . GLU B 1 61 ? 2.309 -34.031 1.181 1 94.44 61 GLU B C 1
ATOM 3500 O O . GLU B 1 61 ? 2.67 -33.594 2.275 1 94.44 61 GLU B O 1
ATOM 3505 N N . ASN B 1 62 ? 1.922 -33.312 0.206 1 95.25 62 ASN B N 1
ATOM 3506 C CA . ASN B 1 62 ? 1.627 -31.891 0.278 1 95.25 62 ASN B CA 1
ATOM 3507 C C . ASN B 1 62 ? 2.902 -31.047 0.287 1 95.25 62 ASN B C 1
ATOM 3509 O O . ASN B 1 62 ? 2.914 -29.938 0.804 1 95.25 62 ASN B O 1
ATOM 3513 N N . HIS B 1 63 ? 4 -31.547 -0.318 1 97.62 63 HIS B N 1
ATOM 3514 C CA . HIS B 1 63 ? 5.242 -30.797 -0.442 1 97.62 63 HIS B CA 1
ATOM 3515 C C . HIS B 1 63 ? 5.586 -30.531 -1.904 1 97.62 63 HIS B C 1
ATOM 3517 O O . HIS B 1 63 ? 6.754 -30.594 -2.291 1 97.62 63 HIS B O 1
ATOM 3523 N N . ALA B 1 64 ? 4.59 -30.328 -2.707 1 98.38 64 ALA B N 1
ATOM 3524 C CA . ALA B 1 64 ? 4.77 -30.125 -4.141 1 98.38 64 ALA B CA 1
ATOM 3525 C C . ALA B 1 64 ? 5.609 -28.875 -4.418 1 98.38 64 ALA B C 1
ATOM 3527 O O . ALA B 1 64 ? 6.43 -28.859 -5.34 1 98.38 64 ALA B O 1
ATOM 3528 N N . LEU B 1 65 ? 5.461 -27.812 -3.631 1 98.88 65 LEU B N 1
ATOM 3529 C CA . LEU B 1 65 ? 6.125 -26.547 -3.908 1 98.88 65 LEU B CA 1
ATOM 3530 C C . LEU B 1 65 ? 7.633 -26.688 -3.748 1 98.88 65 LEU B C 1
ATOM 3532 O O . LEU B 1 65 ? 8.391 -26.281 -4.629 1 98.88 65 LEU B O 1
ATOM 3536 N N . SER B 1 66 ? 8.062 -27.266 -2.625 1 98.56 66 SER B N 1
ATOM 3537 C CA . SER B 1 66 ? 9.492 -27.375 -2.387 1 98.56 66 SER B CA 1
ATOM 3538 C C . SER B 1 66 ? 10.148 -28.312 -3.404 1 98.56 66 SER B C 1
ATOM 3540 O O . SER B 1 66 ? 11.188 -27.984 -3.977 1 98.56 66 SER B O 1
ATOM 3542 N N . GLN B 1 67 ? 9.477 -29.453 -3.707 1 98.19 67 GLN B N 1
ATOM 3543 C CA . GLN B 1 67 ? 10.047 -30.438 -4.629 1 98.19 67 GLN B CA 1
ATOM 3544 C C . GLN B 1 67 ? 10.148 -29.875 -6.039 1 98.19 67 GLN B C 1
ATOM 3546 O O . GLN B 1 67 ? 11.211 -29.938 -6.664 1 98.19 67 GLN B O 1
ATOM 3551 N N . LEU B 1 68 ? 9.094 -29.328 -6.496 1 98.75 68 LEU B N 1
ATOM 3552 C CA . LEU B 1 68 ? 9.07 -28.781 -7.848 1 98.75 68 LEU B CA 1
ATOM 3553 C C . LEU B 1 68 ? 9.898 -27.5 -7.926 1 98.75 68 LEU B C 1
ATOM 3555 O O . LEU B 1 68 ? 10.594 -27.266 -8.914 1 98.75 68 LEU B O 1
ATOM 3559 N N . GLY B 1 69 ? 9.82 -26.656 -6.883 1 98.81 69 GLY B N 1
ATOM 3560 C CA . GLY B 1 69 ? 10.531 -25.391 -6.859 1 98.81 69 GLY B CA 1
ATOM 3561 C C . GLY B 1 69 ? 12.039 -25.547 -6.953 1 98.81 69 GLY B C 1
ATOM 3562 O O . GLY B 1 69 ? 12.695 -24.844 -7.723 1 98.81 69 GLY B O 1
ATOM 3563 N N . ILE B 1 70 ? 12.562 -26.453 -6.223 1 98.44 70 ILE B N 1
ATOM 3564 C CA . ILE B 1 70 ? 14 -26.703 -6.246 1 98.44 70 ILE B CA 1
ATOM 3565 C C . ILE B 1 70 ? 14.43 -27.109 -7.656 1 98.44 70 ILE B C 1
ATOM 3567 O O . ILE B 1 70 ? 15.422 -26.594 -8.18 1 98.44 70 ILE B O 1
ATOM 3571 N N . LYS B 1 71 ? 13.664 -27.938 -8.25 1 98.25 71 LYS B N 1
ATOM 3572 C CA . LYS B 1 71 ? 13.977 -28.406 -9.602 1 98.25 71 LYS B CA 1
ATOM 3573 C C . LYS B 1 71 ? 13.93 -27.25 -10.602 1 98.25 71 LYS B C 1
ATOM 3575 O O . LYS B 1 71 ? 14.844 -27.094 -11.414 1 98.25 71 LYS B O 1
ATOM 3580 N N . ILE B 1 72 ? 12.883 -26.469 -10.562 1 98.75 72 ILE B N 1
ATOM 3581 C CA . ILE B 1 72 ? 12.703 -25.359 -11.492 1 98.75 72 ILE B CA 1
ATOM 3582 C C . ILE B 1 72 ? 13.797 -24.312 -11.273 1 98.75 72 ILE B C 1
ATOM 3584 O O . ILE B 1 72 ? 14.383 -23.812 -12.234 1 98.75 72 ILE B O 1
ATOM 3588 N N . PHE B 1 73 ? 14.094 -23.984 -9.984 1 98.81 73 PHE B N 1
ATOM 3589 C CA . PHE B 1 73 ? 15.117 -23 -9.688 1 98.81 73 PHE B CA 1
ATOM 3590 C C . PHE B 1 73 ? 16.484 -23.469 -10.172 1 98.81 73 PHE B C 1
ATOM 3592 O O . PHE B 1 73 ? 17.297 -22.656 -10.617 1 98.81 73 PHE B O 1
ATOM 3599 N N . GLU B 1 74 ? 16.703 -24.75 -10.133 1 98 74 GLU B N 1
ATOM 3600 C CA . GLU B 1 74 ? 17.953 -25.312 -10.648 1 98 74 GLU B CA 1
ATOM 3601 C C . GLU B 1 74 ? 18.031 -25.172 -12.172 1 98 74 GLU B C 1
ATOM 3603 O O . GLU B 1 74 ? 19.047 -24.75 -12.711 1 98 74 GLU B O 1
ATOM 3608 N N . ARG B 1 75 ? 17.016 -25.547 -12.805 1 97.56 75 ARG B N 1
ATOM 3609 C CA . ARG B 1 75 ? 16.969 -25.484 -14.266 1 97.56 75 ARG B CA 1
ATOM 3610 C C . ARG B 1 75 ? 17.188 -24.062 -14.758 1 97.56 75 ARG B C 1
ATOM 3612 O O . ARG B 1 75 ? 17.859 -23.844 -15.758 1 97.56 75 ARG B O 1
ATOM 3619 N N . TRP B 1 76 ? 16.641 -23.109 -14.047 1 98.06 76 TRP B N 1
ATOM 3620 C CA . TRP B 1 76 ? 16.719 -21.719 -14.453 1 98.06 76 TRP B CA 1
ATOM 3621 C C . TRP B 1 76 ? 17.969 -21.047 -13.875 1 98.06 76 TRP B C 1
ATOM 3623 O O . TRP B 1 76 ? 18.156 -19.844 -14.031 1 98.06 76 TRP B O 1
ATOM 3633 N N . LYS B 1 77 ? 18.781 -21.781 -13.125 1 97.75 77 LYS B N 1
ATOM 3634 C CA . LYS B 1 77 ? 20.031 -21.328 -12.547 1 97.75 77 LYS B CA 1
ATOM 3635 C C . LYS B 1 77 ? 19.812 -20.094 -11.672 1 97.75 77 LYS B C 1
ATOM 3637 O O . LYS B 1 77 ? 20.562 -19.109 -11.766 1 97.75 77 LYS B O 1
ATOM 3642 N N . VAL B 1 78 ? 18.781 -20.172 -10.875 1 98.31 78 VAL B N 1
ATOM 3643 C CA . VAL B 1 78 ? 18.469 -19.078 -9.969 1 98.31 78 VAL B CA 1
ATOM 3644 C C . VAL B 1 78 ? 19.594 -18.891 -8.953 1 98.31 78 VAL B C 1
ATOM 3646 O O . VAL B 1 78 ? 19.906 -17.766 -8.562 1 98.31 78 VAL B O 1
ATOM 3649 N N . HIS B 1 79 ? 20.219 -20.016 -8.539 1 97.62 79 HIS B N 1
ATOM 3650 C CA . HIS B 1 79 ? 21.328 -19.953 -7.598 1 97.62 79 HIS B CA 1
ATOM 3651 C C . HIS B 1 79 ? 22.484 -19.141 -8.164 1 97.62 79 HIS B C 1
ATOM 3653 O O . HIS B 1 79 ? 23.188 -18.453 -7.418 1 97.62 79 HIS B O 1
ATOM 3659 N N . ASP B 1 80 ? 22.703 -19.188 -9.453 1 97.56 80 ASP B N 1
ATOM 3660 C CA . ASP B 1 80 ? 23.75 -18.406 -10.086 1 97.56 80 ASP B CA 1
ATOM 3661 C C . ASP B 1 80 ? 23.391 -16.922 -10.102 1 97.56 80 ASP B C 1
ATOM 3663 O O . ASP B 1 80 ? 24.234 -16.078 -9.789 1 97.56 80 ASP B O 1
ATOM 3667 N N . THR B 1 81 ? 22.188 -16.656 -10.492 1 97.44 81 THR B N 1
ATOM 3668 C CA . THR B 1 81 ? 21.719 -15.266 -10.578 1 97.44 81 THR B CA 1
ATOM 3669 C C . THR B 1 81 ? 21.781 -14.602 -9.203 1 97.44 81 THR B C 1
ATOM 3671 O O . THR B 1 81 ? 22.156 -13.43 -9.094 1 97.44 81 THR B O 1
ATOM 3674 N N . LEU B 1 82 ? 21.438 -15.367 -8.156 1 98.44 82 LEU B N 1
ATOM 3675 C CA . LEU B 1 82 ? 21.375 -14.812 -6.809 1 98.44 82 LEU B CA 1
ATOM 3676 C C . LEU B 1 82 ? 22.688 -15.031 -6.062 1 98.44 82 LEU B C 1
ATOM 3678 O O . LEU B 1 82 ? 22.844 -14.586 -4.922 1 98.44 82 LEU B O 1
ATOM 3682 N N . ARG B 1 83 ? 23.609 -15.766 -6.672 1 98.06 83 ARG B N 1
ATOM 3683 C CA . ARG B 1 83 ? 24.922 -16.062 -6.098 1 98.06 83 ARG B CA 1
ATOM 3684 C C . ARG B 1 83 ? 24.781 -16.734 -4.738 1 98.06 83 ARG B C 1
ATOM 3686 O O . ARG B 1 83 ? 25.406 -16.312 -3.76 1 98.06 83 ARG B O 1
ATOM 3693 N N . CYS B 1 84 ? 23.922 -17.719 -4.668 1 97.69 84 CYS B N 1
ATOM 3694 C CA . CYS B 1 84 ? 23.75 -18.5 -3.445 1 97.69 84 CYS B CA 1
ATOM 3695 C C . CYS B 1 84 ? 23.781 -20 -3.746 1 97.69 84 CYS B C 1
ATOM 3697 O O . CYS B 1 84 ? 23.859 -20.406 -4.91 1 97.69 84 CYS B O 1
ATOM 3699 N N . SER B 1 85 ? 23.812 -20.812 -2.695 1 97.88 85 SER B N 1
ATOM 3700 C CA . SER B 1 85 ? 23.922 -22.25 -2.879 1 97.88 85 SER B CA 1
ATOM 3701 C C . SER B 1 85 ? 22.562 -22.875 -3.141 1 97.88 85 SER B C 1
ATOM 3703 O O . SER B 1 85 ? 21.531 -22.344 -2.715 1 97.88 85 SER B O 1
ATOM 3705 N N . SER B 1 86 ? 22.594 -24.031 -3.795 1 97.62 86 SER B N 1
ATOM 3706 C CA . SER B 1 86 ? 21.375 -24.812 -4.008 1 97.62 86 SER B CA 1
ATOM 3707 C C . SER B 1 86 ? 20.781 -25.281 -2.686 1 97.62 86 SER B C 1
ATOM 3709 O O . SER B 1 86 ? 19.562 -25.391 -2.549 1 97.62 86 SER B O 1
ATOM 3711 N N . ASP B 1 87 ? 21.625 -25.484 -1.789 1 98.06 87 ASP B N 1
ATOM 3712 C CA . ASP B 1 87 ? 21.156 -25.891 -0.464 1 98.06 87 ASP B CA 1
ATOM 3713 C C . ASP B 1 87 ? 20.359 -24.781 0.203 1 98.06 87 ASP B C 1
ATOM 3715 O O . ASP B 1 87 ? 19.344 -25.047 0.864 1 98.06 87 ASP B O 1
ATOM 3719 N N . LEU B 1 88 ? 20.828 -23.578 0.063 1 98.62 88 LEU B N 1
ATOM 3720 C CA . LEU B 1 88 ? 20.125 -22.438 0.626 1 98.62 88 LEU B CA 1
ATOM 3721 C C . LEU B 1 88 ? 18.75 -22.266 -0.033 1 98.62 88 LEU B C 1
ATOM 3723 O O . LEU B 1 88 ? 17.766 -21.953 0.64 1 98.62 88 LEU B O 1
ATOM 3727 N N . ILE B 1 89 ? 18.719 -22.5 -1.318 1 98.69 89 ILE B N 1
ATOM 3728 C CA . ILE B 1 89 ? 17.469 -22.422 -2.055 1 98.69 89 ILE B CA 1
ATOM 3729 C C . ILE B 1 89 ? 16.5 -23.484 -1.532 1 98.69 89 ILE B C 1
ATOM 3731 O O . ILE B 1 89 ? 15.312 -23.219 -1.334 1 98.69 89 ILE B O 1
ATOM 3735 N N . ALA B 1 90 ? 17 -24.656 -1.298 1 98.5 90 ALA B N 1
ATOM 3736 C CA . ALA B 1 90 ? 16.156 -25.719 -0.774 1 98.5 90 ALA B CA 1
ATOM 3737 C C . ALA B 1 90 ? 15.602 -25.375 0.601 1 98.5 90 ALA B C 1
ATOM 3739 O O . ALA B 1 90 ? 14.422 -25.594 0.878 1 98.5 90 ALA B O 1
ATOM 3740 N N . LYS B 1 91 ? 16.422 -24.844 1.436 1 98.69 91 LYS B N 1
ATOM 3741 C CA . LYS B 1 91 ? 15.977 -24.406 2.758 1 98.69 91 LYS B CA 1
ATOM 3742 C C . LYS B 1 91 ? 14.945 -23.297 2.65 1 98.69 91 LYS B C 1
ATOM 3744 O O . LYS B 1 91 ? 13.977 -23.25 3.42 1 98.69 91 LYS B O 1
ATOM 3749 N N . TRP B 1 92 ? 15.211 -22.375 1.743 1 98.88 92 TRP B N 1
ATOM 3750 C CA . TRP B 1 92 ? 14.281 -21.281 1.52 1 98.88 92 TRP B CA 1
ATOM 3751 C C . TRP B 1 92 ? 12.898 -21.812 1.145 1 98.88 92 TRP B C 1
ATOM 3753 O O . TRP B 1 92 ? 11.891 -21.375 1.705 1 98.88 92 TRP B O 1
ATOM 3763 N N . PHE B 1 93 ? 12.828 -22.797 0.274 1 98.88 93 PHE B N 1
ATOM 3764 C CA . PHE B 1 93 ? 11.547 -23.359 -0.137 1 98.88 93 PHE B CA 1
ATOM 3765 C C . PHE B 1 93 ? 10.859 -24.047 1.034 1 98.88 93 PHE B C 1
ATOM 3767 O O . PHE B 1 93 ? 9.633 -24.031 1.145 1 98.88 93 PHE B O 1
ATOM 3774 N N . THR B 1 94 ? 11.617 -24.656 1.825 1 98.62 94 THR B N 1
ATOM 3775 C CA . THR B 1 94 ? 11.055 -25.297 3.002 1 98.62 94 THR B CA 1
ATOM 3776 C C . THR B 1 94 ? 10.383 -24.281 3.914 1 98.62 94 THR B C 1
ATOM 3778 O O . THR B 1 94 ? 9.258 -24.484 4.375 1 98.62 94 THR B O 1
ATOM 3781 N N . VAL B 1 95 ? 11.094 -23.172 4.129 1 98.75 95 VAL B N 1
ATOM 3782 C CA . VAL B 1 95 ? 10.562 -22.125 4.984 1 98.75 95 VAL B CA 1
ATOM 3783 C C . VAL B 1 95 ? 9.297 -21.531 4.352 1 98.75 95 VAL B C 1
ATOM 3785 O O . VAL B 1 95 ? 8.281 -21.359 5.023 1 98.75 95 VAL B O 1
ATOM 3788 N N . ILE B 1 96 ? 9.32 -21.25 3.055 1 98.88 96 ILE B N 1
ATOM 3789 C CA . ILE B 1 96 ? 8.195 -20.641 2.346 1 98.88 96 ILE B CA 1
ATOM 3790 C C . ILE B 1 96 ? 7.004 -21.609 2.357 1 98.88 96 ILE B C 1
ATOM 3792 O O . ILE B 1 96 ? 5.891 -21.203 2.709 1 98.88 96 ILE B O 1
ATOM 3796 N N . GLU B 1 97 ? 7.219 -22.828 2.016 1 98.81 97 GLU B N 1
ATOM 3797 C CA . GLU B 1 97 ? 6.141 -23.812 1.951 1 98.81 97 GLU B CA 1
ATOM 3798 C C . GLU B 1 97 ? 5.492 -24.016 3.316 1 98.81 97 GLU B C 1
ATOM 3800 O O . GLU B 1 97 ? 4.273 -24.188 3.412 1 98.81 97 GLU B O 1
ATOM 3805 N N . ASN B 1 98 ? 6.273 -23.953 4.375 1 98.44 98 ASN B N 1
ATOM 3806 C CA . ASN B 1 98 ? 5.773 -24.156 5.734 1 98.44 98 ASN B CA 1
ATOM 3807 C C . ASN B 1 98 ? 4.859 -23 6.16 1 98.44 98 ASN B C 1
ATOM 3809 O O . ASN B 1 98 ? 4.152 -23.109 7.164 1 98.44 98 ASN B O 1
ATOM 3813 N N . HIS B 1 99 ? 4.902 -21.922 5.406 1 98.69 99 HIS B N 1
ATOM 3814 C CA . HIS B 1 99 ? 4.078 -20.766 5.789 1 98.69 99 HIS B CA 1
ATOM 3815 C C . HIS B 1 99 ? 2.838 -20.672 4.91 1 98.69 99 HIS B C 1
ATOM 3817 O O . HIS B 1 99 ? 2.131 -19.656 4.938 1 98.69 99 HIS B O 1
ATOM 3823 N N . TYR B 1 100 ? 2.623 -21.672 4.094 1 98.75 100 TYR B N 1
ATOM 3824 C CA . TYR B 1 100 ? 1.317 -21.891 3.477 1 98.75 100 TYR B CA 1
ATOM 3825 C C . TYR B 1 100 ? 0.41 -22.703 4.395 1 98.75 100 TYR B C 1
ATOM 3827 O O . TYR B 1 100 ? 0.89 -23.469 5.234 1 98.75 100 TYR B O 1
ATOM 3835 N N . HIS B 1 101 ? -0.859 -22.531 4.203 1 97.88 101 HIS B N 1
ATOM 3836 C CA . HIS B 1 101 ? -1.834 -23.281 5 1 97.88 101 HIS B CA 1
ATOM 3837 C C . HIS B 1 101 ? -2.361 -24.484 4.242 1 97.88 101 HIS B C 1
ATOM 3839 O O . HIS B 1 101 ? -3.176 -24.344 3.326 1 97.88 101 HIS B O 1
ATOM 3845 N N . SER B 1 102 ? -2.07 -25.641 4.754 1 94.62 102 SER B N 1
ATOM 3846 C CA . SER B 1 102 ? -2.395 -26.875 4.055 1 94.62 102 SER B CA 1
ATOM 3847 C C . SER B 1 102 ? -3.889 -27.172 4.113 1 94.62 102 SER B C 1
ATOM 3849 O O . SER B 1 102 ? -4.406 -27.938 3.301 1 94.62 102 SER B O 1
ATOM 3851 N N . LEU B 1 103 ? -4.562 -26.516 5.02 1 94.5 103 LEU B N 1
ATOM 3852 C CA . LEU B 1 103 ? -5.988 -26.766 5.176 1 94.5 103 LEU B CA 1
ATOM 3853 C C . LEU B 1 103 ? -6.797 -26 4.129 1 94.5 103 LEU B C 1
ATOM 3855 O O . LEU B 1 103 ? -7.973 -26.297 3.912 1 94.5 103 LEU B O 1
ATOM 3859 N N . ASN B 1 104 ? -6.191 -25 3.537 1 97.38 104 ASN B N 1
ATOM 3860 C CA . ASN B 1 104 ? -6.879 -24.312 2.445 1 97.38 104 ASN B CA 1
ATOM 3861 C C . ASN B 1 104 ? -7.086 -25.234 1.248 1 97.38 104 ASN B C 1
ATOM 3863 O O . ASN B 1 104 ? -6.129 -25.844 0.751 1 97.38 104 ASN B O 1
ATOM 3867 N N . PRO B 1 105 ? -8.281 -25.297 0.768 1 96.75 105 PRO B N 1
ATOM 3868 C CA . PRO B 1 105 ? -8.5 -26.156 -0.402 1 96.75 105 PRO B CA 1
ATOM 3869 C C . PRO B 1 105 ? -7.758 -25.656 -1.642 1 96.75 105 PRO B C 1
ATOM 3871 O O . PRO B 1 105 ? -7.168 -26.453 -2.375 1 96.75 105 PRO B O 1
ATOM 3874 N N . TYR B 1 106 ? -7.727 -24.375 -1.868 1 98.12 106 TYR B N 1
ATOM 3875 C CA . TYR B 1 106 ? -7.199 -23.828 -3.115 1 98.12 106 TYR B CA 1
ATOM 3876 C C . TYR B 1 106 ? -5.902 -23.078 -2.873 1 98.12 106 TYR B C 1
ATOM 3878 O O . TYR B 1 106 ? -4.855 -23.422 -3.416 1 98.12 106 TYR B O 1
ATOM 3886 N N . HIS B 1 107 ? -5.973 -22.016 -2.025 1 98.69 107 HIS B N 1
ATOM 3887 C CA . HIS B 1 107 ? -4.812 -21.156 -1.803 1 98.69 107 HIS B CA 1
ATOM 3888 C C . HIS B 1 107 ? -3.832 -21.797 -0.831 1 98.69 107 HIS B C 1
ATOM 3890 O O . HIS B 1 107 ? -3.707 -21.359 0.315 1 98.69 107 HIS B O 1
ATOM 3896 N N . ASN B 1 108 ? -3.105 -22.75 -1.311 1 98.62 108 ASN B N 1
ATOM 3897 C CA . ASN B 1 108 ? -2.125 -23.516 -0.555 1 98.62 108 ASN B CA 1
ATOM 3898 C C . ASN B 1 108 ? -0.82 -23.688 -1.33 1 98.62 108 ASN B C 1
ATOM 3900 O O . ASN B 1 108 ? -0.648 -23.078 -2.395 1 98.62 108 ASN B O 1
ATOM 3904 N N . ALA B 1 109 ? 0.083 -24.469 -0.772 1 98.81 109 ALA B N 1
ATOM 3905 C CA . ALA B 1 109 ? 1.407 -24.641 -1.367 1 98.81 109 ALA B CA 1
ATOM 3906 C C . ALA B 1 109 ? 1.318 -25.328 -2.725 1 98.81 109 ALA B C 1
ATOM 3908 O O . ALA B 1 109 ? 2.105 -25.031 -3.629 1 98.81 109 ALA B O 1
ATOM 3909 N N . THR B 1 110 ? 0.37 -26.203 -2.902 1 98.75 110 THR B N 1
ATOM 3910 C CA . THR B 1 110 ? 0.198 -26.906 -4.168 1 98.75 110 THR B CA 1
ATOM 3911 C C . THR B 1 110 ? -0.202 -25.938 -5.277 1 98.75 110 THR B C 1
ATOM 3913 O O . THR B 1 110 ? 0.307 -26.031 -6.395 1 98.75 110 THR B O 1
ATOM 3916 N N . HIS B 1 111 ? -1.143 -25.047 -4.93 1 98.88 111 HIS B N 1
ATOM 3917 C CA . HIS B 1 111 ? -1.506 -24.016 -5.898 1 98.88 111 HIS B CA 1
ATOM 3918 C C . HIS B 1 111 ? -0.299 -23.172 -6.273 1 98.88 111 HIS B C 1
ATOM 3920 O O . HIS B 1 111 ? -0.092 -22.859 -7.453 1 98.88 111 HIS B O 1
ATOM 3926 N N . ALA B 1 112 ? 0.498 -22.797 -5.309 1 98.94 112 ALA B N 1
ATOM 3927 C CA . ALA B 1 112 ? 1.71 -22.031 -5.582 1 98.94 112 ALA B CA 1
ATOM 3928 C C . ALA B 1 112 ? 2.652 -22.797 -6.5 1 98.94 112 ALA B C 1
ATOM 3930 O O . ALA B 1 112 ? 3.264 -22.219 -7.402 1 98.94 112 ALA B O 1
ATOM 3931 N N . ALA B 1 113 ? 2.754 -24.094 -6.254 1 98.88 113 ALA B N 1
ATOM 3932 C CA . ALA B 1 113 ? 3.588 -24.938 -7.105 1 98.88 113 ALA B CA 1
ATOM 3933 C C . ALA B 1 113 ? 3.072 -24.938 -8.539 1 98.88 113 ALA B C 1
ATOM 3935 O O . ALA B 1 113 ? 3.857 -24.906 -9.492 1 98.88 113 ALA B O 1
ATOM 3936 N N . ASP B 1 114 ? 1.815 -25.031 -8.672 1 98.88 114 ASP B N 1
ATOM 3937 C CA . ASP B 1 114 ? 1.203 -25.031 -10 1 98.88 114 ASP B CA 1
ATOM 3938 C C . ASP B 1 114 ? 1.478 -23.719 -10.719 1 98.88 114 ASP B C 1
ATOM 3940 O O . ASP B 1 114 ? 1.799 -23.703 -11.914 1 98.88 114 ASP B O 1
ATOM 3944 N N . VAL B 1 115 ? 1.342 -22.609 -10.008 1 98.94 115 VAL B N 1
ATOM 3945 C CA . VAL B 1 115 ? 1.614 -21.281 -10.57 1 98.94 115 VAL B CA 1
ATOM 3946 C C . VAL B 1 115 ? 3.09 -21.188 -10.945 1 98.94 115 VAL B C 1
ATOM 3948 O O . VAL B 1 115 ? 3.434 -20.609 -11.984 1 98.94 115 VAL B O 1
ATOM 3951 N N . LEU B 1 116 ? 3.955 -21.719 -10.117 1 98.94 116 LEU B N 1
ATOM 3952 C CA . LEU B 1 116 ? 5.383 -21.719 -10.398 1 98.94 116 LEU B CA 1
ATOM 3953 C C . LEU B 1 116 ? 5.68 -22.531 -11.664 1 98.94 116 LEU B C 1
ATOM 3955 O O . LEU B 1 116 ? 6.469 -22.109 -12.508 1 98.94 116 LEU B O 1
ATOM 3959 N N . GLN B 1 117 ? 5.059 -23.688 -11.789 1 98.88 117 GLN B N 1
ATOM 3960 C CA . GLN B 1 117 ? 5.207 -24.516 -12.984 1 98.88 117 GLN B CA 1
ATOM 3961 C C . GLN B 1 117 ? 4.742 -23.766 -14.227 1 98.88 117 GLN B C 1
ATOM 3963 O O . GLN B 1 117 ? 5.434 -23.766 -15.25 1 98.88 117 GLN B O 1
ATOM 3968 N N . ALA B 1 118 ? 3.609 -23.156 -14.164 1 98.88 118 ALA B N 1
ATOM 3969 C CA . ALA B 1 118 ? 3.074 -22.391 -15.281 1 98.88 118 ALA B CA 1
ATOM 3970 C C . ALA B 1 118 ? 3.998 -21.234 -15.648 1 98.88 118 ALA B C 1
ATOM 3972 O O . ALA B 1 118 ? 4.223 -20.953 -16.828 1 98.88 118 ALA B O 1
ATOM 3973 N N . THR B 1 119 ? 4.492 -20.531 -14.625 1 98.94 119 THR B N 1
ATOM 3974 C CA . THR B 1 119 ? 5.422 -19.438 -14.836 1 98.94 119 THR B CA 1
ATOM 3975 C C . THR B 1 119 ? 6.656 -19.906 -15.602 1 98.94 119 THR B C 1
ATOM 3977 O O . THR B 1 119 ? 7.062 -19.266 -16.578 1 98.94 119 THR B O 1
ATOM 3980 N N . SER B 1 120 ? 7.191 -21.016 -15.148 1 98.88 120 SER B N 1
ATOM 3981 C CA . SER B 1 120 ? 8.352 -21.578 -15.828 1 98.88 120 SER B CA 1
ATOM 3982 C C . SER B 1 120 ? 8.016 -21.953 -17.266 1 98.88 120 SER B C 1
ATOM 3984 O O . SER B 1 120 ? 8.805 -21.703 -18.172 1 98.88 120 SER B O 1
ATOM 3986 N N . TYR B 1 121 ? 6.883 -22.531 -17.484 1 98.75 121 TYR B N 1
ATOM 3987 C CA . TYR B 1 121 ? 6.422 -22.922 -18.812 1 98.75 121 TYR B CA 1
ATOM 3988 C C . TYR B 1 121 ? 6.332 -21.703 -19.734 1 98.75 121 TYR B C 1
ATOM 3990 O O . TYR B 1 121 ? 6.785 -21.75 -20.875 1 98.75 121 TYR B O 1
ATOM 3998 N N . PHE B 1 122 ? 5.723 -20.625 -19.266 1 98.94 122 PHE B N 1
ATOM 3999 C CA . PHE B 1 122 ? 5.562 -19.406 -20.062 1 98.94 122 PHE B CA 1
ATOM 4000 C C . PHE B 1 122 ? 6.918 -18.781 -20.375 1 98.94 122 PHE B C 1
ATOM 4002 O O . PHE B 1 122 ? 7.137 -18.281 -21.469 1 98.94 122 PHE B O 1
ATOM 4009 N N . LEU B 1 123 ? 7.812 -18.812 -19.391 1 98.75 123 LEU B N 1
ATOM 4010 C CA . LEU B 1 123 ? 9.141 -18.25 -19.594 1 98.75 123 LEU B CA 1
ATOM 4011 C C . LEU B 1 123 ? 9.914 -19.031 -20.641 1 98.75 123 LEU B C 1
ATOM 4013 O O . LEU B 1 123 ? 10.812 -18.484 -21.297 1 98.75 123 LEU B O 1
ATOM 4017 N N . ASP B 1 124 ? 9.57 -20.297 -20.875 1 97.88 124 ASP B N 1
ATOM 4018 C CA . ASP B 1 124 ? 10.234 -21.172 -21.844 1 97.88 124 ASP B CA 1
ATOM 4019 C C . ASP B 1 124 ? 9.812 -20.812 -23.266 1 97.88 124 ASP B C 1
ATOM 4021 O O . ASP B 1 124 ? 10.469 -21.219 -24.234 1 97.88 124 ASP B O 1
ATOM 4025 N N . SER B 1 125 ? 8.711 -20.094 -23.438 1 98.12 125 SER B N 1
ATOM 4026 C CA . SER B 1 125 ? 8.281 -19.656 -24.75 1 98.12 125 SER B CA 1
ATOM 4027 C C . SER B 1 125 ? 9.289 -18.688 -25.359 1 98.12 125 SER B C 1
ATOM 4029 O O . SER B 1 125 ? 9.641 -17.672 -24.75 1 98.12 125 SER B O 1
ATOM 4031 N N . PRO B 1 126 ? 9.734 -18.953 -26.594 1 97.88 126 PRO B N 1
ATOM 4032 C CA . PRO B 1 126 ? 10.688 -18.031 -27.234 1 97.88 126 PRO B CA 1
ATOM 4033 C C . PRO B 1 126 ? 10.141 -16.609 -27.359 1 97.88 126 PRO B C 1
ATOM 4035 O O . PRO B 1 126 ? 10.883 -15.641 -27.188 1 97.88 126 PRO B O 1
ATOM 4038 N N . ALA B 1 127 ? 8.891 -16.516 -27.656 1 96.94 127 ALA B N 1
ATOM 4039 C CA . ALA B 1 127 ? 8.273 -15.195 -27.781 1 96.94 127 ALA B CA 1
ATOM 4040 C C . ALA B 1 127 ? 8.344 -14.422 -26.469 1 96.94 127 ALA B C 1
ATOM 4042 O O . ALA B 1 127 ? 8.586 -13.219 -26.469 1 96.94 127 ALA B O 1
ATOM 4043 N N . VAL B 1 128 ? 8.117 -15.086 -25.375 1 98.25 128 VAL B N 1
ATOM 4044 C CA . VAL B 1 128 ? 8.164 -14.461 -24.047 1 98.25 128 VAL B CA 1
ATOM 4045 C C . VAL B 1 128 ? 9.609 -14.148 -23.672 1 98.25 128 VAL B C 1
ATOM 4047 O O . VAL B 1 128 ? 9.922 -13.039 -23.234 1 98.25 128 VAL B O 1
ATOM 4050 N N . ALA B 1 129 ? 10.469 -15.156 -23.906 1 96.94 129 ALA B N 1
ATOM 4051 C CA . ALA B 1 129 ? 11.883 -15.039 -23.547 1 96.94 129 ALA B CA 1
ATOM 4052 C C . ALA B 1 129 ? 12.523 -13.844 -24.234 1 96.94 129 ALA B C 1
ATOM 4054 O O . ALA B 1 129 ? 13.414 -13.195 -23.672 1 96.94 129 ALA B O 1
ATOM 4055 N N . HIS B 1 130 ? 12.055 -13.531 -25.359 1 95.69 130 HIS B N 1
ATOM 4056 C CA . HIS B 1 130 ? 12.609 -12.445 -26.156 1 95.69 130 HIS B CA 1
ATOM 4057 C C . HIS B 1 130 ? 12.383 -11.102 -25.469 1 95.69 130 HIS B C 1
ATOM 4059 O O . HIS B 1 130 ? 13.164 -10.164 -25.656 1 95.69 130 HIS B O 1
ATOM 4065 N N . HIS B 1 131 ? 11.367 -10.984 -24.641 1 96.19 131 HIS B N 1
ATOM 4066 C CA . HIS B 1 131 ? 10.984 -9.68 -24.109 1 96.19 131 HIS B CA 1
ATOM 4067 C C . HIS B 1 131 ? 11.195 -9.617 -22.594 1 96.19 131 HIS B C 1
ATOM 4069 O O . HIS B 1 131 ? 10.953 -8.578 -21.969 1 96.19 131 HIS B O 1
ATOM 4075 N N . VAL B 1 132 ? 11.625 -10.703 -22 1 97.81 132 VAL B N 1
ATOM 4076 C CA . VAL B 1 132 ? 11.758 -10.75 -20.547 1 97.81 132 VAL B CA 1
ATOM 4077 C C . VAL B 1 132 ? 13.234 -10.727 -20.156 1 97.81 132 VAL B C 1
ATOM 4079 O O . VAL B 1 132 ? 14.016 -11.562 -20.609 1 97.81 132 VAL B O 1
ATOM 4082 N N . GLN B 1 133 ? 13.578 -9.797 -19.359 1 96.69 133 GLN B N 1
ATOM 4083 C CA . GLN B 1 133 ? 14.945 -9.695 -18.844 1 96.69 133 GLN B CA 1
ATOM 4084 C C . GLN B 1 133 ? 15.219 -10.789 -17.797 1 96.69 133 GLN B C 1
ATOM 4086 O O . GLN B 1 133 ? 14.297 -11.242 -17.109 1 96.69 133 GLN B O 1
ATOM 4091 N N . ASP B 1 134 ? 16.469 -11.148 -17.672 1 95.88 134 ASP B N 1
ATOM 4092 C CA . ASP B 1 134 ? 16.875 -12.234 -16.781 1 95.88 134 ASP B CA 1
ATOM 4093 C C . ASP B 1 134 ? 16.469 -11.938 -15.344 1 95.88 134 ASP B C 1
ATOM 4095 O O . ASP B 1 134 ? 15.977 -12.812 -14.641 1 95.88 134 ASP B O 1
ATOM 4099 N N . THR B 1 135 ? 16.688 -10.734 -14.938 1 96.5 135 THR B N 1
ATOM 4100 C CA . THR B 1 135 ? 16.328 -10.336 -13.578 1 96.5 135 THR B CA 1
ATOM 4101 C C . THR B 1 135 ? 14.82 -10.492 -13.352 1 96.5 135 THR B C 1
ATOM 4103 O O . THR B 1 135 ? 14.391 -10.93 -12.289 1 96.5 135 THR B O 1
ATOM 4106 N N . HIS B 1 136 ? 14.07 -10.164 -14.344 1 98.56 136 HIS B N 1
ATOM 4107 C CA . HIS B 1 136 ? 12.617 -10.266 -14.234 1 98.56 136 HIS B CA 1
ATOM 4108 C C . HIS B 1 136 ? 12.164 -11.719 -14.289 1 98.56 136 HIS B C 1
ATOM 4110 O O . HIS B 1 136 ? 11.188 -12.094 -13.633 1 98.56 136 HIS B O 1
ATOM 4116 N N . ALA B 1 137 ? 12.859 -12.523 -15.047 1 98.81 137 ALA B N 1
ATOM 4117 C CA . ALA B 1 137 ? 12.539 -13.953 -15.062 1 98.81 137 ALA B CA 1
ATOM 4118 C C . ALA B 1 137 ? 12.742 -14.578 -13.688 1 98.81 137 ALA B C 1
ATOM 4120 O O . ALA B 1 137 ? 11.883 -15.312 -13.203 1 98.81 137 ALA B O 1
ATOM 4121 N N . THR B 1 138 ? 13.852 -14.25 -13.109 1 98.81 138 THR B N 1
AT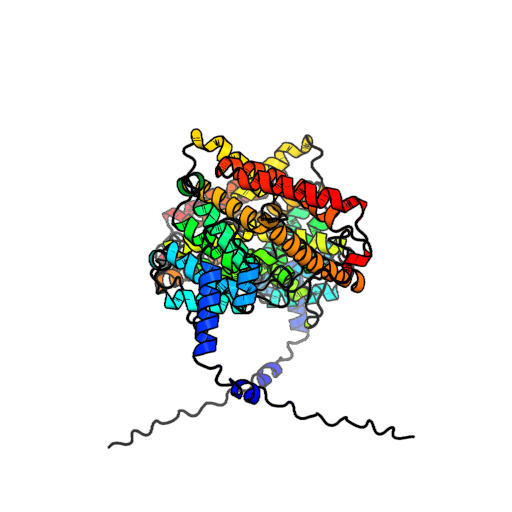OM 4122 C CA . THR B 1 138 ? 14.133 -14.742 -11.766 1 98.81 138 THR B CA 1
ATOM 4123 C C . THR B 1 138 ? 13.094 -14.227 -10.773 1 98.81 138 THR B C 1
ATOM 4125 O O . THR B 1 138 ? 12.586 -14.984 -9.945 1 98.81 138 THR B O 1
ATOM 4128 N N . ALA B 1 139 ? 12.758 -12.969 -10.852 1 98.94 139 ALA B N 1
ATOM 4129 C CA . ALA B 1 139 ? 11.75 -12.367 -9.984 1 98.94 139 ALA B CA 1
ATOM 4130 C C . ALA B 1 139 ? 10.391 -13.047 -10.172 1 98.94 139 ALA B C 1
ATOM 4132 O O . ALA B 1 139 ? 9.656 -13.25 -9.203 1 98.94 139 ALA B O 1
ATOM 4133 N N . ALA B 1 140 ? 10.062 -13.383 -11.383 1 98.94 140 ALA B N 1
ATOM 4134 C CA . ALA B 1 140 ? 8.789 -14.031 -11.664 1 98.94 140 ALA B CA 1
ATOM 4135 C C . ALA B 1 140 ? 8.695 -15.398 -11 1 98.94 140 ALA B C 1
ATOM 4137 O O . ALA B 1 140 ? 7.648 -15.766 -10.461 1 98.94 140 ALA B O 1
ATOM 4138 N N . LEU B 1 141 ? 9.781 -16.109 -11.062 1 98.94 141 LEU B N 1
ATOM 4139 C CA . LEU B 1 141 ? 9.82 -17.422 -10.422 1 98.94 141 LEU B CA 1
ATOM 4140 C C . LEU B 1 141 ? 9.664 -17.297 -8.914 1 98.94 141 LEU B C 1
ATOM 4142 O O . LEU B 1 141 ? 8.906 -18.062 -8.297 1 98.94 141 LEU B O 1
ATOM 4146 N N . ILE B 1 142 ? 10.32 -16.328 -8.344 1 99 142 ILE B N 1
ATOM 4147 C CA . ILE B 1 142 ? 10.195 -16.078 -6.914 1 99 142 ILE B CA 1
ATOM 4148 C C . ILE B 1 142 ? 8.766 -15.641 -6.59 1 99 142 ILE B C 1
ATOM 4150 O O . ILE B 1 142 ? 8.148 -16.141 -5.652 1 99 142 ILE B O 1
ATOM 4154 N N . ALA B 1 143 ? 8.219 -14.711 -7.359 1 99 143 ALA B N 1
ATOM 4155 C CA . ALA B 1 143 ? 6.863 -14.203 -7.16 1 99 143 ALA B CA 1
ATOM 4156 C C . ALA B 1 143 ? 5.84 -15.328 -7.223 1 99 143 ALA B C 1
ATOM 4158 O O . ALA B 1 143 ? 4.895 -15.367 -6.43 1 99 143 ALA B O 1
ATOM 4159 N N . ALA B 1 144 ? 6.023 -16.219 -8.133 1 98.94 144 ALA B N 1
ATOM 4160 C CA . ALA B 1 144 ? 5.109 -17.344 -8.273 1 98.94 144 ALA B CA 1
ATOM 4161 C C . ALA B 1 144 ? 5.09 -18.203 -7.008 1 98.94 144 ALA B C 1
ATOM 4163 O O . ALA B 1 144 ? 4.027 -18.641 -6.566 1 98.94 144 ALA B O 1
ATOM 4164 N N . ALA B 1 145 ? 6.199 -18.391 -6.43 1 98.94 145 ALA B N 1
ATOM 4165 C CA . ALA B 1 145 ? 6.332 -19.25 -5.254 1 98.94 145 ALA B CA 1
ATOM 4166 C C . ALA B 1 145 ? 5.676 -18.609 -4.031 1 98.94 145 ALA B C 1
ATOM 4168 O O . ALA B 1 145 ? 5.191 -19.297 -3.143 1 98.94 145 ALA B O 1
ATOM 4169 N N . VAL B 1 146 ? 5.602 -17.266 -4.012 1 98.94 146 VAL B N 1
ATOM 4170 C CA . VAL B 1 146 ? 5.242 -16.641 -2.742 1 98.94 146 VAL B CA 1
ATOM 4171 C C . VAL B 1 146 ? 3.936 -15.867 -2.9 1 98.94 146 VAL B C 1
ATOM 4173 O O . VAL B 1 146 ? 3.447 -15.258 -1.945 1 98.94 146 VAL B O 1
ATOM 4176 N N . HIS B 1 147 ? 3.248 -15.812 -4.051 1 98.94 147 HIS B N 1
ATOM 4177 C CA . HIS B 1 147 ? 2.184 -14.875 -4.387 1 98.94 147 HIS B CA 1
ATOM 4178 C C . HIS B 1 147 ? 0.97 -15.07 -3.484 1 98.94 147 HIS B C 1
ATOM 4180 O O . HIS B 1 147 ? 0.184 -14.141 -3.283 1 98.94 147 HIS B O 1
ATOM 4186 N N . ASP B 1 148 ? 0.8 -16.25 -2.867 1 98.88 148 ASP B N 1
ATOM 4187 C CA . ASP B 1 148 ? -0.325 -16.547 -1.989 1 98.88 148 ASP B CA 1
ATOM 4188 C C . ASP B 1 148 ? 0.16 -17 -0.61 1 98.88 148 ASP B C 1
ATOM 4190 O O . ASP B 1 148 ? -0.542 -17.719 0.097 1 98.88 148 ASP B O 1
ATOM 4194 N N . LEU B 1 149 ? 1.393 -16.625 -0.233 1 98.94 149 LEU B N 1
ATOM 4195 C CA . LEU B 1 149 ? 1.984 -17 1.044 1 98.94 149 LEU B CA 1
ATOM 4196 C C . LEU B 1 149 ? 1.098 -16.562 2.205 1 98.94 149 LEU B C 1
ATOM 4198 O O . LEU B 1 149 ? 0.643 -15.422 2.25 1 98.94 149 LEU B O 1
ATOM 4202 N N . ASP B 1 150 ? 0.773 -17.562 3.109 1 98.81 150 ASP B N 1
ATOM 4203 C CA . ASP B 1 150 ? 0.018 -17.328 4.336 1 98.81 150 ASP B CA 1
ATOM 4204 C C . ASP B 1 150 ? -1.415 -16.891 4.023 1 98.81 150 ASP B C 1
ATOM 4206 O O . ASP B 1 150 ? -2.055 -16.219 4.828 1 98.81 150 ASP B O 1
ATOM 4210 N N . HIS B 1 151 ? -1.922 -17.25 2.92 1 98.75 151 HIS B N 1
ATOM 4211 C CA . HIS B 1 151 ? -3.287 -16.922 2.525 1 98.75 151 HIS B CA 1
ATOM 4212 C C . HIS B 1 151 ? -4.301 -17.516 3.506 1 98.75 151 HIS B C 1
ATOM 4214 O O . HIS B 1 151 ? -4.277 -18.703 3.791 1 98.75 151 HIS B O 1
ATOM 4220 N N . PRO B 1 152 ? -5.23 -16.75 3.955 1 98.19 152 PRO B N 1
ATOM 4221 C CA . PRO B 1 152 ? -6.145 -17.219 4.996 1 98.19 152 PRO B CA 1
ATOM 4222 C C . PRO B 1 152 ? -7.336 -17.984 4.43 1 98.19 152 PRO B C 1
ATOM 4224 O O . PRO B 1 152 ? -8.164 -18.5 5.191 1 98.19 152 PRO B O 1
ATOM 4227 N N . GLY B 1 153 ? -7.441 -18.062 3.117 1 98.06 153 GLY B N 1
ATOM 4228 C CA . GLY B 1 153 ? -8.578 -18.719 2.502 1 98.06 153 GLY B CA 1
ATOM 4229 C C . GLY B 1 153 ? -9.812 -17.844 2.424 1 98.06 153 GLY B C 1
ATOM 4230 O O . GLY B 1 153 ? -10.93 -18.344 2.312 1 98.06 153 GLY B O 1
ATOM 4231 N N . ARG B 1 154 ? -9.641 -16.594 2.619 1 97.75 154 ARG B N 1
ATOM 4232 C CA . ARG B 1 154 ? -10.641 -15.539 2.482 1 97.75 154 ARG B CA 1
ATOM 4233 C C . ARG B 1 154 ? -10.148 -14.438 1.547 1 97.75 154 ARG B C 1
ATOM 4235 O O . ARG B 1 154 ? -8.945 -14.203 1.434 1 97.75 154 ARG B O 1
ATOM 4242 N N . GLY B 1 155 ? -11.109 -13.812 0.846 1 97.12 155 GLY B N 1
ATOM 4243 C CA . GLY B 1 155 ? -10.734 -12.781 -0.111 1 97.12 155 GLY B CA 1
ATOM 4244 C C . GLY B 1 155 ? -10.516 -11.422 0.527 1 97.12 155 GLY B C 1
ATOM 4245 O O . GLY B 1 155 ? -10.836 -11.227 1.699 1 97.12 155 GLY B O 1
ATOM 4246 N N . ASN B 1 156 ? -10.008 -10.484 -0.193 1 97.62 156 ASN B N 1
ATOM 4247 C CA . ASN B 1 156 ? -9.734 -9.125 0.257 1 97.62 156 ASN B CA 1
ATOM 4248 C C . ASN B 1 156 ? -10.984 -8.453 0.812 1 97.62 156 ASN B C 1
ATOM 4250 O O . ASN B 1 156 ? -10.945 -7.832 1.875 1 97.62 156 ASN B O 1
ATOM 4254 N N . ALA B 1 157 ? -12.117 -8.555 0.09 1 96.38 157 ALA B N 1
ATOM 4255 C CA . ALA B 1 157 ? -13.352 -7.887 0.499 1 96.38 157 ALA B CA 1
ATOM 4256 C C . ALA B 1 157 ? -13.82 -8.391 1.858 1 96.38 157 ALA B C 1
ATOM 4258 O O . ALA B 1 157 ? -14.305 -7.617 2.686 1 96.38 157 ALA B O 1
ATOM 4259 N N . PHE B 1 158 ? -13.695 -9.703 2.135 1 97.12 158 PHE B N 1
ATOM 4260 C CA . PHE B 1 158 ? -14.055 -10.281 3.424 1 97.12 158 PHE B CA 1
ATOM 4261 C C . PHE B 1 158 ? -13.211 -9.68 4.539 1 97.12 158 PHE B C 1
ATOM 4263 O O . PHE B 1 158 ? -13.734 -9.305 5.59 1 97.12 158 PHE B O 1
ATOM 4270 N N . LEU B 1 159 ? -11.867 -9.586 4.273 1 97.56 159 LEU B N 1
ATOM 4271 C CA . LEU B 1 159 ? -10.953 -9.047 5.277 1 97.56 159 LEU B CA 1
ATOM 4272 C C . LEU B 1 159 ? -11.289 -7.586 5.574 1 97.56 159 LEU B C 1
ATOM 4274 O O . LEU B 1 159 ? -11.258 -7.164 6.734 1 97.56 159 LEU B O 1
ATOM 4278 N N . ILE B 1 160 ? -11.594 -6.82 4.594 1 96.44 160 ILE B N 1
ATOM 4279 C CA . ILE B 1 160 ? -11.93 -5.406 4.738 1 96.44 160 ILE B CA 1
ATOM 4280 C C . ILE B 1 160 ? -13.242 -5.262 5.504 1 96.44 160 ILE B C 1
ATOM 4282 O O . ILE B 1 160 ? -13.328 -4.488 6.461 1 96.44 160 ILE B O 1
ATOM 4286 N N . ASN B 1 161 ? -14.258 -6.078 5.109 1 94.81 161 ASN B N 1
ATOM 4287 C CA . ASN B 1 161 ? -15.578 -6.004 5.727 1 94.81 161 ASN B CA 1
ATOM 4288 C C . ASN B 1 161 ? -15.531 -6.414 7.199 1 94.81 161 ASN B C 1
ATOM 4290 O O . ASN B 1 161 ? -16.359 -5.961 7.996 1 94.81 161 ASN B O 1
ATOM 4294 N N . THR B 1 162 ? -14.586 -7.234 7.543 1 93.62 162 THR B N 1
ATOM 4295 C CA . THR B 1 162 ? -14.461 -7.68 8.922 1 93.62 162 THR B CA 1
ATOM 4296 C C . THR B 1 162 ? -13.438 -6.832 9.68 1 93.62 162 THR B C 1
ATOM 4298 O O . THR B 1 162 ? -13.148 -7.09 10.844 1 93.62 162 THR B O 1
ATOM 4301 N N . ARG B 1 163 ? -12.812 -5.824 9.023 1 91.12 163 ARG B N 1
ATOM 4302 C CA . ARG B 1 163 ? -11.797 -4.949 9.594 1 91.12 163 ARG B CA 1
ATOM 4303 C C . ARG B 1 163 ? -10.68 -5.762 10.25 1 91.12 163 ARG B C 1
ATOM 4305 O O . ARG B 1 163 ? -10.273 -5.469 11.375 1 91.12 163 ARG B O 1
ATOM 4312 N N . GLN B 1 164 ? -10.32 -6.832 9.531 1 93.62 164 GLN B N 1
ATOM 4313 C CA . GLN B 1 164 ? -9.227 -7.66 10.031 1 93.62 164 GLN B CA 1
ATOM 4314 C C . GLN B 1 164 ? -7.938 -6.852 10.148 1 93.62 164 GLN B C 1
ATOM 4316 O O . GLN B 1 164 ? -7.762 -5.852 9.445 1 93.62 164 GLN B O 1
ATOM 4321 N N . SER B 1 165 ? -7.059 -7.25 10.992 1 96.62 165 SER B N 1
ATOM 4322 C CA . SER B 1 165 ? -5.805 -6.559 11.266 1 96.62 165 SER B CA 1
ATOM 4323 C C . SER B 1 165 ? -5.023 -6.297 9.984 1 96.62 165 SER B C 1
ATOM 4325 O O . SER B 1 165 ? -4.438 -5.223 9.812 1 96.62 165 SER B O 1
ATOM 4327 N N . LEU B 1 166 ? -5.023 -7.227 9.086 1 97.88 166 LEU B N 1
ATOM 4328 C CA . LEU B 1 166 ? -4.289 -7.062 7.836 1 97.88 166 LEU B CA 1
ATOM 4329 C C . LEU B 1 166 ? -4.914 -5.969 6.977 1 97.88 166 LEU B C 1
ATOM 4331 O O . LEU B 1 166 ? -4.207 -5.238 6.277 1 97.88 166 LEU B O 1
ATOM 4335 N N . ALA B 1 167 ? -6.258 -5.922 6.953 1 97.81 167 ALA B N 1
ATOM 4336 C CA . ALA B 1 167 ? -6.941 -4.887 6.184 1 97.81 167 ALA B CA 1
ATOM 4337 C C . ALA B 1 167 ? -6.574 -3.494 6.688 1 97.81 167 ALA B C 1
ATOM 4339 O O . ALA B 1 167 ? -6.305 -2.59 5.895 1 97.81 167 ALA B O 1
ATOM 4340 N N . LEU B 1 168 ? -6.531 -3.309 7.992 1 97.38 168 LEU B N 1
ATOM 4341 C CA . LEU B 1 168 ? -6.133 -2.035 8.586 1 97.38 168 LEU B CA 1
ATOM 4342 C C . LEU B 1 168 ? -4.672 -1.731 8.289 1 97.38 168 LEU B C 1
ATOM 4344 O O . LEU B 1 168 ? -4.324 -0.597 7.945 1 97.38 168 LEU B O 1
ATOM 4348 N N . LEU B 1 169 ? -3.879 -2.764 8.375 1 98.31 169 LEU B N 1
ATOM 4349 C CA . LEU B 1 169 ? -2.438 -2.633 8.203 1 98.31 169 LEU B CA 1
ATOM 4350 C C . LEU B 1 169 ? -2.1 -2.15 6.793 1 98.31 169 LEU B C 1
ATOM 4352 O O . LEU B 1 169 ? -1.225 -1.302 6.617 1 98.31 169 LEU B O 1
ATOM 4356 N N . TYR B 1 170 ? -2.771 -2.693 5.816 1 98.44 170 TYR B N 1
ATOM 4357 C CA . TYR B 1 170 ? -2.426 -2.389 4.43 1 98.44 170 TYR B CA 1
ATOM 4358 C C . TYR B 1 170 ? -3.422 -1.408 3.822 1 98.44 170 TYR B C 1
ATOM 4360 O O . TYR B 1 170 ? -3.523 -1.296 2.598 1 98.44 170 TYR B O 1
ATOM 4368 N N . ASN B 1 171 ? -4.199 -0.801 4.727 1 98.25 171 ASN B N 1
ATOM 4369 C CA . ASN B 1 171 ? -5.082 0.306 4.371 1 98.25 171 ASN B CA 1
ATOM 4370 C C . ASN B 1 171 ? -6.078 -0.096 3.289 1 98.25 171 ASN B C 1
ATOM 4372 O O . ASN B 1 171 ? -6.352 0.68 2.373 1 98.25 171 ASN B O 1
ATOM 4376 N N . ASP B 1 172 ? -6.535 -1.362 3.336 1 97.31 172 ASP B N 1
ATOM 4377 C CA . ASP B 1 172 ? -7.633 -1.888 2.533 1 97.31 172 ASP B CA 1
ATOM 4378 C C . ASP B 1 172 ? -7.258 -1.94 1.054 1 97.31 172 ASP B C 1
ATOM 4380 O O . ASP B 1 172 ? -8.133 -1.977 0.186 1 97.31 172 ASP B O 1
ATOM 4384 N N . GLN B 1 173 ? -5.961 -1.849 0.741 1 96.75 173 GLN B N 1
ATOM 4385 C CA . GLN B 1 173 ? -5.496 -1.911 -0.641 1 96.75 173 GLN B CA 1
ATOM 4386 C C . GLN B 1 173 ? -4.707 -3.191 -0.898 1 96.75 173 GLN B C 1
ATOM 4388 O O . GLN B 1 173 ? -3.66 -3.418 -0.284 1 96.75 173 GLN B O 1
ATOM 4393 N N . SER B 1 174 ? -5.219 -3.98 -1.866 1 98.06 174 SER B N 1
ATOM 4394 C CA . SER B 1 174 ? -4.512 -5.219 -2.176 1 98.06 174 SER B CA 1
ATOM 4395 C C . SER B 1 174 ? -3.969 -5.879 -0.913 1 98.06 174 SER B C 1
ATOM 4397 O O . SER B 1 174 ? -2.779 -6.195 -0.834 1 98.06 174 SER B O 1
ATOM 4399 N N . VAL B 1 175 ? -4.859 -6.098 0.023 1 98.5 175 VAL B N 1
ATOM 4400 C CA . VAL B 1 175 ? -4.504 -6.492 1.383 1 98.5 175 VAL B CA 1
ATOM 4401 C C . VAL B 1 175 ? -3.693 -7.781 1.353 1 98.5 175 VAL B C 1
ATOM 4403 O O . VAL B 1 175 ? -2.58 -7.836 1.881 1 98.5 175 VAL B O 1
ATOM 4406 N N . LEU B 1 176 ? -4.168 -8.781 0.686 1 98.81 176 LEU B N 1
ATOM 4407 C CA . LEU B 1 176 ? -3.543 -10.094 0.667 1 98.81 176 LEU B CA 1
ATOM 4408 C C . LEU B 1 176 ? -2.232 -10.062 -0.111 1 98.81 176 LEU B C 1
ATOM 4410 O O . LEU B 1 176 ? -1.2 -10.531 0.381 1 98.81 176 LEU B O 1
ATOM 4414 N N . GLU B 1 177 ? -2.221 -9.461 -1.276 1 98.81 177 GLU B N 1
ATOM 4415 C CA . GLU B 1 177 ? -1.032 -9.422 -2.123 1 98.81 177 GLU B CA 1
ATOM 4416 C C . GLU B 1 177 ? 0.117 -8.695 -1.431 1 98.81 177 GLU B C 1
ATOM 4418 O O . GLU B 1 177 ? 1.265 -9.141 -1.487 1 98.81 177 GLU B O 1
ATOM 4423 N N . ASN B 1 178 ? -0.255 -7.598 -0.729 1 98.75 178 ASN B N 1
ATOM 4424 C CA . ASN B 1 178 ? 0.767 -6.898 0.044 1 98.75 178 ASN B CA 1
ATOM 4425 C C . ASN B 1 178 ? 1.296 -7.766 1.184 1 98.75 178 ASN B C 1
ATOM 4427 O O . ASN B 1 178 ? 2.5 -7.789 1.445 1 98.75 178 ASN B O 1
ATOM 4431 N N . HIS B 1 179 ? 0.446 -8.438 1.838 1 98.88 179 HIS B N 1
ATOM 4432 C CA . HIS B 1 179 ? 0.832 -9.305 2.947 1 98.88 179 HIS B CA 1
ATOM 4433 C C . HIS B 1 179 ? 1.736 -10.438 2.475 1 98.88 179 HIS B C 1
ATOM 4435 O O . HIS B 1 179 ? 2.766 -10.711 3.096 1 98.88 179 HIS B O 1
ATOM 4441 N N . HIS B 1 180 ? 1.338 -11.078 1.394 1 98.94 180 HIS B N 1
ATOM 4442 C CA . HIS B 1 180 ? 2.09 -12.219 0.892 1 98.94 180 HIS B CA 1
ATOM 4443 C C . HIS B 1 180 ? 3.545 -11.852 0.625 1 98.94 180 HIS B C 1
ATOM 4445 O O . HIS B 1 180 ? 4.457 -12.523 1.107 1 98.94 180 HIS B O 1
ATOM 4451 N N . VAL B 1 181 ? 3.725 -10.828 -0.112 1 98.88 181 VAL B N 1
ATOM 4452 C CA . VAL B 1 181 ? 5.074 -10.5 -0.56 1 98.88 181 VAL B CA 1
ATOM 4453 C C . VAL B 1 181 ? 5.859 -9.867 0.587 1 98.88 181 VAL B C 1
ATOM 4455 O O . VAL B 1 181 ? 7.066 -10.094 0.72 1 98.88 181 VAL B O 1
ATOM 4458 N N . ALA B 1 182 ? 5.227 -9.078 1.452 1 98.81 182 ALA B N 1
ATOM 4459 C CA . ALA B 1 182 ? 5.906 -8.547 2.631 1 98.81 182 ALA B CA 1
ATOM 4460 C C . ALA B 1 182 ? 6.43 -9.672 3.518 1 98.81 182 ALA B C 1
ATOM 4462 O O . ALA B 1 182 ? 7.59 -9.656 3.936 1 98.81 182 ALA B O 1
ATOM 4463 N N . LEU B 1 183 ? 5.551 -10.625 3.791 1 98.88 183 LEU B N 1
ATOM 4464 C CA . LEU B 1 183 ? 5.93 -11.75 4.641 1 98.88 183 LEU B CA 1
ATOM 4465 C C . LEU B 1 183 ? 7.062 -12.547 4.012 1 98.88 183 LEU B C 1
ATOM 4467 O O . LEU B 1 183 ? 7.98 -12.992 4.711 1 98.88 183 LEU B O 1
ATOM 4471 N N . ALA B 1 184 ? 7.02 -12.734 2.732 1 98.88 184 ALA B N 1
ATOM 4472 C CA . ALA B 1 184 ? 8.062 -13.477 2.037 1 98.88 184 ALA B CA 1
ATOM 4473 C C . ALA B 1 184 ? 9.438 -12.852 2.266 1 98.88 184 ALA B C 1
ATOM 4475 O O . ALA B 1 184 ? 10.406 -13.547 2.576 1 98.88 184 ALA B O 1
ATOM 4476 N N . PHE B 1 185 ? 9.516 -11.578 2.123 1 98.75 185 PHE B N 1
ATOM 4477 C CA . PHE B 1 185 ? 10.805 -10.906 2.289 1 98.75 185 PHE B CA 1
ATOM 4478 C C . PHE B 1 185 ? 11.195 -10.844 3.76 1 98.75 185 PHE B C 1
ATOM 4480 O O . PHE B 1 185 ? 12.375 -10.938 4.094 1 98.75 185 PHE B O 1
ATOM 4487 N N . GLN B 1 186 ? 10.219 -10.719 4.637 1 98.38 186 GLN B N 1
ATOM 4488 C CA . GLN B 1 186 ? 10.523 -10.75 6.062 1 98.38 186 GLN B CA 1
ATOM 4489 C C . GLN B 1 186 ? 11.125 -12.094 6.461 1 98.38 186 GLN B C 1
ATOM 4491 O O . GLN B 1 186 ? 12.141 -12.141 7.156 1 98.38 186 GLN B O 1
ATOM 4496 N N . LEU B 1 187 ? 10.477 -13.164 6.055 1 98.62 187 LEU B N 1
ATOM 4497 C CA . LEU B 1 187 ? 10.977 -14.508 6.355 1 98.62 187 LEU B CA 1
ATOM 4498 C C . LEU B 1 187 ? 12.375 -14.703 5.781 1 98.62 187 LEU B C 1
ATOM 4500 O O . LEU B 1 187 ? 13.242 -15.289 6.438 1 98.62 187 LEU B O 1
ATOM 4504 N N . THR B 1 188 ? 12.57 -14.203 4.566 1 98.75 188 THR B N 1
ATOM 4505 C CA . THR B 1 188 ? 13.82 -14.438 3.84 1 98.75 188 THR B CA 1
ATOM 4506 C C . THR B 1 188 ? 14.969 -13.656 4.473 1 98.75 188 THR B C 1
ATOM 4508 O O . THR B 1 188 ? 16.078 -14.164 4.578 1 98.75 188 THR B O 1
ATOM 4511 N N . LEU B 1 189 ? 14.695 -12.461 4.953 1 97.94 189 LEU B N 1
ATOM 4512 C CA . LEU B 1 189 ? 15.75 -11.555 5.379 1 97.94 189 LEU B CA 1
ATOM 4513 C C . LEU B 1 189 ? 15.984 -11.656 6.883 1 97.94 189 LEU B C 1
ATOM 4515 O O . LEU B 1 189 ? 17 -11.18 7.395 1 97.94 189 LEU B O 1
ATOM 4519 N N . GLN B 1 190 ? 15.016 -12.266 7.551 1 96.25 190 GLN B N 1
ATOM 4520 C CA . GLN B 1 190 ? 15.188 -12.438 8.992 1 96.25 190 GLN B CA 1
ATOM 4521 C C . GLN B 1 190 ? 16.391 -13.312 9.297 1 96.25 190 GLN B C 1
ATOM 4523 O O . GLN B 1 190 ? 16.453 -14.469 8.867 1 96.25 190 GLN B O 1
ATOM 4528 N N . GLN B 1 191 ? 17.281 -12.859 10.086 1 93.75 191 GLN B N 1
ATOM 4529 C CA . GLN B 1 191 ? 18.562 -13.508 10.344 1 93.75 191 GLN B CA 1
ATOM 4530 C C . GLN B 1 191 ? 18.359 -14.852 11.039 1 93.75 191 GLN B C 1
ATOM 4532 O O . GLN B 1 191 ? 19.078 -15.82 10.75 1 93.75 191 GLN B O 1
ATOM 4537 N N . SER B 1 192 ? 17.391 -14.914 11.883 1 95.12 192 SER B N 1
ATOM 4538 C CA . SER B 1 192 ? 17.188 -16.125 12.664 1 95.12 192 SER B CA 1
ATOM 4539 C C . SER B 1 192 ? 16.781 -17.297 11.766 1 95.12 192 SER B C 1
ATOM 4541 O O . SER B 1 192 ? 16.984 -18.453 12.117 1 95.12 192 SER B O 1
ATOM 4543 N N . ASN B 1 193 ? 16.234 -17.031 10.625 1 95.44 193 ASN B N 1
ATOM 4544 C CA . ASN B 1 193 ? 15.789 -18.078 9.727 1 95.44 193 ASN B CA 1
ATOM 4545 C C . ASN B 1 193 ? 16.953 -18.656 8.906 1 95.44 193 ASN B C 1
ATOM 4547 O O . ASN B 1 193 ? 16.875 -19.781 8.43 1 95.44 193 ASN B O 1
ATOM 4551 N N . ASN B 1 194 ? 17.953 -17.844 8.633 1 97.12 194 ASN B N 1
ATOM 4552 C CA . ASN B 1 194 ? 19.156 -18.25 7.91 1 97.12 194 ASN B CA 1
ATOM 4553 C C . ASN B 1 194 ? 18.828 -18.766 6.516 1 97.12 194 ASN B C 1
ATOM 4555 O O . ASN B 1 194 ? 19.328 -19.812 6.105 1 97.12 194 ASN B O 1
ATOM 4559 N N . VAL B 1 195 ? 17.922 -18.094 5.781 1 98.62 195 VAL B N 1
ATOM 4560 C CA . VAL B 1 195 ? 17.547 -18.531 4.441 1 98.62 195 VAL B CA 1
ATOM 4561 C C . VAL B 1 195 ? 17.609 -17.344 3.48 1 98.62 195 VAL B C 1
ATOM 4563 O O . VAL B 1 195 ? 16.828 -17.266 2.525 1 98.62 195 VAL B O 1
ATOM 4566 N N . ASN B 1 196 ? 18.422 -16.375 3.754 1 98.56 196 ASN B N 1
ATOM 4567 C CA . ASN B 1 196 ? 18.531 -15.188 2.914 1 98.56 196 ASN B CA 1
ATOM 4568 C C . ASN B 1 196 ? 19.172 -15.508 1.571 1 98.56 196 ASN B C 1
ATOM 4570 O O . ASN B 1 196 ? 20.391 -15.359 1.414 1 98.56 196 ASN B O 1
ATOM 4574 N N . ILE B 1 197 ? 18.391 -15.742 0.621 1 98.81 197 ILE B N 1
ATOM 4575 C CA . ILE B 1 197 ? 18.875 -16.141 -0.699 1 98.81 197 ILE B CA 1
ATOM 4576 C C . ILE B 1 197 ? 19.406 -14.906 -1.441 1 98.81 197 ILE B C 1
ATOM 4578 O O . ILE B 1 197 ? 20.016 -15.039 -2.502 1 98.81 197 ILE B O 1
ATOM 4582 N N . PHE B 1 198 ? 19.281 -13.68 -0.915 1 98.44 198 PHE B N 1
ATOM 4583 C CA . PHE B 1 198 ? 19.703 -12.438 -1.565 1 98.44 198 PHE B CA 1
ATOM 4584 C C . PHE B 1 198 ? 20.984 -11.906 -0.942 1 98.44 198 PHE B C 1
ATOM 4586 O O . PHE B 1 198 ? 21.453 -10.828 -1.309 1 98.44 198 PHE B O 1
ATOM 4593 N N . ALA B 1 199 ? 21.578 -12.617 -0.058 1 97.69 199 ALA B N 1
ATOM 4594 C CA . ALA B 1 199 ? 22.656 -12.125 0.81 1 97.69 199 ALA B CA 1
ATOM 4595 C C . ALA B 1 199 ? 23.844 -11.641 -0.009 1 97.69 199 ALA B C 1
ATOM 4597 O O . ALA B 1 199 ? 24.547 -10.719 0.397 1 97.69 199 ALA B O 1
ATOM 4598 N N . LYS B 1 200 ? 24.078 -12.234 -1.148 1 98 200 LYS B N 1
ATOM 4599 C CA . LYS B 1 200 ? 25.312 -11.945 -1.896 1 98 200 LYS B CA 1
ATOM 4600 C C . LYS B 1 200 ? 25.047 -10.945 -3.012 1 98 200 LYS B C 1
ATOM 4602 O O . LYS B 1 200 ? 25.969 -10.578 -3.752 1 98 200 LYS B O 1
ATOM 4607 N N . LEU B 1 201 ? 23.875 -10.469 -3.162 1 97.25 201 LEU B N 1
ATOM 4608 C CA . LEU B 1 201 ? 23.562 -9.461 -4.172 1 97.25 201 LEU B CA 1
ATOM 4609 C C . LEU B 1 201 ? 24.047 -8.086 -3.74 1 97.25 201 LEU B C 1
ATOM 4611 O O . LEU B 1 201 ? 23.984 -7.742 -2.557 1 97.25 201 LEU B O 1
ATOM 4615 N N . HIS B 1 202 ? 24.453 -7.359 -4.77 1 94.88 202 HIS B N 1
ATOM 4616 C CA . HIS B 1 202 ? 24.672 -5.941 -4.516 1 94.88 202 HIS B CA 1
ATOM 4617 C C . HIS B 1 202 ? 23.359 -5.215 -4.254 1 94.88 202 HIS B C 1
ATOM 4619 O O . HIS B 1 202 ? 22.297 -5.695 -4.641 1 94.88 202 HIS B O 1
ATOM 4625 N N . ARG B 1 203 ? 23.5 -4.094 -3.646 1 92 203 ARG B N 1
ATOM 4626 C CA . ARG B 1 203 ? 22.328 -3.322 -3.223 1 92 203 ARG B CA 1
ATOM 4627 C C . ARG B 1 203 ? 21.406 -3.043 -4.398 1 92 203 ARG B C 1
ATOM 4629 O O . ARG B 1 203 ? 20.188 -3.24 -4.297 1 92 203 ARG B O 1
ATOM 4636 N N . ASP B 1 204 ? 21.984 -2.639 -5.469 1 92.88 204 ASP B N 1
ATOM 4637 C CA . ASP B 1 204 ? 21.188 -2.273 -6.629 1 92.88 204 ASP B CA 1
ATOM 4638 C C . ASP B 1 204 ? 20.484 -3.498 -7.223 1 92.88 204 ASP B C 1
ATOM 4640 O O . ASP B 1 204 ? 19.375 -3.4 -7.727 1 92.88 204 ASP B O 1
ATOM 4644 N N . GLU B 1 205 ? 21.172 -4.598 -7.164 1 96.31 205 GLU B N 1
ATOM 4645 C CA . GLU B 1 205 ? 20.594 -5.844 -7.664 1 96.31 205 GLU B CA 1
ATOM 4646 C C . GLU B 1 205 ? 19.422 -6.289 -6.797 1 96.31 205 GLU B C 1
ATOM 4648 O O . GLU B 1 205 ? 18.375 -6.703 -7.316 1 96.31 205 GLU B O 1
ATOM 4653 N N . PHE B 1 206 ? 19.656 -6.188 -5.492 1 96.81 206 PHE B N 1
ATOM 4654 C CA . PHE B 1 206 ? 18.594 -6.555 -4.562 1 96.81 206 PHE B CA 1
ATOM 4655 C C . PHE B 1 206 ? 17.375 -5.664 -4.758 1 96.81 206 PHE B C 1
ATOM 4657 O O . PHE B 1 206 ? 16.234 -6.156 -4.809 1 96.81 206 PHE B O 1
ATOM 4664 N N . VAL B 1 207 ? 17.562 -4.41 -4.891 1 95 207 VAL B N 1
ATOM 4665 C CA . VAL B 1 207 ? 16.484 -3.451 -5.051 1 95 207 VAL B CA 1
ATOM 4666 C C . VAL B 1 207 ? 15.695 -3.771 -6.32 1 95 207 VAL B C 1
ATOM 4668 O O . VAL B 1 207 ? 14.461 -3.756 -6.312 1 95 207 VAL B O 1
ATOM 4671 N N . ALA B 1 208 ? 16.375 -4.086 -7.348 1 96.31 208 ALA B N 1
ATOM 4672 C CA . ALA B 1 208 ? 15.734 -4.371 -8.633 1 96.31 208 ALA B CA 1
ATOM 4673 C C . ALA B 1 208 ? 14.891 -5.641 -8.547 1 96.31 208 ALA B C 1
ATOM 4675 O O . ALA B 1 208 ? 13.742 -5.66 -9.008 1 96.31 208 ALA B O 1
ATOM 4676 N N . ILE B 1 209 ? 15.414 -6.652 -7.98 1 98.19 209 ILE B N 1
ATOM 4677 C CA . ILE B 1 209 ? 14.703 -7.926 -7.898 1 98.19 209 ILE B CA 1
ATOM 4678 C C . ILE B 1 209 ? 13.508 -7.789 -6.957 1 98.19 209 ILE B C 1
ATOM 4680 O O . ILE B 1 209 ? 12.422 -8.289 -7.25 1 98.19 209 ILE B O 1
ATOM 4684 N N . ARG B 1 210 ? 13.719 -7.145 -5.809 1 98.38 210 ARG B N 1
ATOM 4685 C CA . ARG B 1 210 ? 12.633 -6.965 -4.848 1 98.38 210 ARG B CA 1
ATOM 4686 C C . ARG B 1 210 ? 11.492 -6.172 -5.461 1 98.38 210 ARG B C 1
ATOM 4688 O O . ARG B 1 210 ? 10.32 -6.547 -5.328 1 98.38 210 ARG B O 1
ATOM 4695 N N . GLN B 1 211 ? 11.859 -5.133 -6.109 1 97.81 211 GLN B N 1
ATOM 4696 C CA . GLN B 1 211 ? 10.828 -4.328 -6.758 1 97.81 211 GLN B CA 1
ATOM 4697 C C . GLN B 1 211 ? 10.039 -5.156 -7.766 1 97.81 211 GLN B C 1
ATOM 4699 O O . GLN B 1 211 ? 8.812 -5.062 -7.828 1 97.81 211 GLN B O 1
ATOM 4704 N N . ALA B 1 212 ? 10.727 -5.91 -8.516 1 98.69 212 ALA B N 1
ATOM 4705 C CA . ALA B 1 212 ? 10.078 -6.742 -9.531 1 98.69 212 ALA B CA 1
ATOM 4706 C C . ALA B 1 212 ? 9.148 -7.766 -8.883 1 98.69 212 ALA B C 1
ATOM 4708 O O . ALA B 1 212 ? 8.016 -7.949 -9.328 1 98.69 212 ALA B O 1
ATOM 4709 N N . VAL B 1 213 ? 9.625 -8.43 -7.848 1 98.94 213 VAL B N 1
ATOM 4710 C CA . VAL B 1 213 ? 8.82 -9.438 -7.168 1 98.94 213 VAL B CA 1
ATOM 4711 C C . VAL B 1 213 ? 7.559 -8.797 -6.59 1 98.94 213 VAL B C 1
ATOM 4713 O O . VAL B 1 213 ? 6.461 -9.336 -6.738 1 98.94 213 VAL B O 1
ATOM 4716 N N . VAL B 1 214 ? 7.734 -7.672 -5.969 1 98.81 214 VAL B N 1
ATOM 4717 C CA . VAL B 1 214 ? 6.617 -6.965 -5.355 1 98.81 214 VAL B CA 1
ATOM 4718 C C . VAL B 1 214 ? 5.578 -6.613 -6.418 1 98.81 214 VAL B C 1
ATOM 4720 O O . VAL B 1 214 ? 4.391 -6.898 -6.258 1 98.81 214 VAL B O 1
ATOM 4723 N N . GLU B 1 215 ? 6.031 -6.059 -7.488 1 98.5 215 GLU B N 1
ATOM 4724 C CA . GLU B 1 215 ? 5.125 -5.641 -8.555 1 98.5 215 GLU B CA 1
ATOM 4725 C C . GLU B 1 215 ? 4.379 -6.836 -9.141 1 98.5 215 GLU B C 1
ATOM 4727 O O . GLU B 1 215 ? 3.189 -6.742 -9.445 1 98.5 215 GLU B O 1
ATOM 4732 N N . MET B 1 216 ? 5.012 -7.871 -9.273 1 98.88 216 MET B N 1
ATOM 4733 C CA . MET B 1 216 ? 4.406 -9.055 -9.883 1 98.88 216 MET B CA 1
ATOM 4734 C C . MET B 1 216 ? 3.381 -9.68 -8.945 1 98.88 216 MET B C 1
ATOM 4736 O O . MET B 1 216 ? 2.299 -10.078 -9.383 1 98.88 216 MET B O 1
ATOM 4740 N N . VAL B 1 217 ? 3.721 -9.773 -7.688 1 98.94 217 VAL B N 1
ATOM 4741 C CA . VAL B 1 217 ? 2.758 -10.312 -6.734 1 98.94 217 VAL B CA 1
ATOM 4742 C C . VAL B 1 217 ? 1.531 -9.406 -6.668 1 98.94 217 VAL B C 1
ATOM 4744 O O . VAL B 1 217 ? 0.396 -9.891 -6.641 1 98.94 217 VAL B O 1
ATOM 4747 N N . LEU B 1 218 ? 1.711 -8.125 -6.672 1 98.75 218 LEU B N 1
ATOM 4748 C CA . LEU B 1 218 ? 0.597 -7.184 -6.625 1 98.75 218 LEU B CA 1
ATOM 4749 C C . LEU B 1 218 ? -0.3 -7.336 -7.848 1 98.75 218 LEU B C 1
ATOM 4751 O O . LEU B 1 218 ? -1.511 -7.117 -7.766 1 98.75 218 LEU B O 1
ATOM 4755 N N . SER B 1 219 ? 0.198 -7.762 -8.93 1 98.56 219 SER B N 1
ATOM 4756 C CA . SER B 1 219 ? -0.568 -7.895 -10.164 1 98.56 219 SER B CA 1
ATOM 4757 C C . SER B 1 219 ? -1.539 -9.07 -10.086 1 98.56 219 SER B C 1
ATOM 4759 O O . SER B 1 219 ? -2.434 -9.195 -10.93 1 98.56 219 SER B O 1
ATOM 4761 N N . THR B 1 220 ? -1.399 -9.891 -9.07 1 98.62 220 THR B N 1
ATOM 4762 C CA . THR B 1 220 ? -2.287 -11.047 -8.953 1 98.62 220 THR B CA 1
ATOM 4763 C C . THR B 1 220 ? -3.6 -10.648 -8.281 1 98.62 220 THR B C 1
ATOM 4765 O O . THR B 1 220 ? -4.535 -11.453 -8.211 1 98.62 220 THR B O 1
ATOM 4768 N N . ASP B 1 221 ? -3.656 -9.461 -7.824 1 97.75 221 ASP B N 1
ATOM 4769 C CA . ASP B 1 221 ? -4.914 -8.938 -7.297 1 97.75 221 ASP B CA 1
ATOM 4770 C C . ASP B 1 221 ? -5.969 -8.836 -8.398 1 97.75 221 ASP B C 1
ATOM 4772 O O . ASP B 1 221 ? -5.793 -8.094 -9.367 1 97.75 221 ASP B O 1
ATOM 4776 N N . MET B 1 222 ? -7.086 -9.445 -8.203 1 96.62 222 MET B N 1
ATOM 4777 C CA . MET B 1 222 ? -8.109 -9.531 -9.234 1 96.62 222 MET B CA 1
ATOM 4778 C C . MET B 1 222 ? -8.875 -8.211 -9.359 1 96.62 222 MET B C 1
ATOM 4780 O O . MET B 1 222 ? -9.5 -7.945 -10.383 1 96.62 222 MET B O 1
ATOM 4784 N N . CYS B 1 223 ? -8.828 -7.43 -8.328 1 94.44 223 CYS B N 1
ATOM 4785 C CA . CYS B 1 223 ? -9.523 -6.145 -8.391 1 94.44 223 CYS B CA 1
ATOM 4786 C C . CYS B 1 223 ? -8.883 -5.234 -9.438 1 94.44 223 CYS B C 1
ATOM 4788 O O . CYS B 1 223 ? -9.523 -4.312 -9.938 1 94.44 223 CYS B O 1
ATOM 4790 N N . ARG B 1 224 ? -7.664 -5.582 -9.781 1 96.06 224 ARG B N 1
ATOM 4791 C CA . ARG B 1 224 ? -6.938 -4.762 -10.742 1 96.06 224 ARG B CA 1
ATOM 4792 C C . ARG B 1 224 ? -6.746 -5.5 -12.062 1 96.06 224 ARG B C 1
ATOM 4794 O O . ARG B 1 224 ? -5.918 -5.109 -12.883 1 96.06 224 ARG B O 1
ATOM 4801 N N . HIS B 1 225 ? -7.52 -6.465 -12.281 1 97.69 225 HIS B N 1
ATOM 4802 C CA . HIS B 1 225 ? -7.379 -7.352 -13.43 1 97.69 225 HIS B CA 1
ATOM 4803 C C . HIS B 1 225 ? -7.434 -6.574 -14.742 1 97.69 225 HIS B C 1
ATOM 4805 O O . HIS B 1 225 ? -6.523 -6.68 -15.57 1 97.69 225 HIS B O 1
ATOM 4811 N N . PHE B 1 226 ? -8.391 -5.773 -14.93 1 97.06 226 PHE B N 1
ATOM 4812 C CA . PHE B 1 226 ? -8.617 -5.109 -16.219 1 97.06 226 PHE B CA 1
ATOM 4813 C C . PHE B 1 226 ? -7.562 -4.027 -16.453 1 97.06 226 PHE B C 1
ATOM 4815 O O . PHE B 1 226 ? -7.188 -3.764 -17.594 1 97.06 226 PHE B O 1
ATOM 4822 N N . GLU B 1 227 ? -7.113 -3.461 -15.359 1 96.88 227 GLU B N 1
ATOM 4823 C CA . GLU B 1 227 ? -6.02 -2.498 -15.477 1 96.88 227 GLU B CA 1
ATOM 4824 C C . GLU B 1 227 ? -4.773 -3.145 -16.078 1 96.88 227 GLU B C 1
ATOM 4826 O O . GLU B 1 227 ? -4.188 -2.615 -17.016 1 96.88 227 GLU B O 1
ATOM 4831 N N . TYR B 1 228 ? -4.406 -4.281 -15.562 1 97.69 228 TYR B N 1
ATOM 4832 C CA . TYR B 1 228 ? -3.205 -4.973 -16.016 1 97.69 228 TYR B CA 1
ATOM 4833 C C . TYR B 1 228 ? -3.395 -5.531 -17.422 1 97.69 228 TYR B C 1
ATOM 4835 O O . TYR B 1 228 ? -2.465 -5.516 -18.234 1 97.69 228 TYR B O 1
ATOM 4843 N N . LEU B 1 229 ? -4.574 -6.027 -17.688 1 98.5 229 LEU B N 1
ATOM 4844 C CA . LEU B 1 229 ? -4.852 -6.555 -19.016 1 98.5 229 LEU B CA 1
ATOM 4845 C C . LEU B 1 229 ? -4.75 -5.453 -20.078 1 98.5 229 LEU B C 1
ATOM 4847 O O . LEU B 1 229 ? -4.113 -5.637 -21.109 1 98.5 229 LEU B O 1
ATOM 4851 N N . THR B 1 230 ? -5.344 -4.312 -19.781 1 98.25 230 THR B N 1
ATOM 4852 C CA . THR B 1 230 ? -5.316 -3.189 -20.719 1 98.25 230 THR B CA 1
ATOM 4853 C C . THR B 1 230 ? -3.883 -2.717 -20.953 1 98.25 230 THR B C 1
ATOM 4855 O O . THR B 1 230 ? -3.482 -2.469 -22.094 1 98.25 230 THR B O 1
ATOM 4858 N N . LYS B 1 231 ? -3.145 -2.582 -19.906 1 97.38 231 LYS B N 1
ATOM 4859 C CA . LYS B 1 231 ? -1.752 -2.156 -20.016 1 97.38 231 LYS B CA 1
ATOM 4860 C C . LYS B 1 2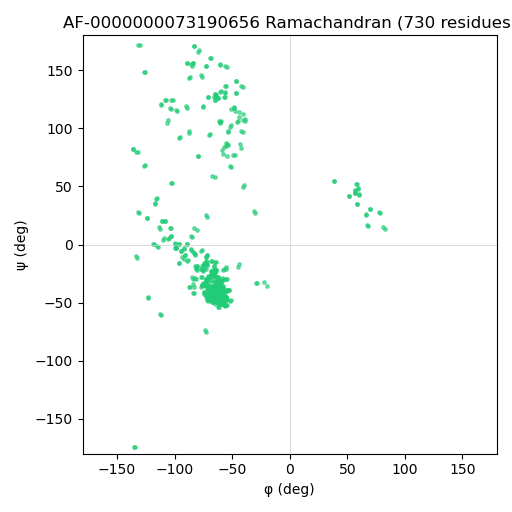31 ? -0.94 -3.141 -20.859 1 97.38 231 LYS B C 1
ATOM 4862 O O . LYS B 1 231 ? -0.108 -2.73 -21.672 1 97.38 231 LYS B O 1
ATOM 4867 N N . PHE B 1 232 ? -1.112 -4.348 -20.688 1 98.25 232 PHE B N 1
ATOM 4868 C CA . PHE B 1 232 ? -0.427 -5.383 -21.453 1 98.25 232 PHE B CA 1
ATOM 4869 C C . PHE B 1 232 ? -0.762 -5.27 -22.922 1 98.25 232 PHE B C 1
ATOM 4871 O O . PHE B 1 232 ? 0.137 -5.23 -23.766 1 98.25 232 PHE B O 1
ATOM 4878 N N . GLN B 1 233 ? -2.066 -5.199 -23.219 1 97.94 233 GLN B N 1
ATOM 4879 C CA . GLN B 1 233 ? -2.52 -5.113 -24.594 1 97.94 233 GLN B CA 1
ATOM 4880 C C . GLN B 1 233 ? -1.951 -3.873 -25.281 1 97.94 233 GLN B C 1
ATOM 4882 O O . GLN B 1 233 ? -1.522 -3.939 -26.438 1 97.94 233 GLN B O 1
ATOM 4887 N N . GLN B 1 234 ? -1.912 -2.799 -24.516 1 96.38 234 GLN B N 1
ATOM 4888 C CA . GLN B 1 234 ? -1.344 -1.571 -25.062 1 96.38 234 GLN B CA 1
ATOM 4889 C C . GLN B 1 234 ? 0.15 -1.729 -25.344 1 96.38 234 GLN B C 1
ATOM 4891 O O . GLN B 1 234 ? 0.652 -1.28 -26.375 1 96.38 234 GLN B O 1
ATOM 4896 N N . THR B 1 235 ? 0.818 -2.357 -24.438 1 95.69 235 THR B N 1
ATOM 4897 C CA . THR B 1 235 ? 2.264 -2.523 -24.547 1 95.69 235 THR B CA 1
ATOM 4898 C C . THR B 1 235 ? 2.621 -3.43 -25.719 1 95.69 235 THR B C 1
ATOM 4900 O O . THR B 1 235 ? 3.508 -3.105 -26.516 1 95.69 235 THR B O 1
ATOM 4903 N N . ILE B 1 236 ? 1.989 -4.52 -25.859 1 94.19 236 ILE B N 1
ATOM 4904 C CA . ILE B 1 236 ? 2.332 -5.484 -26.906 1 94.19 236 ILE B CA 1
ATOM 4905 C C . ILE B 1 236 ? 1.889 -4.949 -28.266 1 94.19 236 ILE B C 1
ATOM 4907 O O . ILE B 1 236 ? 2.49 -5.273 -29.281 1 94.19 236 ILE B O 1
ATOM 4911 N N . GLY B 1 237 ? 0.83 -4.137 -28.328 1 91.5 237 GLY B N 1
ATOM 4912 C CA . GLY B 1 237 ? 0.401 -3.512 -29.562 1 91.5 237 GLY B CA 1
ATOM 4913 C C . GLY B 1 237 ? 1.398 -2.5 -30.094 1 91.5 237 GLY B C 1
ATOM 4914 O O . GLY B 1 237 ? 1.402 -2.195 -31.297 1 91.5 237 GLY B O 1
ATOM 4915 N N . ASN B 1 238 ? 2.244 -1.983 -29.234 1 87.19 238 ASN B N 1
ATOM 4916 C CA . ASN B 1 238 ? 3.188 -0.934 -29.609 1 87.19 238 ASN B CA 1
ATOM 4917 C C . ASN B 1 238 ? 4.629 -1.433 -29.562 1 87.19 238 ASN B C 1
ATOM 4919 O O . ASN B 1 238 ? 5.562 -0.635 -29.469 1 87.19 238 ASN B O 1
ATOM 4923 N N . LEU B 1 239 ? 4.891 -2.666 -29.484 1 84.62 239 LEU B N 1
ATOM 4924 C CA . LEU B 1 239 ? 6.238 -3.211 -29.359 1 84.62 239 LEU B CA 1
ATOM 4925 C C . LEU B 1 239 ? 7.113 -2.766 -30.531 1 84.62 239 LEU B C 1
ATOM 4927 O O . LEU B 1 239 ? 8.328 -2.607 -30.375 1 84.62 239 LEU B O 1
ATOM 4931 N N . HIS B 1 240 ? 6.645 -2.615 -31.812 1 70 240 HIS B N 1
ATOM 4932 C CA . HIS B 1 240 ? 7.426 -2.268 -33 1 70 240 HIS B CA 1
ATOM 4933 C C . HIS B 1 240 ? 7.777 -0.784 -33 1 70 240 HIS B C 1
ATOM 4935 O O . HIS B 1 240 ? 8.742 -0.376 -33.656 1 70 240 HIS B O 1
ATOM 4941 N N . GLU B 1 241 ? 6.934 -0.07 -32.5 1 58.03 241 GLU B N 1
ATOM 4942 C CA . GLU B 1 241 ? 7.098 1.37 -32.688 1 58.03 241 GLU B CA 1
ATOM 4943 C C . GLU B 1 241 ? 8.227 1.907 -31.812 1 58.03 241 GLU B C 1
ATOM 4945 O O . GLU B 1 241 ? 8.977 2.797 -32.25 1 58.03 241 GLU B O 1
ATOM 4950 N N . CYS B 1 242 ? 8.008 2.016 -30.531 1 54.28 242 CYS B N 1
ATOM 4951 C CA . CYS B 1 242 ? 8.773 2.914 -29.672 1 54.28 242 CYS B CA 1
ATOM 4952 C C . CYS B 1 242 ? 9.805 2.145 -28.859 1 54.28 242 CYS B C 1
ATOM 4954 O O . CYS B 1 242 ? 9.633 0.951 -28.594 1 54.28 242 CYS B O 1
ATOM 4956 N N . ASP B 1 243 ? 11.055 2.607 -29.031 1 54.69 243 ASP B N 1
ATOM 4957 C CA . ASP B 1 243 ? 12.102 2.322 -28.047 1 54.69 243 ASP B CA 1
ATOM 4958 C C . ASP B 1 243 ? 11.516 2.188 -26.641 1 54.69 243 ASP B C 1
ATOM 4960 O O . ASP B 1 243 ? 11.688 3.078 -25.812 1 54.69 243 ASP B O 1
ATOM 4964 N N . GLU B 1 244 ? 10.32 1.767 -26.578 1 58.91 244 GLU B N 1
ATOM 4965 C CA . GLU B 1 244 ? 9.945 1.619 -25.172 1 58.91 244 GLU B CA 1
ATOM 4966 C C . GLU B 1 244 ? 11.039 0.9 -24.391 1 58.91 244 GLU B C 1
ATOM 4968 O O . GLU B 1 244 ? 11.742 0.048 -24.938 1 58.91 244 GLU B O 1
ATOM 4973 N N . GLU B 1 245 ? 11.281 1.35 -23.188 1 79.5 245 GLU B N 1
ATOM 4974 C CA . GLU B 1 245 ? 12.359 0.87 -22.328 1 79.5 245 GLU B CA 1
ATOM 4975 C C . GLU B 1 245 ? 12.219 -0.622 -22.047 1 79.5 245 GLU B C 1
ATOM 4977 O O . GLU B 1 245 ? 11.141 -1.085 -21.656 1 79.5 245 GLU B O 1
ATOM 4982 N N . ARG B 1 246 ? 13.023 -1.393 -22.641 1 89.44 246 ARG B N 1
ATOM 4983 C CA . ARG B 1 246 ? 13.156 -2.836 -22.469 1 89.44 246 ARG B CA 1
ATOM 4984 C C . ARG B 1 246 ? 12.766 -3.264 -21.062 1 89.44 246 ARG B C 1
ATOM 4986 O O . ARG B 1 246 ? 12.109 -4.293 -20.875 1 89.44 246 ARG B O 1
ATOM 4993 N N . ASP B 1 247 ? 13.016 -2.457 -20.172 1 93.19 247 ASP B N 1
ATOM 4994 C CA . ASP B 1 247 ? 12.711 -2.764 -18.781 1 93.19 247 ASP B CA 1
ATOM 4995 C C . ASP B 1 247 ? 11.211 -2.689 -18.516 1 93.19 247 ASP B C 1
ATOM 4997 O O . ASP B 1 247 ? 10.656 -3.561 -17.844 1 93.19 247 ASP B O 1
ATOM 5001 N N . THR B 1 248 ? 10.57 -1.715 -19.031 1 94.75 248 THR B N 1
ATOM 5002 C CA . THR B 1 248 ? 9.141 -1.517 -18.828 1 94.75 248 THR B CA 1
ATOM 5003 C C . THR B 1 248 ? 8.344 -2.611 -19.531 1 94.75 248 THR B C 1
ATOM 5005 O O . THR B 1 248 ? 7.367 -3.127 -18.984 1 94.75 248 THR B O 1
ATOM 5008 N N . THR B 1 249 ? 8.742 -2.91 -20.734 1 96.31 249 THR B N 1
ATOM 5009 C CA . THR B 1 249 ? 8.078 -3.982 -21.469 1 96.31 249 THR B CA 1
ATOM 5010 C C . THR B 1 249 ? 8.242 -5.316 -20.734 1 96.31 249 THR B C 1
ATOM 5012 O O . THR B 1 249 ? 7.273 -6.059 -20.578 1 96.31 249 THR B O 1
ATOM 5015 N N . SER B 1 250 ? 9.461 -5.582 -20.328 1 97.81 250 SER B N 1
ATOM 5016 C CA . SER B 1 250 ? 9.75 -6.809 -19.594 1 97.81 250 SER B CA 1
ATOM 5017 C C . SER B 1 250 ? 8.859 -6.93 -18.359 1 97.81 250 SER B C 1
ATOM 5019 O O . SER B 1 250 ? 8.273 -7.984 -18.109 1 97.81 250 SER B O 1
ATOM 5021 N N . MET B 1 251 ? 8.719 -5.883 -17.625 1 98.19 251 MET B N 1
ATOM 5022 C CA . MET B 1 251 ? 7.906 -5.883 -16.406 1 98.19 251 MET B CA 1
ATOM 5023 C C . MET B 1 251 ? 6.43 -6.098 -16.734 1 98.19 251 MET B C 1
ATOM 5025 O O . MET B 1 251 ? 5.742 -6.852 -16.062 1 98.19 251 MET B O 1
ATOM 5029 N N . THR B 1 252 ? 5.969 -5.406 -17.75 1 98.44 252 THR B N 1
ATOM 5030 C CA . THR B 1 252 ? 4.574 -5.535 -18.156 1 98.44 252 THR B CA 1
ATOM 5031 C C . THR B 1 252 ? 4.258 -6.973 -18.547 1 98.44 252 THR B C 1
ATOM 5033 O O . THR B 1 252 ? 3.219 -7.516 -18.172 1 98.44 252 THR B O 1
ATOM 5036 N N . VAL B 1 253 ? 5.148 -7.555 -19.266 1 98.56 253 VAL B N 1
ATOM 5037 C CA . VAL B 1 253 ? 4.977 -8.938 -19.703 1 98.56 253 VAL B CA 1
ATOM 5038 C C . VAL B 1 253 ? 4.977 -9.867 -18.5 1 98.56 253 VAL B C 1
ATOM 5040 O O . VAL B 1 253 ? 4.137 -10.766 -18.391 1 98.56 253 VAL B O 1
ATOM 5043 N N . CYS B 1 254 ? 5.848 -9.648 -17.578 1 98.88 254 CYS B N 1
ATOM 5044 C CA . CYS B 1 254 ? 5.961 -10.516 -16.406 1 98.88 254 CYS B CA 1
ATOM 5045 C C . CYS B 1 254 ? 4.742 -10.375 -15.508 1 98.88 254 CYS B C 1
ATOM 5047 O O . CYS B 1 254 ? 4.297 -11.352 -14.898 1 98.88 254 CYS B O 1
ATOM 5049 N N . ARG B 1 255 ? 4.215 -9.188 -15.359 1 98.88 255 ARG B N 1
ATOM 5050 C CA . ARG B 1 255 ? 2.986 -9 -14.602 1 98.88 255 ARG B CA 1
ATOM 5051 C C . ARG B 1 255 ? 1.837 -9.797 -15.203 1 98.88 255 ARG B C 1
ATOM 5053 O O . ARG B 1 255 ? 1.081 -10.453 -14.477 1 98.88 255 ARG B O 1
ATOM 5060 N N . MET B 1 256 ? 1.729 -9.758 -16.484 1 98.88 256 MET B N 1
ATOM 5061 C CA . MET B 1 256 ? 0.68 -10.523 -17.156 1 98.88 256 MET B CA 1
ATOM 5062 C C . MET B 1 256 ? 0.959 -12.023 -17.062 1 98.88 256 MET B C 1
ATOM 5064 O O . MET B 1 256 ? 0.036 -12.82 -16.875 1 98.88 256 MET B O 1
ATOM 5068 N N . LEU B 1 257 ? 2.213 -12.352 -17.203 1 98.94 257 LEU B N 1
ATOM 5069 C CA . LEU B 1 257 ? 2.646 -13.742 -17.109 1 98.94 257 LEU B CA 1
ATOM 5070 C C . LEU B 1 257 ? 2.195 -14.367 -15.797 1 98.94 257 LEU B C 1
ATOM 5072 O O . LEU B 1 257 ? 1.551 -15.422 -15.797 1 98.94 257 LEU B O 1
ATOM 5076 N N . ILE B 1 258 ? 2.475 -13.766 -14.695 1 98.81 258 ILE B N 1
ATOM 5077 C CA . ILE B 1 258 ? 2.143 -14.336 -13.398 1 98.81 258 ILE B CA 1
ATOM 5078 C C . ILE B 1 258 ? 0.626 -14.344 -13.211 1 98.81 258 ILE B C 1
ATOM 5080 O O . ILE B 1 258 ? 0.076 -15.266 -12.602 1 98.81 258 ILE B O 1
ATOM 5084 N N . LYS B 1 259 ? -0.084 -13.297 -13.688 1 98.69 259 LYS B N 1
ATOM 5085 C CA . LYS B 1 259 ? -1.543 -13.281 -13.641 1 98.69 259 LYS B CA 1
ATOM 5086 C C . LYS B 1 259 ? -2.131 -14.484 -14.383 1 98.69 259 LYS B C 1
ATOM 5088 O O . LYS B 1 259 ? -3.02 -15.164 -13.867 1 98.69 259 LYS B O 1
ATOM 5093 N N . CYS B 1 260 ? -1.613 -14.703 -15.57 1 98.88 260 CYS B N 1
ATOM 5094 C CA . CYS B 1 260 ? -2.076 -15.828 -16.375 1 98.88 260 CYS B CA 1
ATOM 5095 C C . CYS B 1 260 ? -1.745 -17.156 -15.688 1 98.88 260 CYS B C 1
ATOM 5097 O O . CYS B 1 260 ? -2.549 -18.078 -15.711 1 98.88 260 CYS B O 1
ATOM 5099 N N . ALA B 1 261 ? -0.554 -17.219 -15.141 1 98.94 261 ALA B N 1
ATOM 5100 C CA . ALA B 1 261 ? -0.177 -18.422 -14.414 1 98.94 261 ALA B CA 1
ATOM 5101 C C . ALA B 1 261 ? -1.128 -18.688 -13.25 1 98.94 261 ALA B C 1
ATOM 5103 O O . ALA B 1 261 ? -1.514 -19.828 -12.992 1 98.94 261 ALA B O 1
ATOM 5104 N N . ASP B 1 262 ? -1.505 -17.656 -12.547 1 98.88 262 ASP B N 1
ATOM 5105 C CA . ASP B 1 262 ? -2.336 -17.734 -11.344 1 98.88 262 ASP B CA 1
ATOM 5106 C C . ASP B 1 262 ? -3.775 -18.109 -11.695 1 98.88 262 ASP B C 1
ATOM 5108 O O . ASP B 1 262 ? -4.414 -18.875 -10.977 1 98.88 262 ASP B O 1
ATOM 5112 N N . ILE B 1 263 ? -4.293 -17.625 -12.828 1 98.69 263 ILE B N 1
ATOM 5113 C CA . ILE B 1 263 ? -5.699 -17.859 -13.148 1 98.69 263 ILE B CA 1
ATOM 5114 C C . ILE B 1 263 ? -5.805 -18.859 -14.297 1 98.69 263 ILE B C 1
ATOM 5116 O O . ILE B 1 263 ? -6.84 -18.953 -14.953 1 98.69 263 ILE B O 1
ATOM 5120 N N . GLY B 1 264 ? -4.773 -19.656 -14.562 1 98.44 264 GLY B N 1
ATOM 5121 C CA . GLY B 1 264 ? -4.664 -20.469 -15.773 1 98.44 264 GLY B CA 1
ATOM 5122 C C . GLY B 1 264 ? -5.367 -21.812 -15.664 1 98.44 264 GLY B C 1
ATOM 5123 O O . GLY B 1 264 ? -5.328 -22.609 -16.594 1 98.44 264 GLY B O 1
ATOM 5124 N N . ASN B 1 265 ? -6.105 -22.047 -14.578 1 97.44 265 ASN B N 1
ATOM 5125 C CA . ASN B 1 265 ? -6.77 -23.312 -14.352 1 97.44 265 ASN B CA 1
ATOM 5126 C C . ASN B 1 265 ? -7.695 -23.688 -15.508 1 97.44 265 ASN B C 1
ATOM 5128 O O . ASN B 1 265 ? -7.73 -24.844 -15.945 1 97.44 265 ASN B O 1
ATOM 5132 N N . PRO B 1 266 ? -8.43 -22.75 -16.078 1 98.69 266 PRO B N 1
ATOM 5133 C CA . PRO B 1 266 ? -9.344 -23.078 -17.172 1 98.69 266 PRO B CA 1
ATOM 5134 C C . PRO B 1 266 ? -8.609 -23.562 -18.422 1 98.69 266 PRO B C 1
ATOM 5136 O O . PRO B 1 266 ? -9.242 -24.109 -19.344 1 98.69 266 PRO B O 1
ATOM 5139 N N . THR B 1 267 ? -7.336 -23.344 -18.484 1 98.88 267 THR B N 1
ATOM 5140 C CA . THR B 1 267 ? -6.566 -23.719 -19.656 1 98.88 267 THR B CA 1
ATOM 5141 C C . THR B 1 267 ? -5.852 -25.047 -19.422 1 98.88 267 THR B C 1
ATOM 5143 O O . THR B 1 267 ? -5.184 -25.562 -20.328 1 98.88 267 THR B O 1
ATOM 5146 N N . ARG B 1 268 ? -5.957 -25.625 -18.266 1 98.69 268 ARG B N 1
ATOM 5147 C CA . ARG B 1 268 ? -5.352 -26.922 -17.953 1 98.69 268 ARG B CA 1
ATOM 5148 C C . ARG B 1 268 ? -6.195 -28.062 -18.5 1 98.69 268 ARG B C 1
ATOM 5150 O O . ARG B 1 268 ? -7.344 -27.859 -18.906 1 98.69 268 ARG B O 1
ATOM 5157 N N . GLU B 1 269 ? -5.605 -29.266 -18.531 1 97.94 269 GLU B N 1
ATOM 5158 C CA . GLU B 1 269 ? -6.387 -30.438 -18.891 1 97.94 269 GLU B CA 1
ATOM 5159 C C . GLU B 1 269 ? -7.625 -30.578 -18.016 1 97.94 269 GLU B C 1
ATOM 5161 O O . GLU B 1 269 ? -7.617 -30.172 -16.859 1 97.94 269 GLU B O 1
ATOM 5166 N N . TRP B 1 270 ? -8.656 -31.203 -18.516 1 98.38 270 TRP B N 1
ATOM 5167 C CA . TRP B 1 270 ? -9.977 -31.203 -17.906 1 98.38 270 TRP B CA 1
ATOM 5168 C C . TRP B 1 270 ? -9.914 -31.703 -16.469 1 98.38 270 TRP B C 1
ATOM 5170 O O . TRP B 1 270 ? -10.516 -31.094 -15.578 1 98.38 270 TRP B O 1
ATOM 5180 N N . ASN B 1 271 ? -9.203 -32.781 -16.266 1 97.19 271 ASN B N 1
ATOM 5181 C CA . ASN B 1 271 ? -9.156 -33.344 -14.914 1 97.19 271 ASN B CA 1
ATOM 5182 C C . ASN B 1 271 ? -8.594 -32.344 -13.906 1 97.19 271 ASN B C 1
ATOM 5184 O O . ASN B 1 271 ? -9.156 -32.188 -12.812 1 97.19 271 ASN B O 1
ATOM 5188 N N . LEU B 1 272 ? -7.492 -31.75 -14.25 1 97.94 272 LEU B N 1
ATOM 5189 C CA . LEU B 1 272 ? -6.883 -30.75 -13.375 1 97.94 272 LEU B CA 1
ATOM 5190 C C . LEU B 1 272 ? -7.758 -29.516 -13.266 1 97.94 272 LEU B C 1
ATOM 5192 O O . LEU B 1 272 ? -7.934 -28.969 -12.172 1 97.94 272 LEU B O 1
ATOM 5196 N N . CYS B 1 273 ? -8.328 -29.031 -14.398 1 98.5 273 CYS B N 1
ATOM 5197 C CA . CYS B 1 273 ? -9.234 -27.891 -14.43 1 98.5 273 CYS B CA 1
ATOM 5198 C C . CYS B 1 273 ? -10.414 -28.109 -13.484 1 98.5 273 CYS B C 1
ATOM 5200 O O . CYS B 1 273 ? -10.719 -27.234 -12.664 1 98.5 273 CYS B O 1
ATOM 5202 N N . LYS B 1 274 ? -10.992 -29.25 -13.57 1 97.94 274 LYS B N 1
ATOM 5203 C CA . LYS B 1 274 ? -12.164 -29.578 -12.766 1 97.94 274 LYS B CA 1
ATOM 5204 C C . LYS B 1 274 ? -11.812 -29.641 -11.281 1 97.94 274 LYS B C 1
ATOM 5206 O O . LYS B 1 274 ? -12.539 -29.094 -10.445 1 97.94 274 LYS B O 1
ATOM 5211 N N . GLN B 1 275 ? -10.727 -30.234 -10.938 1 97.62 275 GLN B N 1
ATOM 5212 C CA . GLN B 1 275 ? -10.336 -30.375 -9.531 1 97.62 275 GLN B CA 1
ATOM 5213 C C . GLN B 1 275 ? -10.031 -29.016 -8.914 1 97.62 275 GLN B C 1
ATOM 5215 O O . GLN B 1 275 ? -10.43 -28.75 -7.777 1 97.62 275 GLN B O 1
ATOM 5220 N N . TRP B 1 276 ? -9.289 -28.156 -9.609 1 98.38 276 TRP B N 1
ATOM 5221 C CA . TRP B 1 276 ? -9.008 -26.812 -9.102 1 98.38 276 TRP B CA 1
ATOM 5222 C C . TRP B 1 276 ? -10.289 -26.016 -8.961 1 98.38 276 TRP B C 1
ATOM 5224 O O . TRP B 1 276 ? -10.43 -25.219 -8.023 1 98.38 276 TRP B O 1
ATOM 5234 N N . ALA B 1 277 ? -11.25 -26.219 -9.898 1 98.31 277 ALA B N 1
ATOM 5235 C CA . ALA B 1 277 ? -12.547 -25.547 -9.812 1 98.31 277 ALA B CA 1
ATOM 5236 C C . ALA B 1 277 ? -13.281 -25.922 -8.531 1 98.31 277 ALA B C 1
ATOM 5238 O O . ALA B 1 277 ? -13.812 -25.062 -7.836 1 98.31 277 ALA B O 1
ATOM 5239 N N . MET B 1 278 ? -13.281 -27.203 -8.227 1 98.06 278 MET B N 1
ATOM 5240 C CA . MET B 1 278 ? -13.961 -27.656 -7.008 1 98.06 278 MET B CA 1
ATOM 5241 C C . MET B 1 278 ? -13.281 -27.094 -5.766 1 98.06 278 MET B C 1
ATOM 5243 O O . MET B 1 278 ? -13.961 -26.703 -4.812 1 98.06 278 MET B O 1
ATOM 5247 N N . ARG B 1 279 ? -11.984 -27.016 -5.781 1 97.88 279 ARG B N 1
ATOM 5248 C CA . ARG B 1 279 ? -11.219 -26.547 -4.629 1 97.88 279 ARG B CA 1
ATOM 5249 C C . ARG B 1 279 ? -11.484 -25.062 -4.359 1 97.88 279 ARG B C 1
ATOM 5251 O O . ARG B 1 279 ? -11.695 -24.672 -3.211 1 97.88 279 ARG B O 1
ATOM 5258 N N . ILE B 1 280 ? -11.5 -24.219 -5.414 1 98.06 280 ILE B N 1
ATOM 5259 C CA . ILE B 1 280 ? -11.711 -22.781 -5.195 1 98.06 280 ILE B CA 1
ATOM 5260 C C . ILE B 1 280 ? -13.164 -22.531 -4.781 1 98.06 280 ILE B C 1
ATOM 5262 O O . ILE B 1 280 ? -13.438 -21.672 -3.955 1 98.06 280 ILE B O 1
ATOM 5266 N N . VAL B 1 281 ? -14.109 -23.297 -5.359 1 98.06 281 VAL B N 1
ATOM 5267 C CA . VAL B 1 281 ? -15.516 -23.156 -5.012 1 98.06 281 VAL B CA 1
ATOM 5268 C C . VAL B 1 281 ? -15.727 -23.531 -3.545 1 98.06 281 VAL B C 1
ATOM 5270 O O . VAL B 1 281 ? -16.484 -22.875 -2.832 1 98.06 281 VAL B O 1
ATOM 5273 N N . GLU B 1 282 ? -15.039 -24.594 -3.105 1 97.56 282 GLU B N 1
ATOM 5274 C CA . GLU B 1 282 ? -15.125 -24.984 -1.701 1 97.56 282 GLU B CA 1
ATOM 5275 C C . GLU B 1 282 ? -14.695 -23.844 -0.784 1 97.56 282 GLU B C 1
ATOM 5277 O O . GLU B 1 282 ? -15.344 -23.578 0.232 1 97.56 282 GLU B O 1
ATOM 5282 N N . GLU B 1 283 ? -13.633 -23.203 -1.121 1 96.88 283 GLU B N 1
ATOM 5283 C CA . GLU B 1 283 ? -13.148 -22.062 -0.344 1 96.88 283 GLU B CA 1
ATOM 5284 C C . GLU B 1 283 ? -14.172 -20.922 -0.337 1 96.88 283 GLU B C 1
ATOM 5286 O O . GLU B 1 283 ? -14.398 -20.297 0.697 1 96.88 283 GLU B O 1
ATOM 5291 N N . TYR B 1 284 ? -14.82 -20.688 -1.481 1 97.62 284 TYR B N 1
ATOM 5292 C CA . TYR B 1 284 ? -15.805 -19.625 -1.592 1 97.62 284 TYR B CA 1
ATOM 5293 C C . TYR B 1 284 ? -17.078 -19.969 -0.828 1 97.62 284 TYR B C 1
ATOM 5295 O O . TYR B 1 284 ? -17.719 -19.094 -0.244 1 97.62 284 TYR B O 1
ATOM 5303 N N . PHE B 1 285 ? -17.438 -21.25 -0.832 1 97.69 285 PHE B N 1
ATOM 5304 C CA . PHE B 1 285 ? -18.562 -21.703 -0.016 1 97.69 285 PHE B CA 1
ATOM 5305 C C . PHE B 1 285 ? -18.312 -21.391 1.456 1 97.69 285 PHE B C 1
ATOM 5307 O O . PHE B 1 285 ? -19.203 -20.891 2.145 1 97.69 285 PHE B O 1
ATOM 5314 N N . ASP B 1 286 ? -17.125 -21.719 1.887 1 96.88 286 ASP B N 1
ATOM 5315 C CA . ASP B 1 286 ? -16.781 -21.484 3.283 1 96.88 286 ASP B CA 1
ATOM 5316 C C . ASP B 1 286 ? -16.859 -20 3.631 1 96.88 286 ASP B C 1
ATOM 5318 O O . ASP B 1 286 ? -17.359 -19.641 4.691 1 96.88 286 ASP B O 1
ATOM 5322 N N . GLN B 1 287 ? -16.359 -19.188 2.766 1 97.62 287 GLN B N 1
ATOM 5323 C CA . GLN B 1 287 ? -16.391 -17.75 3.008 1 97.62 287 GLN B CA 1
ATOM 5324 C C . GLN B 1 287 ? -17.828 -17.234 3.059 1 97.62 287 GLN B C 1
ATOM 5326 O O . GLN B 1 287 ? -18.188 -16.438 3.936 1 97.62 287 GLN B O 1
ATOM 5331 N N . THR B 1 288 ? -18.641 -17.641 2.055 1 97.88 288 THR B N 1
ATOM 5332 C CA . THR B 1 288 ? -20.031 -17.203 1.985 1 97.88 288 THR B CA 1
ATOM 5333 C C . THR B 1 288 ? -20.797 -17.609 3.244 1 97.88 288 THR B C 1
ATOM 5335 O O . THR B 1 288 ? -21.562 -16.812 3.793 1 97.88 288 THR B O 1
ATOM 5338 N N . SER B 1 289 ? -20.562 -18.812 3.682 1 97.12 289 SER B N 1
ATOM 5339 C CA . SER B 1 289 ? -21.188 -19.281 4.906 1 97.12 289 SER B CA 1
ATOM 5340 C C . SER B 1 289 ? -20.797 -18.422 6.105 1 97.12 289 SER B C 1
ATOM 5342 O O . SER B 1 289 ? -21.641 -18.047 6.914 1 97.12 289 SER B O 1
ATOM 5344 N N . GLU B 1 290 ? -19.516 -18.125 6.215 1 97.31 290 GLU B N 1
ATOM 5345 C CA . GLU B 1 290 ? -19.016 -17.312 7.32 1 97.31 290 GLU B CA 1
ATOM 5346 C C . GLU B 1 290 ? -19.594 -15.898 7.254 1 97.31 290 GLU B C 1
ATOM 5348 O O . GLU B 1 290 ? -19.938 -15.312 8.281 1 97.31 290 GLU B O 1
ATOM 5353 N N . GLU B 1 291 ? -19.672 -15.328 6.055 1 97.5 291 GLU B N 1
ATOM 5354 C CA . GLU B 1 291 ? -20.25 -14 5.875 1 97.5 291 GLU B CA 1
ATOM 5355 C C . GLU B 1 291 ? -21.703 -13.961 6.332 1 97.5 291 GLU B C 1
ATOM 5357 O O . GLU B 1 291 ? -22.125 -13.016 7 1 97.5 291 GLU B O 1
ATOM 5362 N N . ARG B 1 292 ? -22.422 -14.961 5.977 1 96.31 292 ARG B N 1
ATOM 5363 C CA . ARG B 1 292 ? -23.812 -15.055 6.398 1 96.31 292 ARG B CA 1
ATOM 5364 C C . ARG B 1 292 ? -23.922 -15.156 7.914 1 96.31 292 ARG B C 1
ATOM 5366 O O . ARG B 1 292 ? -24.75 -14.469 8.531 1 96.31 292 ARG B O 1
ATOM 5373 N N . GLU B 1 293 ? -23.109 -15.953 8.469 1 97.19 293 GLU B N 1
ATOM 5374 C CA . GLU B 1 293 ? -23.125 -16.156 9.906 1 97.19 293 GLU B CA 1
ATOM 5375 C C . GLU B 1 293 ? -22.812 -14.867 10.656 1 97.19 293 GLU B C 1
ATOM 5377 O O . GLU B 1 293 ? -23.391 -14.609 11.719 1 97.19 293 GLU B O 1
ATOM 5382 N N . LYS B 1 294 ? -21.953 -14.078 10.109 1 95.12 294 LYS B N 1
ATOM 5383 C CA . LYS B 1 294 ? -21.5 -12.859 10.781 1 95.12 294 LYS B CA 1
ATOM 5384 C C . LYS B 1 294 ? -22.375 -11.664 10.383 1 95.12 294 LYS B C 1
ATOM 5386 O O . LYS B 1 294 ? -22.141 -10.547 10.836 1 95.12 294 LYS B O 1
ATOM 5391 N N . GLY B 1 295 ? -23.328 -11.852 9.484 1 94.62 295 GLY B N 1
ATOM 5392 C CA . GLY B 1 295 ? -24.188 -10.773 9.023 1 94.62 295 GLY B CA 1
ATOM 5393 C C . GLY B 1 295 ? -23.469 -9.75 8.172 1 94.62 295 GLY B C 1
ATOM 5394 O O . GLY B 1 295 ? -23.781 -8.555 8.219 1 94.62 295 GLY B O 1
ATOM 5395 N N . LEU B 1 296 ? -22.469 -10.164 7.457 1 94.69 296 LEU B N 1
ATOM 5396 C CA . LEU B 1 296 ? -21.703 -9.297 6.574 1 94.69 296 LEU B CA 1
ATOM 5397 C C . LEU B 1 296 ? -22.312 -9.258 5.18 1 94.69 296 LEU B C 1
ATOM 5399 O O . LEU B 1 296 ? -23.078 -10.148 4.805 1 94.69 296 LEU B O 1
ATOM 5403 N N . PRO B 1 297 ? -21.969 -8.086 4.469 1 93 297 PRO B N 1
ATOM 5404 C CA . PRO B 1 297 ? -22.328 -8.148 3.051 1 93 297 PRO B CA 1
ATOM 5405 C C . PRO B 1 297 ? -21.719 -9.359 2.34 1 93 297 PRO B C 1
ATOM 5407 O O . PRO B 1 297 ? -20.562 -9.695 2.572 1 93 297 PRO B O 1
ATOM 5410 N N . LEU B 1 298 ? -22.547 -10.016 1.512 1 94.75 298 LEU B N 1
ATOM 5411 C CA . LEU B 1 298 ? -22.031 -11.148 0.739 1 94.75 298 LEU B CA 1
ATOM 5412 C C . LEU B 1 298 ? -21.172 -10.664 -0.427 1 94.75 298 LEU B C 1
ATOM 5414 O O . LEU B 1 298 ? -21.656 -9.945 -1.307 1 94.75 298 LEU B O 1
ATOM 5418 N N . THR B 1 299 ? -19.906 -11.086 -0.381 1 93.88 299 THR B N 1
ATOM 5419 C CA . THR B 1 299 ? -18.969 -10.617 -1.384 1 93.88 299 THR B CA 1
ATOM 5420 C C . THR B 1 299 ? -19.047 -11.469 -2.648 1 93.88 299 THR B C 1
ATOM 5422 O O . THR B 1 299 ? -18.719 -11.008 -3.74 1 93.88 299 THR B O 1
ATOM 5425 N N . MET B 1 300 ? -19.438 -12.742 -2.484 1 92.5 300 MET B N 1
ATOM 5426 C CA . MET B 1 300 ? -19.625 -13.672 -3.592 1 92.5 300 MET B CA 1
ATOM 5427 C C . MET B 1 300 ? -20.953 -14.43 -3.441 1 92.5 300 MET B C 1
ATOM 5429 O O . MET B 1 300 ? -20.953 -15.641 -3.223 1 92.5 300 MET B O 1
ATOM 5433 N N . GLU B 1 301 ? -21.984 -13.773 -3.803 1 90.94 301 GLU B N 1
ATOM 5434 C CA . GLU B 1 301 ? -23.328 -14.242 -3.496 1 90.94 301 GLU B CA 1
ATOM 5435 C C . GLU B 1 301 ? -23.656 -15.523 -4.262 1 90.94 301 GLU B C 1
ATOM 5437 O O . GLU B 1 301 ? -24.422 -16.359 -3.783 1 90.94 301 GLU B O 1
ATOM 5442 N N . LEU B 1 302 ? -23.031 -15.711 -5.344 1 94.25 302 LEU B N 1
ATOM 5443 C CA . LEU B 1 302 ? -23.312 -16.859 -6.191 1 94.25 302 LEU B CA 1
ATOM 5444 C C . LEU B 1 302 ? -22.797 -18.141 -5.551 1 94.25 302 LEU B C 1
ATOM 5446 O O . LEU B 1 302 ? -23.203 -19.25 -5.938 1 94.25 302 LEU B O 1
ATOM 5450 N N . PHE B 1 303 ? -21.953 -18.047 -4.566 1 97.44 303 PHE B N 1
ATOM 5451 C CA . PHE B 1 303 ? -21.297 -19.219 -4.016 1 97.44 303 PHE B CA 1
ATOM 5452 C C . PHE B 1 303 ? -21.938 -19.641 -2.697 1 97.44 303 PHE B C 1
ATOM 5454 O O . PHE B 1 303 ? -21.25 -19.828 -1.696 1 97.44 303 PHE B O 1
ATOM 5461 N N . ASP B 1 304 ? -23.203 -19.797 -2.787 1 96.38 304 ASP B N 1
ATOM 5462 C CA . ASP B 1 304 ? -23.969 -20.453 -1.729 1 96.38 304 ASP B CA 1
ATOM 5463 C C . ASP B 1 304 ? -24.047 -21.969 -1.963 1 96.38 304 ASP B C 1
ATOM 5465 O O . ASP B 1 304 ? -24.625 -22.422 -2.953 1 96.38 304 ASP B O 1
ATOM 5469 N N . ARG B 1 305 ? -23.5 -22.719 -1.044 1 95.94 305 ARG B N 1
ATOM 5470 C CA . ARG B 1 305 ? -23.375 -24.172 -1.203 1 95.94 305 ARG B CA 1
ATOM 5471 C C . ARG B 1 305 ? -24.719 -24.812 -1.503 1 95.94 305 ARG B C 1
ATOM 5473 O O . ARG B 1 305 ? -24.797 -25.812 -2.229 1 95.94 305 ARG B O 1
ATOM 5480 N N . ASN B 1 306 ? -25.781 -24.281 -1.056 1 95.19 306 ASN B N 1
ATOM 5481 C CA . ASN B 1 306 ? -27.094 -24.891 -1.169 1 95.19 306 ASN B CA 1
ATOM 5482 C C . ASN B 1 306 ? -27.719 -24.625 -2.541 1 95.19 306 ASN B C 1
ATOM 5484 O O . ASN B 1 306 ? -28.609 -25.359 -2.973 1 95.19 306 ASN B O 1
ATOM 5488 N N . THR B 1 307 ? -27.219 -23.625 -3.26 1 96.44 307 THR B N 1
ATOM 5489 C CA . THR B 1 307 ? -27.938 -23.25 -4.469 1 96.44 307 THR B CA 1
ATOM 5490 C C . THR B 1 307 ? -26.984 -23.078 -5.641 1 96.44 307 THR B C 1
ATOM 5492 O O . THR B 1 307 ? -27.406 -23.047 -6.797 1 96.44 307 THR B O 1
ATOM 5495 N N . CYS B 1 308 ? -25.734 -23.078 -5.395 1 97.69 308 CYS B N 1
ATOM 5496 C CA . CYS B 1 308 ? -24.734 -22.703 -6.395 1 97.69 308 CYS B CA 1
ATOM 5497 C C . CYS B 1 308 ? -24.719 -23.719 -7.539 1 97.69 308 CYS B C 1
ATOM 5499 O O . CYS B 1 308 ? -24.703 -24.922 -7.309 1 97.69 308 CYS B O 1
ATOM 5501 N N . ASN B 1 309 ? -24.844 -23.156 -8.695 1 98.12 309 ASN B N 1
ATOM 5502 C CA . ASN B 1 309 ? -24.531 -23.906 -9.898 1 98.12 309 ASN B CA 1
ATOM 5503 C C . ASN B 1 309 ? -23.047 -23.797 -10.25 1 98.12 309 ASN B C 1
ATOM 5505 O O . ASN B 1 309 ? -22.641 -22.859 -10.945 1 98.12 309 ASN B O 1
ATOM 5509 N N . VAL B 1 310 ? -22.219 -24.75 -9.867 1 97.94 310 VAL B N 1
ATOM 5510 C CA . VAL B 1 310 ? -20.766 -24.672 -9.945 1 97.94 310 VAL B CA 1
ATOM 5511 C C . VAL B 1 310 ? -20.344 -24.516 -11.398 1 97.94 310 VAL B C 1
ATOM 5513 O O . VAL B 1 310 ? -19.562 -23.625 -11.727 1 97.94 310 VAL B O 1
ATOM 5516 N N . PRO B 1 311 ? -20.828 -25.328 -12.336 1 98.31 311 PRO B N 1
ATOM 5517 C CA . PRO B 1 311 ? -20.453 -25.156 -13.742 1 98.31 311 PRO B CA 1
ATOM 5518 C C . PRO B 1 311 ? -20.75 -23.75 -14.25 1 98.31 311 PRO B C 1
ATOM 5520 O O . PRO B 1 311 ? -19.953 -23.188 -15.008 1 98.31 311 PRO B O 1
ATOM 5523 N N . LEU B 1 312 ? -21.828 -23.219 -13.852 1 98.31 312 LEU B N 1
ATOM 5524 C CA . LEU B 1 312 ? -22.203 -21.891 -14.289 1 98.31 312 LEU B CA 1
ATOM 5525 C C . LEU B 1 312 ? -21.203 -20.844 -13.812 1 98.31 312 LEU B C 1
ATOM 5527 O O . LEU B 1 312 ? -20.891 -19.891 -14.531 1 98.31 312 LEU B O 1
ATOM 5531 N N . THR B 1 313 ? -20.734 -20.969 -12.555 1 98.19 313 THR B N 1
ATOM 5532 C CA . THR B 1 313 ? -19.734 -20.047 -12.023 1 98.19 313 THR B CA 1
ATOM 5533 C C . THR B 1 313 ? -18.422 -20.156 -12.805 1 98.19 313 THR B C 1
ATOM 5535 O O . THR B 1 313 ? -17.75 -19.141 -13.031 1 98.19 313 THR B O 1
ATOM 5538 N N . GLN B 1 314 ? -18.031 -21.344 -13.211 1 98.5 314 GLN B N 1
ATOM 5539 C CA . GLN B 1 314 ? -16.812 -21.531 -13.992 1 98.5 314 GLN B CA 1
ATOM 5540 C C . GLN B 1 314 ? -16.938 -20.891 -15.375 1 98.5 314 GLN B C 1
ATOM 5542 O O . GLN B 1 314 ? -16 -20.25 -15.859 1 98.5 314 GLN B O 1
ATOM 5547 N N . CYS B 1 315 ? -18.125 -21.078 -16 1 98.62 315 CYS B N 1
ATOM 5548 C CA . CYS B 1 315 ? -18.375 -20.406 -17.266 1 98.62 315 CYS B CA 1
ATOM 5549 C C . CYS B 1 315 ? -18.297 -18.891 -17.109 1 98.62 315 CYS B C 1
ATOM 5551 O O . CYS B 1 315 ? -17.734 -18.203 -17.953 1 98.62 315 CYS B O 1
ATOM 5553 N N . GLY B 1 316 ? -18.906 -18.406 -16.047 1 98.19 316 GLY B N 1
ATOM 5554 C CA . GLY B 1 316 ? -18.859 -16.984 -15.766 1 98.19 316 GLY B CA 1
ATOM 5555 C C . GLY B 1 316 ? -17.453 -16.453 -15.625 1 98.19 316 GLY B C 1
ATOM 5556 O O . GLY B 1 316 ? -17.141 -15.375 -16.156 1 98.19 316 GLY B O 1
ATOM 5557 N N . PHE B 1 317 ? -16.625 -17.141 -14.898 1 98.19 317 PHE B N 1
ATOM 5558 C CA . PHE B 1 317 ? -15.227 -16.734 -14.719 1 98.19 317 PHE B CA 1
ATOM 5559 C C . PHE B 1 317 ? -14.508 -16.688 -16.062 1 98.19 317 PHE B C 1
ATOM 5561 O O . PHE B 1 317 ? -13.758 -15.75 -16.328 1 98.19 317 PHE B O 1
ATOM 5568 N N . ILE B 1 318 ? -14.68 -17.688 -16.891 1 98.75 318 ILE B N 1
ATOM 5569 C CA . ILE B 1 318 ? -14.047 -17.734 -18.203 1 98.75 318 ILE B CA 1
ATOM 5570 C C . ILE B 1 318 ? -14.523 -16.562 -19.062 1 98.75 318 ILE B C 1
ATOM 5572 O O . ILE B 1 318 ? -13.711 -15.875 -19.688 1 98.75 318 ILE B O 1
ATOM 5576 N N . ASP B 1 319 ? -15.758 -16.312 -19.031 1 98.62 319 ASP B N 1
ATOM 5577 C CA . ASP B 1 319 ? -16.359 -15.258 -19.859 1 98.62 319 ASP B CA 1
ATOM 5578 C C . ASP B 1 319 ? -15.859 -13.875 -19.422 1 98.62 319 ASP B C 1
ATOM 5580 O O . ASP B 1 319 ? -15.578 -13.016 -20.266 1 98.62 319 ASP B O 1
ATOM 5584 N N . MET B 1 320 ? -15.766 -13.688 -18.172 1 97.19 320 MET B N 1
ATOM 5585 C CA . MET B 1 320 ? -15.516 -12.352 -17.641 1 97.19 320 MET B CA 1
ATOM 5586 C C . MET B 1 320 ? -14.023 -12.055 -17.578 1 97.19 320 MET B C 1
ATOM 5588 O O . MET B 1 320 ? -13.602 -10.922 -17.812 1 97.19 320 MET B O 1
ATOM 5592 N N . PHE B 1 321 ? -13.234 -13.094 -17.25 1 97.94 321 PHE B N 1
ATOM 5593 C CA . PHE B 1 321 ? -11.852 -12.789 -16.906 1 97.94 321 PHE B CA 1
ATOM 5594 C C . PHE B 1 321 ? -10.891 -13.562 -17.797 1 97.94 321 PHE B C 1
ATOM 5596 O O . PHE B 1 321 ? -9.961 -12.977 -18.359 1 97.94 321 PHE B O 1
ATOM 5603 N N . ALA B 1 322 ? -11.094 -14.844 -18.016 1 98.75 322 ALA B N 1
ATOM 5604 C CA . ALA B 1 322 ? -10.047 -15.719 -18.547 1 98.75 322 ALA B CA 1
ATOM 5605 C C . ALA B 1 322 ? -9.969 -15.633 -20.062 1 98.75 322 ALA B C 1
ATOM 5607 O O . ALA B 1 322 ? -8.875 -15.578 -20.625 1 98.75 322 ALA B O 1
ATOM 5608 N N . ARG B 1 323 ? -11.094 -15.594 -20.75 1 98.69 323 ARG B N 1
ATOM 5609 C CA . ARG B 1 323 ? -11.117 -15.742 -22.203 1 98.69 323 ARG B CA 1
ATOM 5610 C C . ARG B 1 323 ? -10.336 -14.625 -22.875 1 98.69 323 ARG B C 1
ATOM 5612 O O . ARG B 1 323 ? -9.43 -14.883 -23.672 1 98.69 323 ARG B O 1
ATOM 5619 N N . GLU B 1 324 ? -10.68 -13.414 -22.547 1 98.56 324 GLU B N 1
ATOM 5620 C CA . GLU B 1 324 ? -9.992 -12.297 -23.172 1 98.56 324 GLU B CA 1
ATOM 5621 C C . GLU B 1 324 ? -8.516 -12.273 -22.781 1 98.56 324 GLU B C 1
ATOM 5623 O O . GLU B 1 324 ? -7.66 -11.953 -23.609 1 98.56 324 GLU B O 1
ATOM 5628 N N . THR B 1 325 ? -8.25 -12.547 -21.547 1 98.81 325 THR B N 1
ATOM 5629 C CA . THR B 1 325 ? -6.879 -12.555 -21.047 1 98.81 325 THR B CA 1
ATOM 5630 C C . THR B 1 325 ? -6.035 -13.586 -21.797 1 98.81 325 THR B C 1
ATOM 5632 O O . THR B 1 325 ? -4.941 -13.266 -22.281 1 98.81 325 THR B O 1
ATOM 5635 N N . PHE B 1 326 ? -6.551 -14.797 -21.984 1 98.81 326 PHE B N 1
ATOM 5636 C CA . PHE B 1 326 ? -5.766 -15.859 -22.594 1 98.81 326 PHE B CA 1
ATOM 5637 C C . PHE B 1 326 ? -5.773 -15.727 -24.109 1 98.81 326 PHE B C 1
ATOM 5639 O O . PHE B 1 326 ? -4.902 -16.266 -24.797 1 98.81 326 PHE B O 1
ATOM 5646 N N . THR B 1 327 ? -6.773 -15.016 -24.656 1 98.69 327 THR B N 1
ATOM 5647 C CA . THR B 1 327 ? -6.68 -14.656 -26.078 1 98.69 327 THR B CA 1
ATOM 5648 C C . THR B 1 327 ? -5.457 -13.781 -26.328 1 98.69 327 THR B C 1
ATOM 5650 O O . THR B 1 327 ? -4.645 -14.086 -27.203 1 98.69 327 THR B O 1
ATOM 5653 N N . SER B 1 328 ? -5.309 -12.727 -25.5 1 98.56 328 SER B N 1
ATOM 5654 C CA . SER B 1 328 ? -4.184 -11.805 -25.656 1 98.56 328 SER B CA 1
ATOM 5655 C C . SER B 1 328 ? -2.863 -12.492 -25.312 1 98.56 328 SER B C 1
ATOM 5657 O O . SER B 1 328 ? -1.878 -12.344 -26.031 1 98.56 328 SER B O 1
ATOM 5659 N N . TRP B 1 329 ? -2.807 -13.289 -24.297 1 98.75 329 TRP B N 1
ATOM 5660 C CA . TRP B 1 329 ? -1.572 -13.898 -23.828 1 98.75 329 TRP B CA 1
ATOM 5661 C C . TRP B 1 329 ? -1.094 -14.977 -24.797 1 98.75 329 TRP B C 1
ATOM 5663 O O . TRP B 1 329 ? 0.094 -15.047 -25.125 1 98.75 329 TRP B O 1
ATOM 5673 N N . SER B 1 330 ? -2.035 -15.859 -25.188 1 98.5 330 SER B N 1
ATOM 5674 C CA . SER B 1 330 ? -1.658 -16.953 -26.062 1 98.5 330 SER B CA 1
ATOM 5675 C C . SER B 1 330 ? -1.14 -16.453 -27.406 1 98.5 330 SER B C 1
ATOM 5677 O O . SER B 1 330 ? -0.232 -17.047 -27.984 1 98.5 330 SER B O 1
ATOM 5679 N N . GLU B 1 331 ? -1.796 -15.391 -27.906 1 98.12 331 GLU B N 1
ATOM 5680 C CA . GLU B 1 331 ? -1.309 -14.789 -29.156 1 98.12 331 GLU B CA 1
ATOM 5681 C C . GLU B 1 331 ? 0.106 -14.242 -28.969 1 98.12 331 GLU B C 1
ATOM 5683 O O . GLU B 1 331 ? 0.986 -14.516 -29.797 1 98.12 331 GLU B O 1
ATOM 5688 N N . PHE B 1 332 ? 0.338 -13.516 -27.938 1 98.19 332 PHE B N 1
ATOM 5689 C CA . PHE B 1 332 ? 1.64 -12.914 -27.672 1 98.19 332 PHE B CA 1
ATOM 5690 C C . PHE B 1 332 ? 2.695 -13.992 -27.453 1 98.19 332 PHE B C 1
ATOM 5692 O O . PHE B 1 332 ? 3.781 -13.93 -28.031 1 98.19 332 PHE B O 1
ATOM 5699 N N . ALA B 1 333 ? 2.381 -14.969 -26.625 1 98.44 333 ALA B N 1
ATOM 5700 C CA . ALA B 1 333 ? 3.336 -15.992 -26.203 1 98.44 333 ALA B CA 1
ATOM 5701 C C . ALA B 1 333 ? 3.455 -17.094 -27.25 1 98.44 333 ALA B C 1
ATOM 5703 O O . ALA B 1 333 ? 4.309 -17.984 -27.125 1 98.44 333 ALA B O 1
ATOM 5704 N N . GLU B 1 334 ? 2.553 -17.047 -28.266 1 98.38 334 GLU B N 1
ATOM 5705 C CA . GLU B 1 334 ? 2.502 -18.078 -29.297 1 98.38 334 GLU B CA 1
ATOM 5706 C C . GLU B 1 334 ? 2.244 -19.453 -28.703 1 98.38 334 GLU B C 1
ATOM 5708 O O . GLU B 1 334 ? 2.971 -20.406 -29 1 98.38 334 GLU B O 1
ATOM 5713 N N . LEU B 1 335 ? 1.276 -19.453 -27.891 1 98.56 335 LEU B N 1
ATOM 5714 C CA . LEU B 1 335 ? 0.827 -20.688 -27.25 1 98.56 335 LEU B CA 1
ATOM 5715 C C . LEU B 1 335 ? -0.667 -20.906 -27.469 1 98.56 335 LEU B C 1
ATOM 5717 O O . LEU B 1 335 ? -1.443 -20.922 -26.5 1 98.56 335 LEU B O 1
ATOM 5721 N N . PRO B 1 336 ? -1.102 -21.172 -28.703 1 98 336 PRO B N 1
ATOM 5722 C CA . PRO B 1 336 ? -2.527 -21.25 -29.031 1 98 336 PRO B CA 1
ATOM 5723 C C . PRO B 1 336 ? -3.229 -22.406 -28.312 1 98 336 PRO B C 1
ATOM 5725 O O . PRO B 1 336 ? -4.453 -22.391 -28.172 1 98 336 PRO B O 1
ATOM 5728 N N . GLU B 1 337 ? -2.48 -23.422 -27.875 1 97.94 337 GLU B N 1
ATOM 5729 C CA . GLU B 1 337 ? -3.062 -24.578 -27.219 1 97.94 337 GLU B CA 1
ATOM 5730 C C . GLU B 1 337 ? -3.783 -24.188 -25.922 1 97.94 337 GLU B C 1
ATOM 5732 O O . GLU B 1 337 ? -4.734 -24.859 -25.516 1 97.94 337 GLU B O 1
ATOM 5737 N N . LEU B 1 338 ? -3.305 -23.141 -25.297 1 98.62 338 LEU B N 1
ATOM 5738 C CA . LEU B 1 338 ? -3.951 -22.688 -24.062 1 98.62 338 LEU B CA 1
ATOM 5739 C C . LEU B 1 338 ? -5.402 -22.297 -24.328 1 98.62 338 LEU B C 1
ATOM 5741 O O . LEU B 1 338 ? -6.305 -22.734 -23.609 1 98.62 338 LEU B O 1
ATOM 5745 N N . LEU B 1 339 ? -5.59 -21.453 -25.328 1 98.44 339 LEU B N 1
ATOM 5746 C CA . LEU B 1 339 ? -6.926 -20.969 -25.656 1 98.44 339 LEU B CA 1
ATOM 5747 C C . LEU B 1 339 ? -7.809 -22.094 -26.156 1 98.44 339 LEU B C 1
ATOM 5749 O O . LEU B 1 339 ? -9 -22.141 -25.859 1 98.44 339 LEU B O 1
ATOM 5753 N N . LYS B 1 340 ? -7.25 -22.969 -26.938 1 98.5 340 LYS B N 1
ATOM 5754 C CA . LYS B 1 340 ? -7.992 -24.141 -27.422 1 98.5 340 LYS B CA 1
ATOM 5755 C C . LYS B 1 340 ? -8.516 -24.969 -26.25 1 98.5 340 LYS B C 1
ATOM 5757 O O . LYS B 1 340 ? -9.68 -25.359 -26.234 1 98.5 340 LYS B O 1
ATOM 5762 N N . GLN B 1 341 ? -7.621 -25.266 -25.312 1 98.75 341 GLN B N 1
ATOM 5763 C CA . GLN B 1 341 ? -8.016 -26.047 -24.156 1 98.75 341 GLN B CA 1
ATOM 5764 C C . GLN B 1 341 ? -9.047 -25.297 -23.312 1 98.75 341 GLN B C 1
ATOM 5766 O O . GLN B 1 341 ? -9.961 -25.906 -22.75 1 98.75 341 GLN B O 1
ATOM 5771 N N . LEU B 1 342 ? -8.914 -23.984 -23.203 1 98.88 342 LEU B N 1
ATOM 5772 C CA . LEU B 1 342 ? -9.875 -23.172 -22.484 1 98.88 342 LEU B CA 1
ATOM 5773 C C . LEU B 1 342 ? -11.281 -23.328 -23.047 1 98.88 342 LEU B C 1
ATOM 5775 O O . LEU B 1 342 ? -12.242 -23.5 -22.297 1 98.88 342 LEU B O 1
ATOM 5779 N N . GLU B 1 343 ? -11.375 -23.328 -24.359 1 98.81 343 GLU B N 1
ATOM 5780 C CA . GLU B 1 343 ? -12.68 -23.438 -25 1 98.81 343 GLU B CA 1
ATOM 5781 C C . GLU B 1 343 ? -13.258 -24.828 -24.844 1 98.81 343 GLU B C 1
ATOM 5783 O O . GLU B 1 343 ? -14.477 -25 -24.719 1 98.81 343 GLU B O 1
ATOM 5788 N N . ILE B 1 344 ? -12.406 -25.828 -24.875 1 98.81 344 ILE B N 1
ATOM 5789 C CA . ILE B 1 344 ? -12.859 -27.203 -24.609 1 98.81 344 ILE B CA 1
ATOM 5790 C C . ILE B 1 344 ? -13.422 -27.297 -23.203 1 98.81 344 ILE B C 1
ATOM 5792 O O . ILE B 1 344 ? -14.508 -27.844 -23 1 98.81 344 ILE B O 1
ATOM 5796 N N . ASN B 1 345 ? -12.695 -26.75 -22.266 1 98.88 345 ASN B N 1
ATOM 5797 C CA . ASN B 1 345 ? -13.141 -26.766 -20.875 1 98.88 345 ASN B CA 1
ATOM 5798 C C . ASN B 1 345 ? -14.414 -25.953 -20.688 1 98.88 345 ASN B C 1
ATOM 5800 O O . ASN B 1 345 ? -15.273 -26.312 -19.875 1 98.88 345 ASN B O 1
ATOM 5804 N N . TYR B 1 346 ? -14.5 -24.781 -21.375 1 98.81 346 TYR B N 1
ATOM 5805 C CA . TYR B 1 346 ? -15.711 -23.984 -21.328 1 98.81 346 TYR B CA 1
ATOM 5806 C C . TYR B 1 346 ? -16.922 -24.797 -21.75 1 98.81 346 TYR B C 1
ATOM 5808 O O . TYR B 1 346 ? -17.969 -24.766 -21.078 1 98.81 346 TYR B O 1
ATOM 5816 N N . GLU B 1 347 ? -16.797 -25.516 -22.812 1 98.75 347 GLU B N 1
ATOM 5817 C CA . GLU B 1 347 ? -17.891 -26.328 -23.328 1 98.75 347 GLU B CA 1
ATOM 5818 C C . GLU B 1 347 ? -18.234 -27.453 -22.344 1 98.75 347 GLU B C 1
ATOM 5820 O O . GLU B 1 347 ? -19.406 -27.828 -22.219 1 98.75 347 GLU B O 1
ATOM 5825 N N . ASN B 1 348 ? -17.219 -28.078 -21.766 1 98.62 348 ASN B N 1
ATOM 5826 C CA . ASN B 1 348 ? -17.469 -29.094 -20.766 1 98.62 348 ASN B CA 1
ATOM 5827 C C . ASN B 1 348 ? -18.312 -28.562 -19.609 1 98.62 348 ASN B C 1
ATOM 5829 O O . ASN B 1 348 ? -19.25 -29.203 -19.156 1 98.62 348 ASN B O 1
ATOM 5833 N N . TRP B 1 349 ? -17.953 -27.375 -19.125 1 98.69 349 TRP B N 1
ATOM 5834 C CA . TRP B 1 349 ? -18.703 -26.75 -18.047 1 98.69 349 TRP B CA 1
ATOM 5835 C C . TRP B 1 349 ? -20.109 -26.375 -18.516 1 98.69 349 TRP B C 1
ATOM 5837 O O . TRP B 1 349 ? -21.094 -26.641 -17.812 1 98.69 349 TRP B O 1
ATOM 5847 N N . ARG B 1 350 ? -20.172 -25.734 -19.672 1 98.5 350 ARG B N 1
ATOM 5848 C CA . ARG B 1 350 ? -21.453 -25.266 -20.203 1 98.5 350 ARG B CA 1
ATOM 5849 C C . ARG B 1 350 ? -22.453 -26.406 -20.297 1 98.5 350 ARG B C 1
ATOM 5851 O O . ARG B 1 350 ? -23.625 -26.234 -19.938 1 98.5 350 ARG B O 1
ATOM 5858 N N . GLN B 1 351 ? -22.078 -27.547 -20.672 1 98.12 351 GLN B N 1
ATOM 5859 C CA . GLN B 1 351 ? -22.938 -28.719 -20.812 1 98.12 351 GLN B CA 1
ATOM 5860 C C . GLN B 1 351 ? -23.453 -29.188 -19.453 1 98.12 351 GLN B C 1
ATOM 5862 O O . GLN B 1 351 ? -24.531 -29.781 -19.359 1 98.12 351 GLN B O 1
ATOM 5867 N N . GLN B 1 352 ? -22.734 -28.891 -18.469 1 97.5 352 GLN B N 1
ATOM 5868 C CA . GLN B 1 352 ? -23.094 -29.359 -17.125 1 97.5 352 GLN B CA 1
ATOM 5869 C C . GLN B 1 352 ? -24.031 -28.359 -16.422 1 97.5 352 GLN B C 1
ATOM 5871 O O . GLN B 1 352 ? -24.641 -28.703 -15.406 1 97.5 352 GLN B O 1
ATOM 5876 N N . THR B 1 353 ? -24.172 -27.141 -16.938 1 97.56 353 THR B N 1
ATOM 5877 C CA . THR B 1 353 ? -24.922 -26.078 -16.266 1 97.56 353 THR B CA 1
ATOM 5878 C C . THR B 1 353 ? -26.391 -26.453 -16.141 1 97.56 353 THR B C 1
ATOM 5880 O O . THR B 1 353 ? -27.031 -26.172 -15.117 1 97.56 353 THR B O 1
ATOM 5883 N N . THR B 1 354 ? -27 -27.109 -17.125 1 95.62 354 THR B N 1
ATOM 5884 C CA . THR B 1 354 ? -28.422 -27.391 -17.156 1 95.62 354 THR B CA 1
ATOM 5885 C C . THR B 1 354 ? -28.781 -28.547 -16.219 1 95.62 354 THR B C 1
ATOM 5887 O O . THR B 1 354 ? -29.875 -28.594 -15.664 1 95.62 354 THR B O 1
ATOM 5890 N N . ASN B 1 355 ? -27.891 -29.422 -15.992 1 93.94 355 ASN B N 1
ATOM 5891 C CA . ASN B 1 355 ? -28.203 -30.625 -15.234 1 93.94 355 ASN B CA 1
ATOM 5892 C C . ASN B 1 355 ? -27.547 -30.609 -13.859 1 93.94 355 ASN B C 1
ATOM 5894 O O . ASN B 1 355 ? -27.609 -31.594 -13.125 1 93.94 355 ASN B O 1
ATOM 5898 N N . TRP B 1 356 ? -26.906 -29.5 -13.523 1 95.62 356 TRP B N 1
ATOM 5899 C CA . TRP B 1 356 ? -26.219 -29.484 -12.234 1 95.62 356 TRP B CA 1
ATOM 5900 C C . TRP B 1 356 ? -27.234 -29.453 -11.086 1 95.62 356 TRP B C 1
ATOM 5902 O O . TRP B 1 356 ? -28.125 -28.609 -11.07 1 95.62 356 TRP B O 1
ATOM 5912 N N . ASN B 1 357 ? -27.094 -30.375 -10.18 1 94.69 357 ASN B N 1
ATOM 5913 C CA . ASN B 1 357 ? -27.891 -30.422 -8.953 1 94.69 357 ASN B CA 1
ATOM 5914 C C . ASN B 1 357 ? -27.078 -29.953 -7.746 1 94.69 357 ASN B C 1
ATOM 5916 O O . ASN B 1 357 ? -26.109 -30.594 -7.348 1 94.69 357 ASN B O 1
ATOM 5920 N N . PRO B 1 358 ? -27.5 -28.906 -7.148 1 94.12 358 PRO B N 1
ATOM 5921 C CA . PRO B 1 358 ? -26.766 -28.344 -6.012 1 94.12 358 PRO B CA 1
ATOM 5922 C C . PRO B 1 358 ? -26.547 -29.375 -4.895 1 94.12 358 PRO B C 1
ATOM 5924 O O . PRO B 1 358 ? -25.688 -29.172 -4.031 1 94.12 358 PRO B O 1
ATOM 5927 N N . ALA B 1 359 ? -27.281 -30.359 -4.84 1 92.81 359 ALA B N 1
ATOM 5928 C CA . ALA B 1 359 ? -27.062 -31.438 -3.869 1 92.81 359 ALA B CA 1
ATOM 5929 C C . ALA B 1 359 ? -25.656 -32.031 -4.012 1 92.81 359 ALA B C 1
ATOM 5931 O O . ALA B 1 359 ? -25.094 -32.531 -3.049 1 92.81 359 ALA B O 1
ATOM 5932 N N . GLN B 1 360 ? -25.078 -31.828 -5.172 1 91.44 360 GLN B N 1
ATOM 5933 C CA . GLN B 1 360 ? -23.734 -32.312 -5.457 1 91.44 360 GLN B CA 1
ATOM 5934 C C . GLN B 1 360 ? -22.672 -31.484 -4.75 1 91.44 360 GLN B C 1
ATOM 5936 O O . GLN B 1 360 ? -21.531 -31.906 -4.641 1 91.44 360 GLN B O 1
ATOM 5941 N N . ASN B 1 361 ? -23.062 -30.328 -4.289 1 94.56 361 ASN B N 1
ATOM 5942 C CA . ASN B 1 361 ? -22.125 -29.406 -3.684 1 94.56 361 ASN B CA 1
ATOM 5943 C C . ASN B 1 361 ? -21.672 -29.891 -2.311 1 94.56 361 ASN B C 1
ATOM 5945 O O . ASN B 1 361 ? -20.703 -29.359 -1.749 1 94.56 361 ASN B O 1
ATOM 5949 N N . THR B 1 362 ? -22.312 -30.781 -1.665 1 89.81 362 THR B N 1
ATOM 5950 C CA . THR B 1 362 ? -22.016 -31.25 -0.315 1 89.81 362 THR B CA 1
ATOM 5951 C C . THR B 1 362 ? -20.609 -31.844 -0.245 1 89.81 362 THR B C 1
ATOM 5953 O O . THR B 1 362 ? -19.922 -31.734 0.772 1 89.81 362 THR B O 1
ATOM 5956 N N . ASN B 1 363 ? -20.094 -32.5 -1.276 1 83.88 363 ASN B N 1
ATOM 5957 C CA . ASN B 1 363 ? -18.766 -33.094 -1.3 1 83.88 363 ASN B CA 1
ATOM 5958 C C . ASN B 1 363 ? -18.047 -32.812 -2.607 1 83.88 363 ASN B C 1
ATOM 5960 O O . ASN B 1 363 ? -17.922 -33.688 -3.469 1 83.88 363 ASN B O 1
ATOM 5964 N N . LEU B 1 364 ? -17.484 -31.641 -2.629 1 87.88 364 LEU B N 1
ATOM 5965 C CA . LEU B 1 364 ? -16.828 -31.297 -3.877 1 87.88 364 LEU B CA 1
ATOM 5966 C C . LEU B 1 364 ? -15.414 -31.859 -3.928 1 87.88 364 LEU B C 1
ATOM 5968 O O . LEU B 1 364 ? -14.906 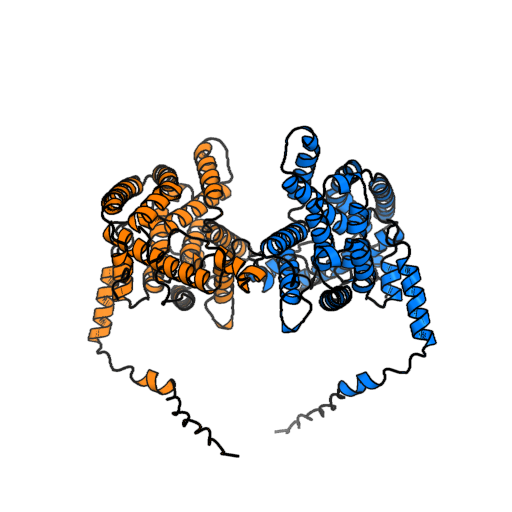-32.188 -5.008 1 87.88 364 LEU B O 1
ATOM 5972 N N . ILE B 1 365 ? -14.781 -31.891 -2.764 1 83.44 365 ILE B N 1
ATOM 5973 C CA . ILE B 1 365 ? -13.391 -32.344 -2.742 1 83.44 365 ILE B CA 1
ATOM 5974 C C . ILE B 1 365 ? -13.297 -33.719 -2.137 1 83.44 365 ILE B C 1
ATOM 5976 O O . ILE B 1 365 ? -13.961 -34.031 -1.138 1 83.44 365 ILE B O 1
ATOM 5980 N N . ASP B 1 366 ? -13.102 -34.75 -2.955 1 63 366 ASP B N 1
ATOM 5981 C CA . ASP B 1 366 ? -12.969 -36.094 -2.445 1 63 366 ASP B CA 1
ATOM 5982 C C . ASP B 1 366 ? -11.93 -36.156 -1.331 1 63 366 ASP B C 1
ATOM 5984 O O . ASP B 1 366 ? -10.836 -35.625 -1.462 1 63 366 ASP B O 1
ATOM 5988 N N . THR B 1 367 ? -12.461 -36.219 -0.037 1 44.94 367 THR B N 1
ATOM 5989 C CA . THR B 1 367 ? -11.492 -36.531 1.01 1 44.94 367 THR B CA 1
ATOM 5990 C C . THR B 1 367 ? -10.695 -37.781 0.654 1 44.94 367 THR B C 1
ATOM 5992 O O . THR B 1 367 ? -11.203 -38.656 -0.015 1 44.94 367 THR B O 1
#

Organism: Anisakis simplex (NCBI:txid6269)

InterPro domains:
  IPR002073 3'5'-cyclic nucleotide phosphodiesterase, catalytic domain [PF00233] (106-340)
  IPR002073 3'5'-cyclic nucleotide phosphodiesterase, catalytic domain [PS51845] (31-356)
  IPR003607 HD/PDEase domain [SM00471] (104-276)
  IPR003607 HD/PDEase domain [cd00077] (147-285)
  IPR023088 3'5'-cyclic nucleotide phosphodiesterase [PR00387] (102-115)
  IPR023088 3'5'-cyclic nucleotide phosphodiesterase [PR00387] (133-146)
  IPR023088 3'5'-cyclic nucleotide phosphodiesterase [PR00387] (147-162)
  IPR023088 3'5'-cyclic nucleotide phosphodiesterase [PR00387] (174-190)
  IPR023088 3'5'-cyclic nucleotide phosphodiesterase [PR00387] (258-271)
  IPR023088 3'5'-cyclic nucleotide phosphodiesterase [PR00387] (275-291)
  IPR023174 3'5'-cyclic nucleotide phosphodiesterase, conserved site [PS00126] (147-158)
  IPR036971 3'5'-cyclic nucleotide phosphodiesterase, catalytic domain superfamily [G3DSA:1.10.1300.10] (29-358)

Secondary structure (DSSP, 8-state):
----------------TTGGGG------HHHHHHHHHHHHHHHTTTTSTT--HHHHHHHTTS-HHHHHHHHHHHHTTHHHHHT--HHHHHHHHHHHHTTS-TT-SSSSHHHHHHHHHHHHHHHTSHHHHTT--HHHHHHHHHHHHHTTTT--SS-HHHHHHTT-HHHHHTTTSSHHHHHHHHHHHHHHH-GGG---TTTTS-HHHHHHHHHHHHHHHHTT-GGGHHHHHHHHHHHHHTTTTS---HHHHHHHHHHHHHHHHHT-GGGS-HHHHHHHHHHHHHHHHHHHHHHHHHTPPPSSTT--TTT--HHHHHHHHIIIIIHHHHHHHHHHHT-HHHHHHHHHHHHHHHHHHTT--GGGGGG-S--/----------------GGGGGG------HHHHHHHHHHHHHHHTTTTSTT--HHHHHHHTTS-HHHHHHHHHHHHTTHHHHHT--HHHHHHHHHHHHTTS-TT-SSSSHHHHHHHHHHHHHHHTSHHHHTT--HHHHHHHHHHHHHTTTT--SS-HHHHHHTT-HHHHHTTTSSHHHHHHHHHHHHHHH-GGG---TTTTS-HHHHHHHHHHHHHHHHTT-GGGHHHHHHHHHHHHHTTTTS---HHHHHHHHHHHHHHHHHT-GGGS-HHHHHHHHHHHHHHHHHHHHHHHHHTPPPSSTT--TTT--HHHHHHHHIIIIIHHHHHHHHHHHT-HHHHHHHHHHHHHHHHHHTT--GGGGGG-S--